Protein 9MC1 (pdb70)

B-factor: mean 59.56, std 7.34, range [43.57, 91.04]

Solvent-accessible surface area: 15235 Å² total; per-residue (Å²): 83,59,18,0,1,0,104,114,125,239,146,28,72,15,62,24,50,64,69,81,50,119,107,39,44,120,14,21,118,21,62,0,1,1,97,3,30,0,0,0,2,16,81,30,3,10,74,1,5,38,100,122,55,86,104,24,3,60,85,0,0,4,0,3,0,1,1,1,44,0,51,81,44,11,90,71,18,193,43,30,139,79,0,74,109,93,51,1,0,2,4,0,2,116,32,22,92,27,141,29,68,140,17,30,164,74,193,101,49,34,20,20,1,0,0,5,53,93,56,120,83,9,0,0,0,16,17,42,3,30,3,26,12,89,9,0,15,38,7,3,126,32,12,61,25,22,26,0,0,0,3,0,9,6,0,0,10,0,6,11,0,0,9,57,34,5,19,144,78,14,4,11,120,44,84,0,0,0,0,12,27,5,1,32,15,23,1,7,14,0,0,24,2,0,42,42,33,30,7,39,0,8,0,0,1,32,34,133,73,35,31,48,112,0,144,153,59,27,6,147,6,14,4,32,111,94,68,139,69,10,0,108,75,0,36,63,83,12,53,172,106,42,78,57,0,0,0,0,0,1,11,33,5,16,65,4,1,95,64,0,10,71,10,0,39,85,33,0,8,0,0,14,46,25,83,97,100,32,116,109,43,86,118,29,132,103,0,74,110,52,112,8,82,57,84,47,10,86,11,0,1,40,29,12,0,135,59,0,6,60,26,3,35,119,79,136,28,119,16,26,55,49,103,50,13,166,17,5,99,67,46,118,34,0,53,24,0,3,136,47,8,141,50,46,154,32,14,1,11,4,0,0,62,43

Sequence (354 aa):
PHILTIKHKRAVYYPLQLKAVPKPGPPGPGEVLIRMAAAALNHRDHFIRQHLYPNISFESPLFSDACGTVVEVGPGCKRSDELLNKLVVLVPYRGWDGDSPDGPEDWSAFATVGGTEPYRTLGGGQTWMVAAEDQVEVCPPHLSAVEGAALPSCGVTAWRALVTKCGRANVGPGRNILITGIGGGVALQALQMALALGANVYVTSGSEAKLARARQLGAKGGALYTEQDWPKIIAGLLPLAHPLLDAIVDGAGGDIVIRAVPILKPGGVIAIYGMTTAPVLDWPMQAVLKNIELRGTTLGSRAEFRDMVAFVAEHKLRPVISRTVKGLDCVDAIDGLFEDLKGGKQFGKLVIEI

Nearest PDB structures (foldseek):
  2eer-assembly1_B  TM=8.531E-01  e=2.401E-22  Sulfurisphaera tokodaii str. 7
  7bu3-assembly1_B  TM=8.386E-01  e=3.523E-19  Escherichia coli
  4rvs-assembly1_B  TM=7.950E-01  e=1.056E-19  Mycobacterium tuberculosis H37Rv
  4rvu-assembly2_C  TM=7.840E-01  e=8.190E-19  Mycobacterium tuberculosis H37Rv
  4rvu-assembly1_D  TM=7.921E-01  e=2.573E-18  Mycobacterium tuberculosis H37Rv

Secondary structure (DSSP, 8-state):
-EEEEE-------PPEEEEE-PPP-S--TTEEEEEEEEEEE-THHHHHHTT-STTB-SSS---SEEEEEEEEE-TT-TTHHHHTTSEEEE-S-BS--TT-TTS-S-TTT-B--SSBSS--S--SSBSEEEEETTTEEEPPTT--HHHHHTSHHHHHHHHHIIIIIIITTTSSTT-EEEESSBTBHHHHHHHHHHHHHT-EEEEEESSHHHHHHHHHHT-S-EEETTSTTHHHHHHHHS-TTS-SEEEEEESS-TTHHHHHGGGEEEEEEEEE---SS-S-----HHHHHTT-EEEE--S--HHHHHHHHHHHHHHT----EEEEEE-TT-HHHHHHHHHHHHT---SSEEEEE-

Foldseek 3Di:
DWFWFFDDDPCAFTAIDIGDDDDDDAAEAQKFKWQWFKAFAALVQLCLRVVVDPAFDRQAGAGLFTKTAGDHGYPNHPCPVVRHRAIKIFAQWDQFAPVDFVTRPDPVGIDGGGRGDDCRQDYHRDRMGMDGPLRIDGFQPQDDSQFSRLDRFLQLQLLCCPCPQLHLVQLAAPAEEEEEAAQHSNSQNNLLVSVVRHHQYEYEHADPVSQVVSVVNPHQYYYYPVDPLRLVVVQVSRDPVDSAHQEYEEAAAEACQVNRLVRHAQQYEYEYAHHNHDPDHDHDVSCVVSNYYHHYTGRTGSVSSVVRSVSCSPVVDTWFAWEEAEDSVPSVVVVVVSVVSVVSPGGTIYMYTD

Structure (mmCIF, N/CA/C/O backbone):
data_9MC1
#
_entry.id   9MC1
#
_cell.length_a   185.970
_cell.length_b   185.970
_cell.length_c   58.877
_cell.angle_alpha   90.000
_cell.angle_beta   90.000
_cell.angle_gamma   120.000
#
_symmetry.space_group_name_H-M   'H 3 2'
#
loop_
_entity.id
_entity.type
_entity.pdbx_description
1 polymer 'Trans-acting enoylreductase'
2 water water
#
loop_
_atom_site.group_PDB
_atom_site.id
_atom_site.type_symbol
_atom_site.label_atom_id
_atom_site.label_alt_id
_atom_site.label_comp_id
_atom_site.label_asym_id
_atom_site.label_entity_id
_atom_site.label_seq_id
_atom_site.pdbx_PDB_ins_code
_atom_site.Cartn_x
_atom_site.Cartn_y
_atom_site.Cartn_z
_atom_site.occupancy
_atom_site.B_iso_or_equiv
_atom_site.auth_seq_id
_atom_site.auth_comp_id
_atom_site.auth_asym_id
_atom_site.auth_atom_id
_atom_site.pdbx_PDB_model_num
ATOM 1 N N . PRO A 1 18 ? 5.42943 -4.32192 14.96138 1.000 71.69131 2 PRO A N 1
ATOM 2 C CA . PRO A 1 18 ? 6.32230 -4.61128 16.09135 1.000 71.02344 2 PRO A CA 1
ATOM 3 C C . PRO A 1 18 ? 6.14557 -6.03306 16.62810 1.000 70.72066 2 PRO A C 1
ATOM 4 O O . PRO A 1 18 ? 5.35299 -6.25159 17.54560 1.000 70.72534 2 PRO A O 1
ATOM 8 N N . HIS A 1 19 ? 6.88439 -6.98256 16.05991 1.000 70.94455 3 HIS A N 1
ATOM 9 C CA . HIS A 1 19 ? 6.74464 -8.39567 16.37662 1.000 70.72370 3 HIS A CA 1
ATOM 10 C C . HIS A 1 19 ? 8.07860 -8.96870 16.84163 1.000 69.96710 3 HIS A C 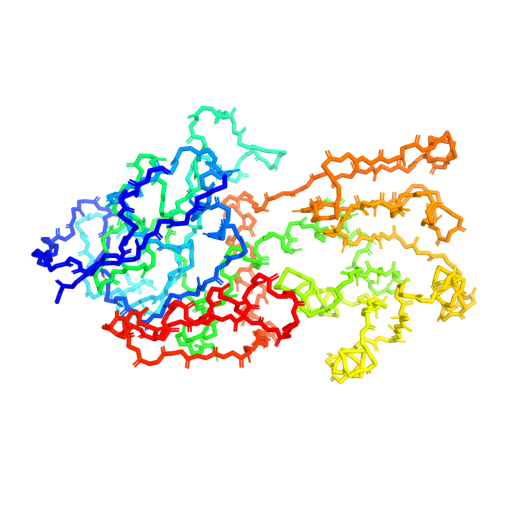1
ATOM 11 O O . HIS A 1 19 ? 9.11558 -8.30161 16.81374 1.000 69.72434 3 HIS A O 1
ATOM 18 N N . ILE A 1 20 ? 8.03668 -10.22845 17.27080 1.000 67.91508 4 ILE A N 1
ATOM 19 C CA . ILE A 1 20 ? 9.22733 -10.96005 17.69461 1.000 66.70534 4 ILE A CA 1
ATOM 20 C C . ILE A 1 20 ? 9.00339 -12.43613 17.39453 1.000 67.00664 4 ILE A C 1
ATOM 21 O O . ILE A 1 20 ? 7.88039 -12.93784 17.49612 1.000 67.78618 4 ILE A O 1
ATOM 26 N N . LEU A 1 21 ? 10.07344 -13.12983 17.00671 1.000 65.20933 5 LEU A N 1
ATOM 27 C CA . LEU A 1 21 ? 10.00231 -14.52653 16.58435 1.000 65.69006 5 LEU A CA 1
ATOM 28 C C . LEU A 1 21 ? 10.75671 -15.39148 17.58597 1.000 65.46181 5 LEU A C 1
ATOM 29 O O . LEU A 1 21 ? 11.98830 -15.33280 17.66272 1.000 64.94608 5 LEU A O 1
ATOM 34 N N . THR A 1 22 ? 10.02010 -16.20166 18.34006 1.000 64.92295 6 THR A N 1
ATOM 35 C CA . THR A 1 22 ? 10.59883 -17.11071 19.31667 1.000 65.05669 6 THR A CA 1
ATOM 36 C C . THR A 1 22 ? 10.06594 -18.51521 19.06934 1.000 65.70692 6 THR A C 1
ATOM 37 O O . THR A 1 22 ? 9.16329 -18.72831 18.25625 1.000 66.27949 6 THR A O 1
ATOM 41 N N . ILE A 1 23 ? 10.64399 -19.47978 19.77755 1.000 65.00504 7 ILE A N 1
ATOM 42 C CA . ILE A 1 23 ? 10.14135 -20.84387 19.77125 1.000 65.57260 7 ILE A CA 1
ATOM 43 C C . ILE A 1 23 ? 9.15437 -21.00310 20.91837 1.000 66.08793 7 ILE A C 1
ATOM 44 O O . ILE A 1 23 ? 9.15479 -20.23428 21.88322 1.000 65.93452 7 ILE A O 1
ATOM 49 N N . LYS A 1 24 ? 8.29425 -22.01257 20.81173 1.000 65.85251 8 LYS A N 1
ATOM 50 C CA . LYS A 1 24 ? 7.32420 -22.30587 21.85433 1.000 66.36918 8 LYS A CA 1
ATOM 51 C C . LYS A 1 24 ? 7.45373 -23.76140 22.27889 1.000 66.79012 8 LYS A C 1
ATOM 52 O O . LYS A 1 24 ? 7.91433 -24.61854 21.52199 1.000 66.93516 8 LYS A O 1
ATOM 58 N N . HIS A 1 25 ? 7.02412 -24.02469 23.50684 1.000 63.75683 9 HIS A N 1
ATOM 59 C CA . HIS A 1 25 ? 7.17396 -25.33740 24.11363 1.000 64.37100 9 HIS A CA 1
ATOM 60 C C . HIS A 1 25 ? 6.34389 -26.39088 23.37735 1.000 66.93742 9 HIS A C 1
ATOM 61 O O . HIS A 1 25 ? 5.27867 -26.10306 22.82476 1.000 68.87932 9 HIS A O 1
ATOM 68 N N . LYS A 1 26 ? 6.85408 -27.62562 23.36357 1.000 67.30063 10 LYS A N 1
ATOM 69 C CA . LYS A 1 26 ? 6.11353 -28.75190 22.80391 1.000 70.27600 10 LYS A CA 1
ATOM 70 C C . LYS A 1 26 ? 5.97356 -29.87092 23.82933 1.000 72.35570 10 LYS A C 1
ATOM 71 O O . LYS A 1 26 ? 4.97743 -29.92321 24.55947 1.000 74.92183 10 LYS A O 1
ATOM 77 N N . ARG A 1 27 ? 6.96193 -30.76584 23.88158 1.000 71.46941 11 ARG A N 1
ATOM 78 C CA . ARG A 1 27 ? 6.99589 -31.87310 24.83936 1.000 73.4198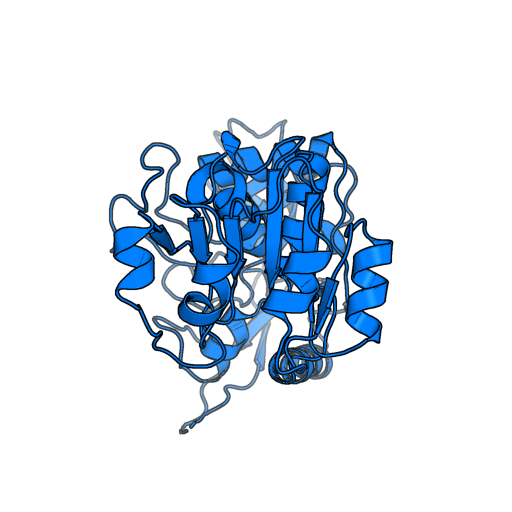1 11 ARG A CA 1
ATOM 79 C C . ARG A 1 27 ? 8.26318 -32.70037 24.64807 1.000 71.90120 11 ARG A C 1
ATOM 80 O O . ARG A 1 27 ? 8.35164 -33.51175 23.72433 1.000 72.72142 11 ARG A O 1
ATOM 88 N N . ALA A 1 32 ? 14.85755 -35.46723 21.19872 1.000 70.68617 16 ALA A N 1
ATOM 89 C CA . ALA A 1 32 ? 14.12039 -35.71768 19.96648 1.000 71.78331 16 ALA A CA 1
ATOM 90 C C . ALA A 1 32 ? 12.80704 -34.94354 19.94911 1.000 72.33991 16 ALA A C 1
ATOM 91 O O . ALA A 1 32 ? 11.72663 -35.53307 20.00212 1.000 73.74411 16 ALA A O 1
ATOM 93 N N . VAL A 1 33 ? 12.91079 -33.61556 19.87447 1.000 70.60502 17 VAL A N 1
ATOM 94 C CA . VAL A 1 33 ? 11.75332 -32.73190 19.83123 1.000 70.90777 17 VAL A CA 1
ATOM 95 C C . VAL A 1 33 ? 12.06519 -31.59520 18.86616 1.000 70.30222 17 VAL A C 1
ATOM 96 O O . VAL A 1 33 ? 13.21481 -31.37746 18.47991 1.000 69.60296 17 VAL A O 1
ATOM 100 N N . TYR A 1 34 ? 11.02029 -30.87521 18.45960 1.000 69.13164 18 TYR A N 1
ATOM 101 C CA . TYR A 1 34 ? 11.17800 -29.70393 17.59975 1.000 68.82402 18 TYR A CA 1
ATOM 102 C C . TYR A 1 34 ? 10.15128 -28.66118 18.02012 1.000 68.77528 18 TYR A C 1
ATOM 103 O O . TYR A 1 34 ? 8.94618 -28.86242 17.83744 1.000 69.29236 18 TYR A O 1
ATOM 112 N N . TYR A 1 35 ? 10.62839 -27.55434 18.58074 1.000 68.82938 19 TYR A N 1
ATOM 113 C CA . TYR A 1 35 ? 9.74168 -26.51712 19.09656 1.000 68.63132 19 TYR A CA 1
ATOM 114 C C . TYR A 1 35 ? 9.22293 -25.65501 17.95054 1.000 68.56265 19 TYR A C 1
ATOM 115 O O . TYR A 1 35 ? 10.01374 -25.19845 17.11901 1.000 68.23337 19 TYR A O 1
ATOM 124 N N . PRO A 1 36 ? 7.91764 -25.41474 17.87071 1.000 68.37459 20 PRO A N 1
ATOM 125 C CA . PRO A 1 36 ? 7.38567 -24.57635 16.79161 1.000 68.54974 20 PRO A CA 1
ATOM 126 C C . PRO A 1 36 ? 7.74167 -23.11231 16.99423 1.000 67.68291 20 PRO A C 1
ATOM 127 O O . PRO A 1 36 ? 8.08659 -22.67035 18.09085 1.000 67.09049 20 PRO A O 1
ATOM 131 N N . LEU A 1 37 ? 7.65362 -22.35589 15.90453 1.000 68.73398 21 LEU A N 1
ATOM 132 C CA . LEU A 1 37 ? 7.93187 -20.92803 15.95211 1.000 67.88293 21 LEU A CA 1
ATOM 133 C C . LEU A 1 37 ? 6.68878 -20.15718 16.37603 1.000 68.55315 21 LEU A C 1
ATOM 134 O O . LEU A 1 37 ? 5.57495 -20.45140 15.93152 1.000 69.79824 21 LEU A O 1
ATOM 139 N N . GLN A 1 38 ? 6.88468 -19.16493 17.24129 1.000 69.38528 22 GLN A N 1
ATOM 140 C CA . GLN A 1 38 ? 5.80165 -18.32872 17.74034 1.000 69.58136 22 GLN A CA 1
ATOM 141 C C . GLN A 1 38 ? 6.06022 -16.87936 17.35571 1.000 69.05358 22 GLN A C 1
ATOM 142 O O . GLN A 1 38 ? 7.13209 -16.33791 17.64394 1.000 68.36585 22 GLN A O 1
ATOM 148 N N . LEU A 1 39 ? 5.07864 -16.25730 16.70732 1.000 71.30425 23 LEU A N 1
ATOM 149 C CA . LEU A 1 39 ? 5.15827 -14.85585 16.30995 1.000 70.94716 23 LEU A CA 1
ATOM 150 C C . LEU A 1 39 ? 4.34845 -14.05185 17.31980 1.000 70.88527 23 LEU A C 1
ATOM 151 O O . LEU A 1 39 ? 3.11471 -14.06246 17.28977 1.000 71.48668 23 LEU A O 1
ATOM 156 N N . LYS A 1 40 ? 5.04701 -13.35023 18.20864 1.000 72.57498 24 LYS A N 1
ATOM 157 C CA . LYS A 1 40 ? 4.42181 -12.56213 19.26286 1.000 72.73563 24 LYS A CA 1
ATOM 158 C C . LYS A 1 40 ? 4.49138 -11.08017 18.91893 1.000 72.58119 24 LYS A C 1
ATOM 159 O O . LYS A 1 40 ? 5.54809 -10.57900 18.51973 1.000 72.07321 24 LYS A O 1
ATOM 165 N N . ALA A 1 41 ? 3.36712 -10.38602 19.07648 1.000 73.56698 25 ALA A N 1
ATOM 166 C CA . ALA A 1 41 ? 3.32071 -8.93734 18.93090 1.000 73.70953 25 ALA A CA 1
ATOM 167 C C . ALA A 1 41 ? 3.64908 -8.30036 20.27639 1.000 73.23344 25 ALA A C 1
ATOM 168 O O . ALA A 1 41 ? 2.92980 -8.51079 21.25924 1.000 73.61259 25 ALA A O 1
ATOM 170 N N . VAL A 1 42 ? 4.73121 -7.53511 20.32131 1.000 74.53223 26 VAL A N 1
ATOM 171 C CA . VAL A 1 42 ? 5.19514 -6.90859 21.55696 1.000 74.08041 26 VAL A CA 1
ATOM 172 C C . VAL A 1 42 ? 5.27846 -5.40876 21.31492 1.000 74.33130 26 VAL A C 1
ATOM 173 O O . VAL A 1 42 ? 5.42158 -4.95802 20.16437 1.000 74.55439 26 VAL A O 1
ATOM 177 N N . PRO A 1 43 ? 5.18827 -4.59950 22.37371 1.000 74.01412 27 PRO A N 1
ATOM 178 C CA . PRO A 1 43 ? 5.26697 -3.14589 22.19346 1.000 74.44602 27 PRO A CA 1
ATOM 179 C C . PRO A 1 43 ? 6.61968 -2.71769 21.64213 1.000 73.86418 27 PRO A C 1
ATOM 180 O O . PRO A 1 43 ? 7.61998 -3.43458 21.73209 1.000 72.99093 27 PRO A O 1
ATOM 184 N N . LYS A 1 44 ? 6.63304 -1.52776 21.05262 1.000 72.61384 28 LYS A N 1
ATOM 185 C CA . LYS A 1 44 ? 7.87396 -0.96790 20.53055 1.000 72.35022 28 LYS A CA 1
ATOM 186 C C . LYS A 1 44 ? 8.78550 -0.57927 21.68949 1.000 71.75926 28 LYS A C 1
ATOM 187 O O . LYS A 1 44 ? 8.31653 0.02303 22.66350 1.000 72.07290 28 LYS A O 1
ATOM 193 N N . PRO A 1 45 ? 10.07429 -0.91820 21.63531 1.000 72.30119 29 PRO A N 1
ATOM 194 C CA . PRO A 1 45 ? 10.97979 -0.55246 22.72928 1.000 71.74919 29 PRO A CA 1
ATOM 195 C C . PRO A 1 45 ? 11.01632 0.95294 22.94341 1.000 72.54192 29 PRO A C 1
ATOM 196 O O . PRO A 1 45 ? 10.83272 1.74340 22.01382 1.000 73.47341 29 PRO A O 1
ATOM 200 N N . GLY A 1 46 ? 11.25015 1.34327 24.19474 1.000 72.12972 30 GLY A N 1
ATOM 201 C CA . GLY A 1 46 ? 11.28587 2.73664 24.56663 1.000 72.87116 30 GLY A CA 1
ATOM 202 C C . GLY A 1 46 ? 12.51728 3.44076 24.03738 1.000 72.93684 30 GLY A C 1
ATOM 203 O O . GLY A 1 46 ? 13.29442 2.88217 23.25654 1.000 72.46608 30 GLY A O 1
ATOM 204 N N . PRO A 1 47 ? 12.71075 4.69337 24.44567 1.000 71.20706 31 PRO A N 1
ATOM 205 C CA . PRO A 1 47 ? 13.90189 5.42028 24.02050 1.000 71.34926 31 PRO A CA 1
ATOM 206 C C . PRO A 1 47 ? 15.15892 4.73651 24.53433 1.000 69.97012 31 PRO A C 1
ATOM 207 O O . PRO A 1 47 ? 15.12589 4.03078 25.55787 1.000 69.06390 31 PRO A O 1
ATOM 211 N N . PRO A 1 48 ? 16.28234 4.91460 23.84384 1.000 67.74039 32 PRO A N 1
ATOM 212 C CA . PRO A 1 48 ? 17.51591 4.24321 24.27289 1.000 66.34786 32 PRO A CA 1
ATOM 213 C C . PRO A 1 48 ? 18.03219 4.81694 25.58259 1.000 65.84191 32 PRO A C 1
ATOM 214 O O . PRO A 1 48 ? 18.04725 6.03301 25.78724 1.000 66.48987 32 PRO A O 1
ATOM 218 N N . GLY A 1 49 ? 18.46233 3.92481 26.47123 1.000 64.23535 33 GLY A N 1
ATOM 219 C CA . GLY A 1 49 ? 19.02459 4.32465 27.73842 1.000 63.74151 33 GLY A CA 1
ATOM 220 C C . GLY A 1 49 ? 20.41921 4.89342 27.58123 1.000 63.47902 33 GLY A C 1
ATOM 221 O O . GLY A 1 49 ? 20.91536 5.07731 26.46598 1.000 63.67151 33 GLY A O 1
ATOM 222 N N . PRO A 1 50 ? 21.07753 5.19096 28.69992 1.000 63.00923 34 PRO A N 1
ATOM 223 C CA . PRO A 1 50 ? 22.44702 5.71731 28.62957 1.000 62.85846 34 PRO A CA 1
ATOM 224 C C . PRO A 1 50 ? 23.38126 4.72666 27.95179 1.000 61.99856 34 PRO A C 1
ATOM 225 O O . PRO A 1 50 ? 23.45596 3.55590 28.33015 1.000 61.31087 34 PRO A O 1
ATOM 229 N N . GLY A 1 51 ? 24.08956 5.20683 26.93305 1.000 62.54170 35 GLY A N 1
ATOM 230 C CA . GLY A 1 51 ? 25.01174 4.36912 26.19642 1.000 61.77460 35 GLY A CA 1
ATOM 231 C C . GLY A 1 51 ? 24.37527 3.33835 25.29497 1.000 61.40216 35 GLY A C 1
ATOM 232 O O . GLY A 1 51 ? 25.08840 2.48572 24.76022 1.000 60.88445 35 GLY A O 1
ATOM 233 N N . GLU A 1 52 ? 23.06147 3.38456 25.10272 1.000 61.92743 36 GLU A N 1
ATOM 234 C CA . GLU A 1 52 ? 22.36023 2.43150 24.25571 1.000 61.88517 36 GLU A CA 1
ATOM 235 C C . GLU A 1 52 ? 21.89762 3.09444 22.96371 1.000 62.61716 36 GLU A C 1
ATOM 236 O O . GLU A 1 52 ? 21.70466 4.31145 22.89576 1.000 63.49823 36 GLU A O 1
ATOM 242 N N . VAL A 1 53 ? 21.72012 2.26772 21.93250 1.000 61.60342 37 VAL A N 1
ATOM 243 C CA . VAL A 1 53 ? 21.22539 2.70714 20.63366 1.000 62.56234 37 VAL A CA 1
ATOM 244 C C . VAL A 1 53 ? 19.97994 1.90406 20.28844 1.000 62.81301 37 VAL A C 1
ATOM 245 O O . VAL A 1 53 ? 19.84243 0.73744 20.67026 1.000 61.91963 37 VAL A O 1
ATOM 249 N N . LEU A 1 54 ? 19.06327 2.54123 19.56650 1.000 62.91540 38 LEU A N 1
ATOM 250 C CA . LEU A 1 54 ? 17.85835 1.88480 19.07825 1.000 63.49253 38 LEU A CA 1
ATOM 251 C C . LEU A 1 54 ? 18.06335 1.50047 17.62136 1.000 63.46798 38 LEU A C 1
ATOM 252 O O . LEU A 1 54 ? 18.50608 2.32273 16.81326 1.000 63.96948 38 LEU A O 1
ATOM 257 N N . ILE A 1 55 ? 17.73719 0.25524 17.29238 1.000 63.81297 39 ILE A N 1
ATOM 258 C CA . ILE A 1 55 ? 18.03571 -0.32875 15.99195 1.000 63.26364 39 ILE A CA 1
ATOM 259 C C . ILE A 1 55 ? 16.73506 -0.77355 15.34172 1.000 63.78691 39 ILE A C 1
ATOM 260 O O . ILE A 1 55 ? 15.96140 -1.52890 15.94091 1.000 63.83584 39 ILE A O 1
ATOM 265 N N . ARG A 1 56 ? 16.49428 -0.29740 14.12323 1.000 64.32474 40 ARG A N 1
ATOM 266 C CA . ARG A 1 56 ? 15.41340 -0.80482 13.28638 1.000 64.87054 40 ARG A CA 1
ATOM 267 C C . ARG A 1 56 ? 15.94674 -2.02099 12.54209 1.000 63.93397 40 ARG A C 1
ATOM 268 O O . ARG A 1 56 ? 16.79013 -1.88878 11.65018 1.000 63.47603 40 ARG A O 1
ATOM 276 N N . MET A 1 57 ? 15.46755 -3.20382 12.91788 1.000 64.85894 41 MET A N 1
ATOM 277 C CA . MET A 1 57 ? 16.01416 -4.43755 12.37216 1.000 64.09955 41 MET A CA 1
ATOM 278 C C . MET A 1 57 ? 15.73447 -4.53375 10.87910 1.000 64.31061 41 MET A C 1
ATOM 279 O O . MET A 1 57 ? 14.61857 -4.26939 10.42423 1.000 65.19180 41 MET A O 1
ATOM 284 N N . ALA A 1 58 ? 16.75536 -4.91468 10.11705 1.000 63.35617 42 ALA A N 1
ATOM 285 C CA . ALA A 1 58 ? 16.65987 -5.01156 8.66689 1.000 63.47303 42 ALA A CA 1
ATOM 286 C C . ALA A 1 58 ? 16.72668 -6.43861 8.15012 1.000 63.29560 42 ALA A C 1
ATOM 287 O O . ALA A 1 58 ? 15.98049 -6.79152 7.23379 1.000 63.81855 42 ALA A O 1
ATOM 289 N N . ALA A 1 59 ? 17.59804 -7.27248 8.71409 1.000 63.06095 43 ALA A N 1
ATOM 290 C CA . ALA A 1 59 ? 17.74148 -8.64676 8.25608 1.000 62.92486 43 ALA A CA 1
ATOM 291 C C . ALA A 1 59 ? 18.36796 -9.48143 9.36330 1.000 62.51111 43 ALA A C 1
ATOM 292 O O . ALA A 1 59 ? 19.26496 -9.01545 10.07019 1.000 61.69797 43 ALA A O 1
ATOM 294 N N . ALA A 1 60 ? 17.88497 -10.71284 9.50551 1.000 61.64684 44 ALA A N 1
ATOM 295 C CA . ALA A 1 60 ? 18.41191 -11.66320 10.47622 1.000 61.39480 44 ALA A CA 1
ATOM 296 C C . ALA A 1 60 ? 18.77341 -12.94454 9.74293 1.000 61.62491 44 ALA A C 1
ATOM 297 O O . ALA A 1 60 ? 17.92430 -13.53606 9.06922 1.000 62.31157 44 ALA A O 1
ATOM 299 N N . ALA A 1 61 ? 20.02756 -13.36685 9.87020 1.000 60.28150 45 ALA A N 1
ATOM 300 C CA . ALA A 1 61 ? 20.50700 -14.57069 9.21074 1.000 60.34689 45 ALA A CA 1
ATOM 301 C C . ALA A 1 61 ? 20.36237 -15.77695 10.12635 1.000 60.96402 45 ALA A C 1
ATOM 302 O O . ALA A 1 61 ? 20.68939 -15.71721 11.31456 1.000 60.96499 45 ALA A O 1
ATOM 304 N N . LEU A 1 62 ? 19.85987 -16.86960 9.56353 1.000 61.89820 46 LEU A N 1
ATOM 305 C CA . LEU A 1 62 ? 19.77555 -18.12764 10.28602 1.000 62.81192 46 LEU A CA 1
ATOM 306 C C . LEU A 1 62 ? 21.15188 -18.77575 10.34331 1.000 62.65168 46 LEU A C 1
ATOM 307 O O . LEU A 1 62 ? 21.94187 -18.66823 9.40260 1.000 62.22692 46 LEU A O 1
ATOM 312 N N . ASN A 1 63 ? 21.44533 -19.43769 11.45889 1.000 63.12675 47 ASN A N 1
ATOM 313 C CA . ASN A 1 63 ? 22.75467 -20.03212 11.67131 1.000 63.05876 47 ASN A CA 1
ATOM 314 C C . ASN A 1 63 ? 22.59956 -21.48424 12.10424 1.000 64.28487 47 ASN A C 1
ATOM 315 O O . ASN A 1 63 ? 21.53268 -21.91136 12.55283 1.000 64.90407 47 ASN A O 1
ATOM 320 N N . HIS A 1 64 ? 23.69138 -22.24158 11.95878 1.000 64.88486 48 HIS A N 1
ATOM 321 C CA . HIS A 1 64 ? 23.64884 -23.67718 12.22002 1.000 66.24150 48 HIS A CA 1
ATOM 322 C C . HIS A 1 64 ? 23.35076 -23.97718 13.68247 1.000 66.39643 48 HIS A C 1
ATOM 323 O O . HIS A 1 64 ? 22.74766 -25.01135 13.99417 1.000 67.01097 48 HIS A O 1
ATOM 330 N N . ARG A 1 65 ? 23.76941 -23.08912 14.58818 1.000 65.85106 49 ARG A N 1
ATOM 331 C CA . ARG A 1 65 ? 23.51397 -23.28137 16.01203 1.000 65.20646 49 ARG A CA 1
ATOM 332 C C . ARG A 1 65 ? 22.02160 -23.31355 16.31176 1.000 65.25449 49 ARG A C 1
ATOM 333 O O . ARG A 1 65 ? 21.57063 -24.06981 17.17892 1.000 65.57411 49 ARG A O 1
ATOM 341 N N . ASP A 1 66 ? 21.23875 -22.50218 15.59929 1.000 64.53909 50 ASP A N 1
ATOM 342 C CA . ASP A 1 66 ? 19.81545 -22.37910 15.89111 1.000 64.63524 50 ASP A CA 1
ATOM 343 C C . ASP A 1 66 ? 19.05093 -23.67235 15.64062 1.000 65.58795 50 ASP A C 1
ATOM 344 O O . ASP A 1 66 ? 17.92925 -23.82034 16.13536 1.000 65.67945 50 ASP A O 1
ATOM 349 N N . HIS A 1 67 ? 19.62060 -24.61005 14.88128 1.000 66.65998 51 HIS A N 1
ATOM 350 C CA . HIS A 1 67 ? 18.92823 -25.87256 14.65513 1.000 67.43078 51 HIS A CA 1
ATOM 351 C C . HIS A 1 67 ? 18.98989 -26.76926 15.88471 1.000 67.26730 51 HIS A C 1
ATOM 352 O O . HIS A 1 67 ? 18.02964 -27.49290 16.17096 1.000 67.69672 51 HIS A O 1
ATOM 359 N N . PHE A 1 68 ? 20.10120 -26.73200 16.62371 1.000 67.65774 52 PHE A N 1
ATOM 360 C CA . PHE A 1 68 ? 20.20856 -27.51823 17.84837 1.000 67.22484 52 PHE A CA 1
ATOM 361 C C . PHE A 1 68 ? 19.34444 -26.93987 18.95936 1.000 66.64953 52 PHE A C 1
ATOM 362 O O . PHE A 1 68 ? 18.87249 -27.68300 19.82802 1.000 66.70654 52 PHE A O 1
ATOM 370 N N . ILE A 1 69 ? 19.13019 -25.62252 18.94574 1.000 65.73459 53 ILE A N 1
ATOM 371 C CA . ILE A 1 69 ? 18.21004 -24.99849 19.89083 1.000 65.53629 53 ILE A CA 1
ATOM 372 C C . ILE A 1 69 ? 16.79785 -25.53839 19.69320 1.000 66.23571 53 ILE A C 1
ATOM 373 O O . ILE A 1 69 ? 16.06872 -25.78806 20.66105 1.000 66.26590 53 ILE A O 1
ATOM 378 N N . ARG A 1 70 ? 16.39662 -25.74337 18.43580 1.000 67.31148 54 ARG A N 1
ATOM 379 C CA . ARG A 1 70 ? 15.05589 -26.23239 18.13613 1.000 67.96216 54 ARG A CA 1
ATOM 380 C C . ARG A 1 70 ? 14.82486 -27.65467 18.63311 1.000 68.37964 54 ARG A C 1
ATOM 381 O O . ARG A 1 70 ? 13.67083 -28.04255 18.84354 1.000 68.80427 54 ARG A O 1
ATOM 389 N N . GLN A 1 71 ? 15.88623 -28.44122 18.82002 1.000 69.24767 55 GLN A N 1
ATOM 390 C CA . GLN A 1 71 ? 15.76996 -29.79046 19.35864 1.000 69.61777 55 GLN A CA 1
ATOM 391 C C . GLN A 1 71 ? 16.31482 -29.89224 20.77856 1.000 69.14026 55 GLN A C 1
ATOM 392 O O . GLN A 1 71 ? 16.56649 -30.99934 21.26589 1.000 69.30296 55 GLN A O 1
ATOM 398 N N . HIS A 1 72 ? 16.50046 -28.75693 21.44838 1.000 68.85708 56 HIS A N 1
ATOM 399 C CA . HIS A 1 72 ? 16.96217 -28.67250 22.83035 1.000 68.18028 56 HIS A CA 1
ATOM 400 C C . HIS A 1 72 ? 18.35514 -29.26187 23.02957 1.000 67.58675 56 HIS A C 1
ATOM 401 O O . HIS A 1 72 ? 18.78578 -29.44783 24.17321 1.000 67.10942 56 HIS A O 1
ATOM 408 N N . LEU A 1 73 ? 19.07894 -29.55173 21.95107 1.000 68.40317 57 LEU A N 1
ATOM 409 C CA . LEU A 1 73 ? 20.43615 -30.07324 22.05025 1.000 67.81397 57 LEU A CA 1
ATOM 410 C C . LEU A 1 73 ? 21.47410 -28.98788 22.32022 1.000 67.07489 57 LEU A C 1
ATOM 411 O O . LEU A 1 73 ? 22.67443 -29.28161 22.30391 1.000 66.46678 57 LEU A O 1
ATOM 416 N N . TYR A 1 74 ? 21.04121 -27.74417 22.56819 1.000 67.09483 58 TYR A N 1
ATOM 417 C CA . TYR A 1 74 ? 21.91074 -26.62794 22.90165 1.000 66.15514 58 TYR A CA 1
ATOM 418 C C . TYR A 1 74 ? 21.62779 -26.15103 24.32434 1.000 65.99190 58 TYR A C 1
ATOM 419 O O . TYR A 1 74 ? 20.47281 -26.17960 24.76646 1.000 66.57193 58 TYR A O 1
ATOM 428 N N . PRO A 1 75 ? 22.64969 -25.73091 25.07069 1.000 65.81878 59 PRO A N 1
ATOM 429 C CA . PRO A 1 75 ? 22.42155 -25.31307 26.45971 1.000 65.68879 59 PRO A CA 1
ATOM 430 C C . PRO A 1 75 ? 21.80571 -23.92608 26.55986 1.000 65.89783 59 PRO A C 1
ATOM 431 O O . PRO A 1 75 ? 22.09641 -23.03304 25.76069 1.000 65.87315 59 PRO A O 1
ATOM 435 N N . ASN A 1 76 ? 20.92937 -23.76557 27.55445 1.000 65.41685 60 ASN A N 1
ATOM 436 C CA . ASN A 1 76 ? 20.38151 -22.46697 27.95134 1.000 65.63696 60 ASN A CA 1
ATOM 437 C C . ASN A 1 76 ? 19.43385 -21.88984 26.89930 1.000 65.75388 60 ASN A C 1
ATOM 438 O O . ASN A 1 76 ? 19.41067 -20.68185 26.67080 1.000 65.58888 60 ASN A O 1
ATOM 443 N N . ILE A 1 77 ? 18.62525 -22.75039 26.27431 1.000 63.74941 61 ILE A N 1
ATOM 444 C CA . ILE A 1 77 ? 17.64260 -22.26676 25.30774 1.000 63.97690 61 ILE A CA 1
ATOM 445 C C . ILE A 1 77 ? 16.55005 -21.47641 26.02520 1.000 64.33915 61 ILE A C 1
ATOM 446 O O . ILE A 1 77 ? 16.38319 -21.55344 27.24683 1.000 64.84695 61 ILE A O 1
ATOM 451 N N . SER A 1 78 ? 15.79539 -20.69863 25.24955 1.000 62.95026 62 SER A N 1
ATOM 452 C CA . SER A 1 78 ? 14.79384 -19.81328 25.82702 1.000 63.24323 62 SER A CA 1
ATOM 453 C C . SER A 1 78 ? 13.58396 -19.70210 24.91190 1.000 63.54740 62 SER A C 1
ATOM 454 O O . SER A 1 78 ? 13.72611 -19.52315 23.70022 1.000 63.60620 62 SER A O 1
ATOM 457 N N . PHE A 1 79 ? 12.39339 -19.79481 25.50648 1.000 62.97763 63 PHE A N 1
ATOM 458 C CA . PHE A 1 79 ? 11.14149 -19.53091 24.81290 1.000 63.25679 63 PHE A CA 1
ATOM 459 C C . PHE A 1 79 ? 10.74410 -18.06362 24.87766 1.000 63.22074 63 PHE A C 1
ATOM 460 O O . PHE A 1 79 ? 9.58000 -17.73461 24.62215 1.000 63.75760 63 PHE A O 1
ATOM 468 N N . GLU A 1 80 ? 11.67627 -17.18089 25.23705 1.000 63.33237 64 GLU A N 1
ATOM 469 C CA . GLU A 1 80 ? 11.39464 -15.75608 25.35960 1.000 63.12877 64 GLU A CA 1
ATOM 470 C C . GLU A 1 80 ? 12.38468 -14.86350 24.63128 1.000 62.16001 64 GLU A C 1
ATOM 471 O O . GLU A 1 80 ? 12.04508 -13.70817 24.34855 1.000 61.75374 64 GLU A O 1
ATOM 477 N N . SER A 1 81 ? 13.58336 -15.34196 24.32854 1.000 62.00535 65 SER A N 1
ATOM 478 C CA . SER A 1 81 ? 14.55669 -14.54606 23.59772 1.000 61.21507 65 SER A CA 1
ATOM 479 C C . SER A 1 81 ? 14.27648 -14.62283 22.09839 1.000 61.54055 65 SER A C 1
ATOM 480 O O . SER A 1 81 ? 13.91144 -15.68668 21.58983 1.000 62.04438 65 SER A O 1
ATOM 483 N N . PRO A 1 82 ? 14.43283 -13.51697 21.37204 1.000 61.13606 66 PRO A N 1
ATOM 484 C CA . PRO A 1 82 ? 14.32682 -13.58386 19.91183 1.000 61.15452 66 PRO A CA 1
ATOM 485 C C . PRO A 1 82 ? 15.45154 -14.42981 19.33963 1.000 61.03120 66 PRO A C 1
ATOM 486 O O . PRO A 1 82 ? 16.57230 -14.43599 19.85339 1.000 60.42724 66 PRO A O 1
ATOM 490 N N . LEU A 1 83 ? 15.14114 -15.15168 18.26845 1.000 59.94828 67 LEU A N 1
ATOM 491 C CA . LEU A 1 83 ? 16.06004 -16.14299 17.73560 1.000 59.90423 67 LEU A CA 1
ATOM 492 C C . LEU A 1 83 ? 17.14758 -15.48129 16.88922 1.000 59.47838 67 LEU A C 1
ATOM 493 O O . LEU A 1 83 ? 17.16835 -14.26298 16.69064 1.000 59.08953 67 LEU A O 1
ATOM 498 N N . PHE A 1 84 ? 18.07360 -16.31392 16.40215 1.000 58.58399 68 PHE A N 1
ATOM 499 C CA . PHE A 1 84 ? 19.11053 -15.94640 15.43900 1.000 58.11156 68 PHE A CA 1
ATOM 500 C C . PHE A 1 84 ? 20.18417 -15.06807 16.06742 1.000 57.09026 68 PHE A C 1
ATOM 501 O O . PHE A 1 84 ? 19.88677 -14.00744 16.62637 1.000 56.96446 68 PHE A O 1
ATOM 509 N N . SER A 1 85 ? 21.43916 -15.50728 15.97277 1.000 57.70354 69 SER A N 1
ATOM 510 C CA . SER A 1 85 ? 22.57091 -14.76339 16.50992 1.000 56.45640 69 SER A CA 1
ATOM 511 C C . SER A 1 85 ? 23.09398 -13.70591 15.55057 1.000 55.64728 69 SER A C 1
ATOM 512 O O . SER A 1 85 ? 24.03655 -12.98790 15.90149 1.000 54.68741 69 SER A O 1
ATOM 515 N N . ASP A 1 86 ? 22.51294 -13.59595 14.35939 1.000 57.23383 70 ASP A N 1
ATOM 516 C CA . ASP A 1 86 ? 22.93534 -12.63480 13.34967 1.000 56.54220 70 ASP A CA 1
ATOM 517 C C . ASP A 1 86 ? 21.83893 -11.59711 13.16544 1.000 57.02950 70 ASP A C 1
ATOM 518 O O . ASP A 1 86 ? 20.72538 -11.93404 12.74955 1.000 57.70989 70 ASP A O 1
ATOM 523 N N . ALA A 1 87 ? 22.15788 -10.34159 13.46922 1.000 57.79249 71 ALA A N 1
ATOM 524 C CA . ALA A 1 87 ? 21.21974 -9.23834 13.34132 1.000 58.28061 71 ALA A CA 1
ATOM 525 C C . ALA A 1 87 ? 21.91182 -8.06003 12.67625 1.000 58.00908 71 ALA A C 1
ATOM 526 O O . ALA A 1 87 ? 23.06754 -7.75257 12.98247 1.000 57.09029 71 ALA A O 1
ATOM 528 N N . CYS A 1 88 ? 21.19925 -7.40731 11.76066 1.000 60.41127 72 CYS A N 1
ATOM 529 C CA . CYS A 1 88 ? 21.70959 -6.23485 11.05944 1.000 60.02673 72 CYS A CA 1
ATOM 530 C C . CYS A 1 88 ? 20.57670 -5.23260 10.91570 1.000 61.00395 72 CYS A C 1
ATOM 531 O O . CYS A 1 88 ? 19.51756 -5.56758 10.37872 1.000 61.76431 72 CYS A O 1
ATOM 534 N N . GLY A 1 89 ? 20.79436 -4.01256 11.39763 1.000 59.52983 73 GLY A N 1
ATOM 535 C CA . GLY A 1 89 ? 19.74625 -3.00966 11.38516 1.000 61.11477 73 GLY A CA 1
ATOM 536 C C . GLY A 1 89 ? 20.33248 -1.61899 11.42919 1.000 61.81986 73 GLY A C 1
ATOM 537 O O . GLY A 1 89 ? 21.53859 -1.43100 11.59896 1.000 61.02761 73 GLY A O 1
ATOM 538 N N . THR A 1 90 ? 19.45277 -0.63649 11.26633 1.000 62.73083 74 THR A N 1
ATOM 539 C CA . THR A 1 90 ? 19.84552 0.76469 11.19228 1.000 63.33408 74 THR A CA 1
ATOM 540 C C . THR A 1 90 ? 19.61713 1.43733 12.53913 1.000 63.84370 74 THR A C 1
ATOM 541 O O . THR A 1 90 ? 18.50434 1.40116 13.07649 1.000 64.50537 74 THR A O 1
ATOM 545 N N . VAL A 1 91 ? 20.66876 2.05047 13.07777 1.000 64.12798 75 VAL A N 1
ATOM 546 C CA . VAL A 1 91 ? 20.56214 2.77392 14.34147 1.000 64.74837 75 VAL A CA 1
ATOM 547 C C . VAL A 1 91 ? 19.72089 4.02374 14.10008 1.000 66.09415 75 VAL A C 1
ATOM 548 O O . VAL A 1 91 ? 20.13323 4.92552 13.36625 1.000 66.46893 75 VAL A O 1
ATOM 552 N N . VAL A 1 92 ? 18.54281 4.08412 14.71266 1.000 64.71427 76 VAL A N 1
ATOM 553 C CA . VAL A 1 92 ? 17.65122 5.22370 14.51916 1.000 66.13257 76 VAL A CA 1
ATOM 554 C C . VAL A 1 92 ? 17.85753 6.28295 15.59487 1.000 66.76053 76 VAL A C 1
ATOM 555 O O . VAL A 1 92 ? 17.95623 7.47494 15.29467 1.000 67.62023 76 VAL A O 1
ATOM 559 N N . GLU A 1 93 ? 17.93607 5.87425 16.85907 1.000 67.85111 77 GLU A N 1
ATOM 560 C CA . GLU A 1 93 ? 18.08385 6.79492 17.97662 1.000 68.00325 77 GLU A CA 1
ATOM 561 C C . GLU A 1 93 ? 19.25579 6.36022 18.83976 1.000 66.53372 77 GLU A C 1
ATOM 562 O O . GLU A 1 93 ? 19.43234 5.16820 19.10744 1.000 65.60341 77 GLU A O 1
ATOM 568 N N . VAL A 1 94 ? 20.05367 7.33217 19.26995 1.000 66.82833 78 VAL A N 1
ATOM 569 C CA . VAL A 1 94 ? 21.16908 7.10159 20.17766 1.000 65.59570 78 VAL A CA 1
ATOM 570 C C . VAL A 1 94 ? 20.81164 7.69605 21.53152 1.000 66.09437 78 VAL A C 1
ATOM 571 O O . VAL A 1 94 ? 20.15559 8.74205 21.60701 1.000 67.41601 78 VAL A O 1
ATOM 575 N N . GLY A 1 95 ? 21.23745 7.02458 22.59952 1.000 63.33631 79 GLY A N 1
ATOM 576 C CA . GLY A 1 95 ? 20.94017 7.46175 23.94216 1.000 63.76345 79 GLY A CA 1
ATOM 577 C C . GLY A 1 95 ? 21.93211 8.48258 24.46136 1.000 64.59604 79 GLY A C 1
ATOM 578 O O . GLY A 1 95 ? 22.86508 8.89317 23.76346 1.000 64.90717 79 GLY A O 1
ATOM 579 N N . PRO A 1 96 ? 21.74206 8.91710 25.70496 1.000 63.37197 80 PRO A N 1
ATOM 580 C CA . PRO A 1 96 ? 22.66526 9.89296 26.29329 1.000 64.01655 80 PRO A CA 1
ATOM 581 C C . PRO A 1 96 ? 24.02562 9.27622 26.57807 1.000 62.90077 80 PRO A C 1
ATOM 582 O O . PRO A 1 96 ? 24.14582 8.09088 26.89952 1.000 61.59561 80 PRO A O 1
ATOM 586 N N . GLY A 1 97 ? 25.06040 10.10369 26.45727 1.000 64.84023 81 GLY A N 1
ATOM 587 C CA . GLY A 1 97 ? 26.40992 9.64890 26.73405 1.000 64.15111 81 GLY A CA 1
ATOM 588 C C . GLY A 1 97 ? 26.93444 8.60240 25.77707 1.000 63.57700 81 GLY A C 1
ATOM 589 O O . GLY A 1 97 ? 27.69274 7.72052 26.19145 1.000 62.82389 81 GLY A O 1
ATOM 590 N N . CYS A 1 98 ? 26.54564 8.67051 24.50574 1.000 65.82964 82 CYS A N 1
ATOM 591 C CA . CYS A 1 98 ? 27.04705 7.75730 23.48710 1.000 65.23457 82 CYS A CA 1
ATOM 592 C C . CYS A 1 98 ? 28.30532 8.34649 22.86396 1.000 65.49412 82 CYS A C 1
ATOM 593 O O . CYS A 1 98 ? 28.26035 9.42526 22.26468 1.000 66.45089 82 CYS A O 1
ATOM 596 N N . LYS A 1 99 ? 29.42489 7.63914 23.00065 1.000 65.03528 83 LYS A N 1
ATOM 597 C CA . LYS A 1 99 ? 30.67959 8.12232 22.43985 1.000 65.54271 83 LYS A CA 1
ATOM 598 C C . LYS A 1 99 ? 30.83386 7.77747 20.96316 1.000 65.48956 83 LYS A C 1
ATOM 599 O O . LYS A 1 99 ? 31.62710 8.42468 20.26882 1.000 65.88925 83 LYS A O 1
ATOM 605 N N . ARG A 1 100 ? 30.09667 6.78060 20.46878 1.000 65.40310 84 ARG A N 1
ATOM 606 C CA . ARG A 1 100 ? 30.07774 6.43067 19.05379 1.000 65.08622 84 ARG A CA 1
ATOM 607 C C . ARG A 1 100 ? 28.81133 6.91999 18.36334 1.000 65.79812 84 ARG A C 1
ATOM 608 O O . ARG A 1 100 ? 28.33444 6.28445 17.41757 1.000 65.68700 84 ARG A O 1
ATOM 616 N N . SER A 1 101 ? 28.25335 8.03960 18.82738 1.000 65.95854 85 SER A N 1
ATOM 617 C CA . SER A 1 101 ? 26.97129 8.50788 18.31109 1.000 66.74669 85 SER A CA 1
ATOM 618 C C . SER A 1 101 ? 27.07933 8.89181 16.83902 1.000 67.38302 85 SER A C 1
ATOM 619 O O . SER A 1 101 ? 26.40305 8.31323 15.98111 1.000 67.36634 85 SER A O 1
ATOM 622 N N . ASP A 1 102 ? 27.94113 9.86364 16.52560 1.000 68.35296 86 ASP A N 1
ATOM 623 C CA . ASP A 1 102 ? 28.12497 10.29016 15.14256 1.000 68.89140 86 ASP A CA 1
ATOM 624 C C . ASP A 1 102 ? 28.67957 9.18610 14.25429 1.000 67.79769 86 ASP A C 1
ATOM 625 O O . ASP A 1 102 ? 28.60939 9.31091 13.02427 1.000 68.04704 86 ASP A O 1
ATOM 630 N N . GLU A 1 103 ? 29.22859 8.12190 14.84130 1.000 67.17443 87 GLU A N 1
ATOM 631 C CA . GLU A 1 103 ? 29.69237 6.96944 14.08190 1.000 66.06926 87 GLU A CA 1
ATOM 632 C C . GLU A 1 103 ? 28.57877 5.99526 13.72323 1.000 65.69598 87 GLU A C 1
ATOM 633 O O . GLU A 1 103 ? 28.69950 5.29123 12.71615 1.000 65.23074 87 GLU A O 1
ATOM 639 N N . LEU A 1 104 ? 27.49331 5.94803 14.50281 1.000 65.32909 88 LEU A N 1
ATOM 640 C CA . LEU A 1 104 ? 26.46056 4.93737 14.31894 1.000 65.02678 88 LEU A CA 1
ATOM 641 C C . LEU A 1 104 ? 25.09915 5.47839 13.90842 1.000 66.02808 88 LEU A C 1
ATOM 642 O O . LEU A 1 104 ? 24.26659 4.69114 13.44818 1.000 65.92012 88 LEU A O 1
ATOM 647 N N . LEU A 1 105 ? 24.84437 6.77600 14.05683 1.000 65.78333 89 LEU A N 1
ATOM 648 C CA . LEU A 1 105 ? 23.51035 7.31043 13.81153 1.000 66.91483 89 LEU A CA 1
ATOM 649 C C . LEU A 1 105 ? 23.11623 7.15363 12.34520 1.000 67.20784 89 LEU A C 1
ATOM 650 O O . LEU A 1 105 ? 23.85783 7.55594 11.44267 1.000 67.14006 89 LEU A O 1
ATOM 655 N N . ASN A 1 106 ? 21.94000 6.56169 12.11648 1.000 67.16813 90 ASN A N 1
ATOM 656 C CA . ASN A 1 106 ? 21.37199 6.37717 10.77833 1.000 67.46085 90 ASN A CA 1
ATOM 657 C C . ASN A 1 106 ? 22.26392 5.52012 9.88429 1.000 66.39724 90 ASN A C 1
ATOM 658 O O . ASN A 1 106 ? 22.30522 5.71146 8.66754 1.000 66.61654 90 ASN A O 1
ATOM 663 N N . LYS A 1 107 ? 22.97399 4.55939 10.47094 1.000 66.27340 91 LYS A N 1
ATOM 664 C CA . LYS A 1 107 ? 23.86001 3.68348 9.72071 1.000 65.08843 91 LYS A CA 1
ATOM 665 C C . LYS A 1 107 ? 23.52714 2.22988 10.02584 1.000 64.25042 91 LYS A C 1
ATOM 666 O O . LYS A 1 107 ? 22.98985 1.90925 11.09020 1.000 64.42087 91 LYS A O 1
ATOM 672 N N . LEU A 1 108 ? 23.83803 1.35411 9.07141 1.000 62.89704 92 LEU A N 1
ATOM 673 C CA . LEU A 1 108 ? 23.64376 -0.07686 9.25965 1.000 62.18119 92 LEU A CA 1
ATOM 674 C C . LEU A 1 108 ? 24.73794 -0.63549 10.15788 1.000 61.27573 92 LEU A C 1
ATOM 675 O O . LEU A 1 108 ? 25.92653 -0.38175 9.93665 1.000 60.75820 92 LEU A O 1
ATOM 680 N N . VAL A 1 109 ? 24.33474 -1.39984 11.17229 1.000 60.22826 93 VAL A N 1
ATOM 681 C CA . VAL A 1 109 ? 25.26254 -1.96848 12.13683 1.000 59.39956 93 VAL A CA 1
ATOM 682 C C . VAL A 1 109 ? 25.00360 -3.46323 12.24607 1.000 58.90708 93 VAL A C 1
ATOM 683 O O . VAL A 1 109 ? 23.96720 -3.97451 11.81794 1.000 59.33604 93 VAL A O 1
ATOM 687 N N . VAL A 1 110 ? 25.96913 -4.16346 12.83321 1.000 58.49905 94 VAL A N 1
ATOM 688 C CA . VAL A 1 110 ? 25.87908 -5.60042 13.05008 1.000 58.07139 94 VAL A CA 1
ATOM 689 C C . VAL A 1 110 ? 26.14573 -5.88781 14.52041 1.000 57.91383 94 VAL A C 1
ATOM 690 O O . VAL A 1 110 ? 27.11070 -5.37260 15.09712 1.000 57.52146 94 VAL A O 1
ATOM 694 N N . LEU A 1 111 ? 25.28666 -6.70151 15.12304 1.000 55.94556 95 LEU A N 1
ATOM 695 C CA . LEU A 1 111 ? 25.44127 -7.08271 16.51550 1.000 55.62292 95 LEU A CA 1
ATOM 696 C C . LEU A 1 111 ? 26.53536 -8.13103 16.64963 1.000 54.85406 95 LEU A C 1
ATOM 697 O O . LEU A 1 111 ? 26.63932 -9.04089 15.82197 1.000 54.77284 95 LEU A O 1
ATOM 702 N N . VAL A 1 112 ? 27.35584 -8.00296 17.68700 1.000 54.47340 96 VAL A N 1
ATOM 703 C CA . VAL A 1 112 ? 28.25150 -9.11862 18.01410 1.000 53.72327 96 VAL A CA 1
ATOM 704 C C . VAL A 1 112 ? 27.41684 -10.25468 18.59593 1.000 54.13415 96 VAL A C 1
ATOM 705 O O . VAL A 1 112 ? 26.51891 -10.00444 19.42031 1.000 54.69153 96 VAL A O 1
ATOM 709 N N . PRO A 1 113 ? 27.62162 -11.48795 18.16927 1.000 53.08884 97 PRO A N 1
ATOM 710 C CA . PRO A 1 113 ? 26.69084 -12.55626 18.55271 1.000 54.08206 97 PRO A CA 1
ATOM 711 C C . PRO A 1 113 ? 27.00108 -13.19705 19.89854 1.000 54.19355 97 PRO A C 1
ATOM 712 O O . PRO A 1 113 ? 26.81800 -14.40824 20.05805 1.000 54.83028 97 PRO A O 1
ATOM 716 N N . TYR A 1 114 ? 27.43976 -12.40248 20.87374 1.000 54.80055 98 TYR A N 1
ATOM 717 C CA . TYR A 1 114 ? 27.83136 -12.92105 22.17998 1.000 55.02289 98 TYR A CA 1
ATOM 718 C C . TYR A 1 114 ? 28.13339 -11.75410 23.10970 1.000 54.92838 98 TYR A C 1
ATOM 719 O O . TYR A 1 114 ? 28.29977 -10.61167 22.67660 1.000 54.44869 98 TYR A O 1
ATOM 728 N N . ARG A 1 115 ? 28.21376 -12.06632 24.40059 1.000 56.68475 99 ARG A N 1
ATOM 729 C CA . ARG A 1 115 ? 28.71728 -11.14386 25.40596 1.000 56.59418 99 ARG A CA 1
ATOM 730 C C . ARG A 1 115 ? 29.52337 -11.92705 26.42766 1.000 56.83331 99 ARG A C 1
ATOM 731 O O . ARG A 1 115 ? 29.31217 -13.12514 26.62304 1.000 57.63967 99 ARG A O 1
ATOM 739 N N . GLY A 1 116 ? 30.45523 -11.23972 27.07359 1.000 55.23130 100 GLY A N 1
ATOM 740 C CA . GLY A 1 116 ? 31.34108 -11.89661 28.00722 1.000 55.63275 100 GLY A CA 1
ATOM 741 C C . GLY A 1 116 ? 32.64338 -12.36498 27.40652 1.000 55.06778 100 GLY A C 1
ATOM 742 O O . GLY A 1 116 ? 33.23721 -13.32616 27.90858 1.000 55.34091 100 GLY A O 1
ATOM 743 N N . TRP A 1 117 ? 33.10545 -11.72292 26.33746 1.000 53.91695 101 TRP A N 1
ATOM 744 C CA . TRP A 1 117 ? 34.40599 -12.03759 25.75399 1.000 53.17141 101 TRP A CA 1
ATOM 745 C C . TRP A 1 117 ? 34.98090 -10.73869 25.21392 1.000 52.55894 101 TRP A C 1
ATOM 746 O O . TRP A 1 117 ? 34.49965 -10.22503 24.20152 1.000 52.13158 101 TRP A O 1
ATOM 757 N N . ASP A 1 118 ? 35.99655 -10.20975 25.88448 1.000 56.11302 102 ASP A N 1
ATOM 758 C CA . ASP A 1 118 ? 36.59423 -8.93965 25.50659 1.000 56.21186 102 ASP A CA 1
ATOM 759 C C . ASP A 1 118 ? 37.96163 -9.16285 24.87430 1.000 55.60571 102 ASP A C 1
ATOM 760 O O . ASP A 1 118 ? 38.55250 -10.24154 24.96642 1.000 55.10727 102 ASP A O 1
ATOM 765 N N . GLY A 1 119 ? 38.46340 -8.11210 24.22640 1.000 54.27294 103 GLY A N 1
ATOM 766 C CA . GLY A 1 119 ? 39.69506 -8.20278 23.46341 1.000 53.96094 103 GLY A CA 1
ATOM 767 C C . GLY A 1 119 ? 40.95369 -8.30778 24.29392 1.000 54.37038 103 GLY A C 1
ATOM 768 O O . GLY A 1 119 ? 42.02944 -8.52219 23.72514 1.000 54.53830 103 GLY A O 1
ATOM 769 N N . ASP A 1 120 ? 40.85390 -8.16059 25.61325 1.000 55.93513 104 ASP A N 1
ATOM 770 C CA . ASP A 1 120 ? 42.03413 -8.27124 26.45810 1.000 55.78142 104 ASP A CA 1
ATOM 771 C C . ASP A 1 120 ? 42.38145 -9.71054 26.81102 1.000 55.70535 104 ASP A C 1
ATOM 772 O O . ASP A 1 120 ? 43.49074 -9.95957 27.29224 1.000 56.01236 104 ASP A O 1
ATOM 777 N N . SER A 1 121 ? 41.47552 -10.66057 26.58279 1.000 53.01861 105 SER A N 1
ATOM 778 C CA . SER A 1 121 ? 41.75764 -12.08375 26.75963 1.000 52.75804 105 SER A CA 1
ATOM 779 C C . SER A 1 121 ? 41.51352 -12.77838 25.42694 1.000 52.76251 105 SER A C 1
ATOM 780 O O . SER A 1 121 ? 40.40536 -13.27344 25.16359 1.000 52.81530 105 SER A O 1
ATOM 783 N N . PRO A 1 122 ? 42.51577 -12.82422 24.54647 1.000 51.16023 106 PRO A N 1
ATOM 784 C CA . PRO A 1 122 ? 42.31867 -13.50827 23.26207 1.000 51.01745 106 PRO A CA 1
ATOM 785 C C . PRO A 1 122 ? 42.15286 -15.01109 23.39489 1.000 51.07432 106 PRO A C 1
ATOM 786 O O . PRO A 1 122 ? 41.41642 -15.60601 22.59939 1.000 50.814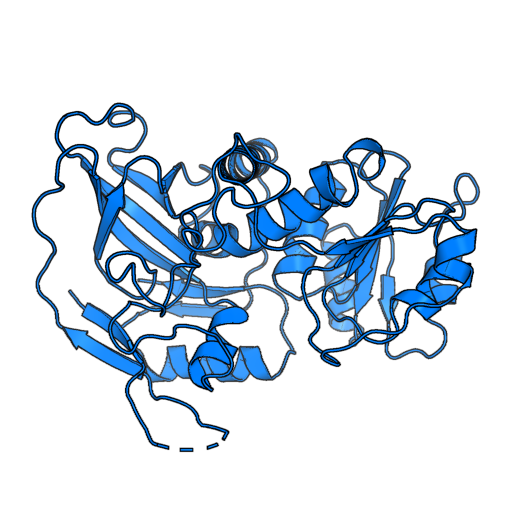61 106 PRO A O 1
ATOM 790 N N . ASP A 1 123 ? 42.80177 -15.64110 24.37924 1.000 50.73915 107 ASP A N 1
ATOM 791 C CA . ASP A 1 123 ? 42.76299 -17.09745 24.48742 1.000 50.49147 107 ASP A CA 1
ATOM 792 C C . ASP A 1 123 ? 41.34277 -17.61883 24.65743 1.000 50.42589 107 ASP A C 1
ATOM 793 O O . ASP A 1 123 ? 41.03802 -18.73902 24.23326 1.000 50.06365 107 ASP A O 1
ATOM 798 N N . GLY A 1 124 ? 40.46656 -16.82545 25.26505 1.000 50.59738 108 GLY A N 1
ATOM 799 C CA . GLY A 1 124 ? 39.10086 -17.21914 25.51371 1.000 50.97864 108 GLY A CA 1
ATOM 800 C C . GLY A 1 124 ? 38.43445 -16.25041 26.46706 1.000 51.59756 108 GLY A C 1
ATOM 801 O O . GLY A 1 124 ? 39.07318 -15.33037 26.98838 1.000 51.50539 108 GLY A O 1
ATOM 802 N N . PRO A 1 125 ? 37.13540 -16.42751 26.70763 1.000 52.22681 109 PRO A N 1
ATOM 803 C CA . PRO A 1 125 ? 36.44804 -15.55947 27.66957 1.000 52.94090 109 PRO A CA 1
ATOM 804 C C . PRO A 1 125 ? 37.12499 -15.63203 29.02852 1.000 53.56194 109 PRO A C 1
ATOM 805 O O . PRO A 1 125 ? 37.56522 -16.69740 29.46705 1.000 54.04285 109 PRO A O 1
ATOM 809 N N . GLU A 1 126 ? 37.23207 -14.47691 29.68737 1.000 55.91542 110 GLU A N 1
ATOM 810 C CA . GLU A 1 126 ? 37.87658 -14.44372 30.99559 1.000 56.38452 110 GLU A CA 1
ATOM 811 C C . GLU A 1 126 ? 37.07937 -15.24878 32.01434 1.000 57.83292 110 GLU A C 1
ATOM 812 O O . GLU A 1 126 ? 37.64487 -16.03892 32.77807 1.000 58.38300 110 GLU A O 1
ATOM 818 N N . ASP A 1 127 ? 35.75924 -15.06882 32.03072 1.000 56.97447 111 ASP A N 1
ATOM 819 C CA . ASP A 1 127 ? 34.86343 -15.80277 32.91852 1.000 58.25489 111 ASP A CA 1
ATOM 820 C C . ASP A 1 127 ? 33.92692 -16.63813 32.05700 1.000 58.53537 111 ASP A C 1
ATOM 821 O O . ASP A 1 127 ? 33.08521 -16.08988 31.33865 1.000 58.61598 111 ASP A O 1
ATOM 826 N N . TRP A 1 128 ? 34.07355 -17.96352 32.13379 1.000 59.80953 112 TRP A N 1
ATOM 827 C CA . TRP A 1 128 ? 33.21629 -18.85517 31.35964 1.000 59.19394 112 TRP A CA 1
ATOM 828 C C . TRP A 1 128 ? 31.75956 -18.75478 31.78931 1.000 60.17215 112 TRP A C 1
ATOM 829 O O . TRP A 1 128 ? 30.85709 -19.02252 30.98852 1.000 60.14399 112 TRP A O 1
ATOM 840 N N . SER A 1 129 ? 31.50673 -18.38164 33.04393 1.000 60.38918 113 SER A N 1
ATOM 841 C CA . SER A 1 129 ? 30.13693 -18.21298 33.50864 1.000 61.19772 113 SER A CA 1
ATOM 842 C C . SER A 1 129 ? 29.50809 -16.92109 33.00905 1.000 61.67288 113 SER A C 1
ATOM 843 O O . SER A 1 129 ? 28.27863 -16.80736 33.01296 1.000 62.30969 113 SER A O 1
ATOM 846 N N . ALA A 1 130 ? 30.31906 -15.95038 32.58517 1.000 60.39643 114 ALA A N 1
ATOM 847 C CA . ALA A 1 130 ? 29.80447 -14.70675 32.02562 1.000 59.97631 114 ALA A CA 1
ATOM 848 C C . ALA A 1 130 ? 29.55852 -14.79213 30.52605 1.000 59.36457 114 ALA A C 1
ATOM 849 O O . ALA A 1 130 ? 28.68523 -14.08361 30.00870 1.000 58.92124 114 ALA A O 1
ATOM 851 N N . PHE A 1 131 ? 30.30237 -15.64118 29.81866 1.000 58.45968 115 PHE A N 1
ATOM 852 C CA . PHE A 1 131 ? 30.15760 -15.73959 28.37268 1.000 57.83481 115 PHE A CA 1
ATOM 853 C C . PHE A 1 131 ? 28.85342 -16.43769 28.00904 1.000 58.27730 115 PHE A C 1
ATOM 854 O O . PHE A 1 131 ? 28.54337 -17.51480 28.52647 1.000 58.59076 115 PHE A O 1
ATOM 862 N N . ALA A 1 132 ? 28.09472 -15.82289 27.10649 1.000 57.61798 116 ALA A N 1
ATOM 863 C CA . ALA A 1 132 ? 26.84751 -16.39400 26.62456 1.000 58.03155 116 ALA A CA 1
ATOM 864 C C . ALA A 1 132 ? 26.66391 -16.01235 25.16476 1.000 57.32781 116 ALA A C 1
ATOM 865 O O . ALA A 1 132 ? 26.99935 -14.89603 24.7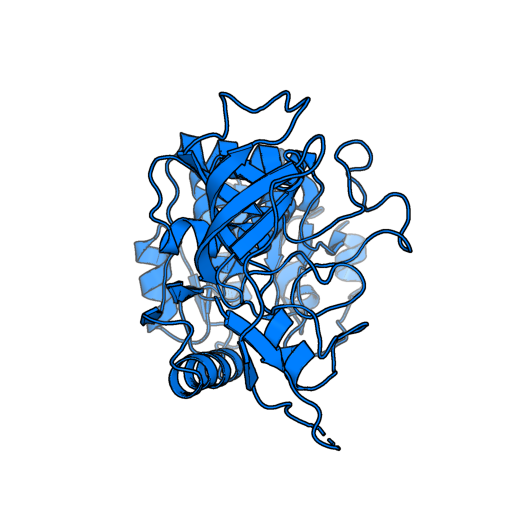6080 1.000 56.45336 116 ALA A O 1
ATOM 867 N N . THR A 1 133 ? 26.13218 -16.94344 24.38051 1.000 58.20150 117 THR A N 1
ATOM 868 C CA . THR A 1 133 ? 25.86936 -16.70998 22.96741 1.000 57.72346 117 THR A CA 1
ATOM 869 C C . THR A 1 133 ? 24.42917 -16.23645 22.80671 1.000 58.43937 117 THR A C 1
ATOM 870 O O . THR A 1 133 ? 23.49013 -16.96829 23.14042 1.000 59.20461 117 THR A O 1
ATOM 874 N N . VAL A 1 134 ? 24.25648 -15.01017 22.30360 1.000 57.71779 118 VAL A N 1
ATOM 875 C CA . VAL A 1 134 ? 22.91664 -14.44596 22.17594 1.000 57.91294 118 VAL A CA 1
ATOM 876 C C . VAL A 1 134 ? 22.17708 -15.11382 21.02258 1.000 58.75366 118 VAL A C 1
ATOM 877 O O . VAL A 1 134 ? 22.77110 -15.71881 20.12273 1.000 58.81515 118 VAL A O 1
ATOM 881 N N . GLY A 1 135 ? 20.85335 -14.99934 21.05474 1.000 58.40892 119 GLY A N 1
ATOM 882 C CA . GLY A 1 135 ? 20.03009 -15.59272 20.02372 1.000 58.92160 119 GLY A CA 1
ATOM 883 C C . GLY A 1 135 ? 19.29756 -16.83219 20.48495 1.000 59.65096 119 GLY A C 1
ATOM 884 O O . GLY A 1 135 ? 19.85141 -17.93445 20.46094 1.000 60.00248 119 GLY A O 1
ATOM 885 N N . GLY A 1 136 ? 18.04775 -16.66618 20.90831 1.000 59.55737 120 GLY A N 1
ATOM 886 C CA . GLY A 1 136 ? 17.24897 -17.81016 21.30600 1.000 60.28431 120 GLY A CA 1
ATOM 887 C C . GLY A 1 136 ? 17.67558 -18.44193 22.60732 1.000 60.14049 120 GLY A C 1
ATOM 888 O O . GLY A 1 136 ? 17.24284 -19.55338 22.92116 1.000 60.72948 120 GLY A O 1
ATOM 889 N N . THR A 1 137 ? 18.51488 -17.75980 23.38187 1.000 61.30834 121 THR A N 1
ATOM 890 C CA . THR A 1 137 ? 19.04290 -18.29552 24.62604 1.000 61.43436 121 THR A CA 1
ATOM 891 C C . THR A 1 137 ? 18.93604 -17.25380 25.73065 1.000 61.39493 121 THR A C 1
ATOM 892 O O . THR A 1 137 ? 18.65315 -16.07815 25.48692 1.000 61.02455 121 THR A O 1
ATOM 896 N N . GLU A 1 138 ? 19.16963 -17.71386 26.96183 1.000 61.97571 122 GLU A N 1
ATOM 897 C CA . GLU A 1 138 ? 19.20385 -16.91699 28.17725 1.000 62.17384 122 GLU A CA 1
ATOM 898 C C . GLU A 1 138 ? 20.62389 -16.44776 28.45787 1.000 61.61833 122 GLU A C 1
ATOM 899 O O . GLU A 1 138 ? 21.59175 -17.07411 28.01833 1.000 61.16777 122 GLU A O 1
ATOM 905 N N . PRO A 1 139 ? 20.79481 -15.34240 29.20074 1.000 61.29852 123 PRO A N 1
ATOM 906 C CA . PRO A 1 139 ? 19.78351 -14.47078 29.81159 1.000 61.45522 123 PRO A CA 1
ATOM 907 C C . PRO A 1 139 ? 19.47691 -13.21720 28.99806 1.000 60.90003 123 PRO A C 1
ATOM 908 O O . PRO A 1 139 ? 18.55491 -12.47878 29.32835 1.000 61.06855 123 PRO A O 1
ATOM 912 N N . TYR A 1 140 ? 20.23706 -12.93908 27.94026 1.000 61.48772 124 TYR A N 1
ATOM 913 C CA . TYR A 1 140 ? 20.05188 -11.72671 27.14370 1.000 60.50593 124 TYR A CA 1
ATOM 914 C C . TYR A 1 140 ? 18.83223 -11.91590 26.25562 1.000 60.64682 124 TYR A C 1
ATOM 915 O O . TYR A 1 140 ? 18.92272 -12.40775 25.13145 1.000 60.51841 124 TYR A O 1
ATOM 924 N N . ARG A 1 141 ? 17.67199 -11.52102 26.77147 1.000 59.30568 125 ARG A N 1
ATOM 925 C CA . ARG A 1 141 ? 16.43221 -11.58718 26.01383 1.000 59.49190 125 ARG A CA 1
ATOM 926 C C . ARG A 1 141 ? 16.19289 -10.35087 25.16513 1.000 59.13155 125 ARG A C 1
ATOM 927 O O . ARG A 1 141 ? 15.23877 -10.33299 24.38286 1.000 59.80639 125 ARG A O 1
ATOM 935 N N . THR A 1 142 ? 17.02004 -9.31958 25.30647 1.000 58.25659 126 THR A N 1
ATOM 936 C CA . THR A 1 142 ? 16.87896 -8.12453 24.49094 1.000 58.44152 126 THR A CA 1
ATOM 937 C C . THR A 1 142 ? 17.65049 -8.20776 23.18496 1.000 58.05536 126 THR A C 1
ATOM 938 O O . THR A 1 142 ? 17.33678 -7.46569 22.24714 1.000 58.52772 126 THR A O 1
ATOM 942 N N . LEU A 1 143 ? 18.63679 -9.09250 23.09859 1.000 58.83148 127 LEU A N 1
ATOM 943 C CA . LEU A 1 143 ? 19.49900 -9.19847 21.93064 1.000 58.56379 127 LEU A CA 1
ATOM 944 C C . LEU A 1 143 ? 19.08878 -10.41005 21.10350 1.000 58.86818 127 LEU A C 1
ATOM 945 O O . LEU A 1 143 ? 18.86998 -11.49586 21.65124 1.000 59.21979 127 LEU A O 1
ATOM 950 N N . GLY A 1 144 ? 18.98511 -10.21889 19.79011 1.000 59.31930 128 GLY A N 1
ATOM 951 C CA . GLY A 1 144 ? 18.55252 -11.26944 18.89254 1.000 59.76362 128 GLY A CA 1
ATOM 952 C C . GLY A 1 144 ? 18.05646 -10.72389 17.56923 1.000 60.15348 128 GLY A C 1
ATOM 953 O O . GLY A 1 144 ? 17.60053 -9.57973 17.50299 1.000 60.37547 128 GLY A O 1
ATOM 954 N N . GLY A 1 145 ? 18.13963 -11.53202 16.50835 1.000 59.67730 129 GLY A N 1
ATOM 955 C CA . GLY A 1 145 ? 17.73159 -11.07367 15.19234 1.000 60.20453 129 GLY A CA 1
ATOM 956 C C . GLY A 1 145 ? 16.25217 -11.22089 14.91017 1.000 60.85361 129 GLY A C 1
ATOM 957 O O . GLY A 1 145 ? 15.69684 -10.45506 14.11551 1.000 61.06445 129 GLY A O 1
ATOM 958 N N . GLY A 1 146 ? 15.59041 -12.18151 15.55386 1.000 61.60093 130 GLY A N 1
ATOM 959 C CA . GLY A 1 146 ? 14.19033 -12.43644 15.28658 1.000 62.18056 130 GLY A CA 1
ATOM 960 C C . GLY A 1 146 ? 13.24396 -11.44291 15.92806 1.000 62.41881 130 GLY A C 1
ATOM 961 O O . GLY A 1 146 ? 12.35281 -11.83284 16.68744 1.000 62.79811 130 GLY A O 1
ATOM 962 N N . GLN A 1 147 ? 13.41350 -10.15927 15.61880 1.000 62.84710 131 GLN A N 1
ATOM 963 C CA . GLN A 1 147 ? 12.56684 -9.11117 16.17111 1.000 63.26225 131 GLN A CA 1
ATOM 964 C C . GLN A 1 147 ? 12.61220 -7.90891 15.24419 1.000 63.66448 131 GLN A C 1
ATOM 965 O O . GLN A 1 147 ? 13.57976 -7.71926 14.50592 1.000 63.37798 131 GLN A O 1
ATOM 971 N N . THR A 1 148 ? 11.55235 -7.10194 15.28830 1.000 65.24449 132 THR A N 1
ATOM 972 C CA . THR A 1 148 ? 11.48188 -5.93020 14.42244 1.000 65.77201 132 THR A CA 1
ATOM 973 C C . THR A 1 148 ? 12.32455 -4.77600 14.95128 1.000 65.68334 132 THR A C 1
ATOM 974 O O . THR A 1 148 ? 12.85922 -3.99150 14.15927 1.000 65.88011 132 THR A O 1
ATOM 978 N N . TRP A 1 149 ? 12.45428 -4.65617 16.27125 1.000 64.49216 133 TRP A N 1
ATOM 979 C CA . TRP A 1 149 ? 13.24980 -3.61153 16.89725 1.000 64.35370 133 TRP A CA 1
ATOM 980 C C . TRP A 1 149 ? 14.25928 -4.23357 17.84942 1.000 63.46640 133 TRP A C 1
ATOM 981 O O . TRP A 1 149 ? 14.04190 -5.32310 18.38492 1.000 62.90216 133 TRP A O 1
ATOM 992 N N . MET A 1 150 ? 15.35999 -3.52074 18.07288 1.000 61.85783 134 MET A N 1
ATOM 993 C CA . MET A 1 150 ? 16.34901 -3.95173 19.05035 1.000 61.00785 134 MET A CA 1
ATOM 994 C C . MET A 1 150 ? 17.04165 -2.73492 19.63872 1.000 61.05168 134 MET A C 1
ATOM 995 O O . MET A 1 150 ? 17.48644 -1.85155 18.90123 1.000 61.41898 134 MET A O 1
ATOM 1000 N N . VAL A 1 151 ? 17.12070 -2.69388 20.96538 1.000 61.32086 135 VAL A N 1
ATOM 1001 C CA . VAL A 1 151 ? 17.93048 -1.72193 21.68792 1.000 60.96977 135 VAL A CA 1
ATOM 1002 C C . VAL A 1 151 ? 19.11973 -2.46564 22.27683 1.000 59.93759 135 VAL A C 1
ATOM 1003 O O . VA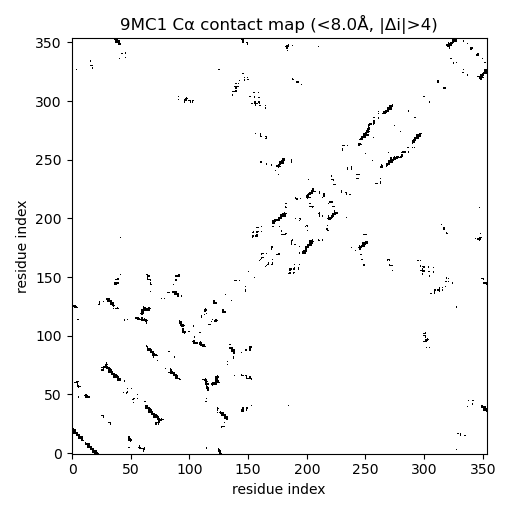L A 1 151 ? 18.95599 -3.53422 22.87860 1.000 59.67187 135 VAL A O 1
ATOM 1007 N N . ALA A 1 152 ? 20.31716 -1.92313 22.07397 1.000 59.92810 136 ALA A N 1
ATOM 1008 C CA . ALA A 1 152 ? 21.53392 -2.59127 22.50643 1.000 58.74308 136 ALA A CA 1
ATOM 1009 C C . ALA A 1 152 ? 22.60153 -1.54569 22.78711 1.000 58.68969 136 ALA A C 1
ATOM 1010 O O . ALA A 1 152 ? 22.42951 -0.35767 22.50559 1.000 59.59007 136 ALA A O 1
ATOM 1012 N N . ALA A 1 153 ? 23.71387 -2.00574 23.34973 1.000 58.32661 137 ALA A N 1
ATOM 1013 C CA . ALA A 1 153 ? 24.80363 -1.11429 23.71120 1.000 58.57474 137 ALA A CA 1
ATOM 1014 C C . ALA A 1 153 ? 25.60499 -0.71563 22.48008 1.000 58.72290 137 ALA A C 1
ATOM 1015 O O . ALA A 1 153 ? 25.81751 -1.52124 21.57028 1.000 58.01857 137 ALA A O 1
ATOM 1017 N N . GLU A 1 154 ? 26.06617 0.53727 22.46621 1.000 60.55832 138 GLU A N 1
ATOM 1018 C CA . GLU A 1 154 ? 26.87945 1.03950 21.36426 1.000 60.62613 138 GLU A CA 1
ATOM 1019 C C . GLU A 1 154 ? 28.20527 0.30304 21.22203 1.000 60.00319 138 GLU A C 1
ATOM 1020 O O . GLU A 1 154 ? 28.93009 0.55321 20.25217 1.000 60.13857 138 GLU A O 1
ATOM 1026 N N . ASP A 1 155 ? 28.55071 -0.57127 22.16690 1.000 58.83181 139 ASP A N 1
ATOM 1027 C CA . ASP A 1 155 ? 29.73788 -1.40392 22.05350 1.000 57.97640 139 ASP A CA 1
ATOM 1028 C C . ASP A 1 155 ? 29.43798 -2.76771 21.46116 1.000 57.46512 139 ASP A C 1
ATOM 1029 O O . ASP A 1 155 ? 30.34654 -3.40710 20.91842 1.000 57.20411 139 ASP A O 1
ATOM 1034 N N . GLN A 1 156 ? 28.19147 -3.22629 21.56405 1.000 57.20922 140 GLN A N 1
ATOM 1035 C CA . GLN A 1 156 ? 27.79770 -4.53751 21.07030 1.000 57.03804 140 GLN A CA 1
ATOM 1036 C C . GLN A 1 156 ? 27.56079 -4.55231 19.56500 1.000 57.11567 140 GLN A C 1
ATOM 1037 O O . GLN A 1 156 ? 27.49909 -5.63301 18.96855 1.000 56.68529 140 GLN A O 1
ATOM 1043 N N . VAL A 1 157 ? 27.44055 -3.38924 18.93745 1.000 55.71455 141 VAL A N 1
ATOM 1044 C CA . VAL A 1 157 ? 27.27106 -3.29616 17.49624 1.000 56.19125 141 VAL A CA 1
ATOM 1045 C C . VAL A 1 157 ? 28.54264 -2.72234 16.89481 1.000 56.44091 141 VAL A C 1
ATOM 1046 O O . VAL A 1 157 ? 29.28318 -1.97072 17.53989 1.000 56.78902 141 VAL A O 1
ATOM 1050 N N . GLU A 1 158 ? 28.80107 -3.09717 15.64816 1.000 58.02041 142 GLU A N 1
ATOM 1051 C CA . GLU A 1 158 ? 29.87963 -2.51587 14.87223 1.000 58.01371 142 GLU A CA 1
ATOM 1052 C C . GLU A 1 158 ? 29.30246 -2.00293 13.56497 1.000 58.35404 142 GLU A C 1
ATOM 1053 O O . GLU A 1 158 ? 28.25931 -2.46941 13.10538 1.000 58.46456 142 GLU A O 1
ATOM 1059 N N . VAL A 1 159 ? 29.98926 -1.02808 12.97270 1.000 59.96895 143 VAL A N 1
ATOM 1060 C CA . VAL A 1 159 ? 29.52351 -0.42834 11.72622 1.000 60.64024 143 VAL A CA 1
ATOM 1061 C C . VAL A 1 159 ? 29.59081 -1.47236 10.61899 1.000 60.01019 143 VAL A C 1
ATOM 1062 O O . VAL A 1 159 ? 30.66676 -1.99206 10.29976 1.000 59.48710 143 VAL A O 1
ATOM 1066 N N . CYS A 1 160 ? 28.44085 -1.78751 10.03496 1.000 60.37066 144 CYS A N 1
ATOM 1067 C CA . CYS A 1 160 ? 28.40668 -2.75508 8.95082 1.000 60.09552 144 CYS A CA 1
ATOM 1068 C C . CYS A 1 160 ? 29.23375 -2.24034 7.77510 1.000 60.31031 144 CYS A C 1
ATOM 1069 O O . CYS A 1 160 ? 29.19599 -1.04091 7.47186 1.000 61.06231 144 CYS A O 1
ATOM 1072 N N . PRO A 1 161 ? 30.00746 -3.10387 7.11771 1.000 59.97734 145 PRO A N 1
ATOM 1073 C CA . PRO A 1 161 ? 30.82511 -2.67290 5.96652 1.000 60.22387 145 PRO A CA 1
ATOM 1074 C C . PRO A 1 161 ? 29.99412 -1.92215 4.94225 1.000 60.84985 145 PRO A C 1
ATOM 1075 O O . PRO A 1 161 ? 28.88969 -2.35882 4.58352 1.000 61.12737 145 PRO A O 1
ATOM 1079 N N . PRO A 1 162 ? 30.49806 -0.79066 4.44042 1.000 58.64652 146 PRO A N 1
ATOM 1080 C CA . PRO A 1 162 ? 29.65060 0.10657 3.63682 1.000 60.67015 146 PRO A CA 1
ATOM 1081 C C . PRO A 1 162 ? 29.17656 -0.49244 2.32295 1.000 61.65002 146 PRO A C 1
ATOM 1082 O O . PRO A 1 162 ? 28.26587 0.07342 1.70367 1.000 64.03128 146 PRO A O 1
ATOM 1086 N N . HIS A 1 163 ? 29.75047 -1.61032 1.88314 1.000 61.71769 147 HIS A N 1
ATOM 1087 C CA . HIS A 1 163 ? 29.44202 -2.18960 0.58400 1.000 62.32531 147 HIS A CA 1
ATOM 1088 C C . HIS A 1 163 ? 28.42519 -3.32154 0.64785 1.000 61.72957 147 HIS A C 1
ATOM 1089 O O . HIS A 1 163 ? 27.98551 -3.79464 -0.40478 1.000 62.36040 147 HIS A O 1
ATOM 1096 N N . LEU A 1 164 ? 28.04559 -3.77035 1.83791 1.000 60.79415 148 LEU A N 1
ATOM 1097 C CA . LEU A 1 164 ? 27.13680 -4.89622 1.98485 1.000 60.74763 148 LEU A CA 1
ATOM 1098 C C . LEU A 1 164 ? 25.70389 -4.41158 2.14541 1.000 61.52278 148 LEU A C 1
ATOM 1099 O O . LEU A 1 164 ? 25.44940 -3.38462 2.78081 1.000 61.67373 148 LEU A O 1
ATOM 1104 N N . SER A 1 165 ? 24.77151 -5.15772 1.56390 1.000 60.21858 149 SER A N 1
ATOM 1105 C CA . SER A 1 165 ? 23.36405 -4.92870 1.82902 1.000 61.03439 149 SER A CA 1
ATOM 1106 C C . SER A 1 165 ? 23.00397 -5.46953 3.20979 1.000 59.49123 149 SER A C 1
ATOM 1107 O O . SER A 1 165 ? 23.80810 -6.12281 3.88170 1.000 57.83778 149 SER A O 1
ATOM 1110 N N . ALA A 1 166 ? 21.77112 -5.18914 3.63686 1.000 60.53541 150 ALA A N 1
ATOM 1111 C CA . ALA A 1 166 ? 21.31540 -5.69958 4.92566 1.000 60.49036 150 ALA A CA 1
ATOM 1112 C C . ALA A 1 166 ? 21.33122 -7.22209 4.94591 1.000 60.44058 150 ALA A C 1
ATOM 1113 O O . ALA A 1 166 ? 21.63029 -7.83446 5.97783 1.000 60.12854 150 ALA A O 1
ATOM 1115 N N . VAL A 1 167 ? 21.01977 -7.84935 3.80964 1.000 60.00471 151 VAL A N 1
ATOM 1116 C CA . VAL A 1 167 ? 21.08439 -9.30375 3.71745 1.000 59.29405 151 VAL A CA 1
ATOM 1117 C C . VAL A 1 167 ? 22.52642 -9.78244 3.83804 1.000 57.81474 151 VAL A C 1
ATOM 1118 O O . VAL A 1 167 ? 22.81440 -10.76483 4.53288 1.000 56.59661 151 VAL A O 1
ATOM 1122 N N . GLU A 1 168 ? 23.45641 -9.08989 3.17727 1.000 61.06276 152 GLU A N 1
ATOM 1123 C CA . GLU A 1 168 ? 24.85883 -9.48606 3.24426 1.000 60.06980 152 GLU A CA 1
ATOM 1124 C C . GLU A 1 168 ? 25.44355 -9.21074 4.62279 1.000 59.44379 152 GLU A C 1
ATOM 1125 O O . GLU A 1 168 ? 26.17442 -10.04532 5.17281 1.000 58.69262 152 GLU A O 1
ATOM 1131 N N . GLY A 1 169 ? 25.13637 -8.04477 5.19532 1.000 58.60013 153 GLY A N 1
ATOM 1132 C CA . GLY A 1 169 ? 25.60941 -7.74643 6.53490 1.000 57.97532 153 GLY A CA 1
ATOM 1133 C C . GLY A 1 169 ? 25.08600 -8.71331 7.57619 1.000 58.14291 153 GLY A C 1
ATOM 1134 O O . GLY A 1 169 ? 25.79575 -9.05249 8.52619 1.000 57.80314 153 GLY A O 1
ATOM 1135 N N . ALA A 1 170 ? 23.84654 -9.17870 7.41041 1.000 57.20584 154 ALA A N 1
ATOM 1136 C CA . ALA A 1 170 ? 23.28542 -10.13182 8.35974 1.000 57.53971 154 ALA A CA 1
ATOM 1137 C C . ALA A 1 170 ? 23.99629 -11.47544 8.29858 1.000 57.10020 154 ALA A C 1
ATOM 1138 O O . ALA A 1 170 ? 24.10769 -12.15914 9.31940 1.000 57.07212 154 ALA A O 1
ATOM 1140 N N . ALA A 1 171 ? 24.48702 -11.86764 7.12727 1.000 56.53163 155 ALA A N 1
ATOM 1141 C CA . ALA A 1 171 ? 25.12982 -13.16406 6.96176 1.000 56.45271 155 ALA A CA 1
ATOM 1142 C C . ALA A 1 171 ? 26.56630 -13.18468 7.46333 1.000 55.24437 155 ALA A C 1
ATOM 1143 O O . ALA A 1 171 ? 27.24870 -14.20150 7.30476 1.000 55.07182 155 ALA A O 1
ATOM 1145 N N . LEU A 1 172 ? 27.03411 -12.10512 8.07346 1.000 55.00769 156 LEU A N 1
ATOM 1146 C CA . LEU A 1 172 ? 28.44269 -11.97240 8.42156 1.000 53.83399 156 LEU A CA 1
ATOM 1147 C C . LEU A 1 172 ? 28.77667 -12.33348 9.87140 1.000 53.43843 156 LEU A C 1
ATOM 1148 O O . LEU A 1 172 ? 29.64537 -13.18763 10.09177 1.000 52.84477 156 LEU A O 1
ATOM 1153 N N . PRO A 1 173 ? 28.11648 -11.72444 10.89291 1.000 53.83744 157 PRO A N 1
ATOM 1154 C CA . PRO A 1 173 ? 28.71129 -11.69295 12.24191 1.000 53.27300 157 PRO A CA 1
ATOM 1155 C C . PRO A 1 173 ? 29.18586 -13.03004 12.79681 1.000 53.04341 157 PRO A C 1
ATOM 1156 O O . PRO A 1 173 ? 30.39317 -13.21943 12.97252 1.000 52.18851 157 PRO A O 1
ATOM 1160 N N . SER A 1 174 ? 28.27242 -13.96402 13.07180 1.000 52.76590 158 SER A N 1
ATOM 1161 C CA . SER A 1 174 ? 28.66064 -15.15444 13.82629 1.000 52.90847 158 SER A CA 1
ATOM 1162 C C . SER A 1 174 ? 29.53199 -16.10409 13.01135 1.000 52.53603 158 SER A C 1
ATOM 1163 O O . SER A 1 174 ? 30.36518 -16.81519 13.58312 1.000 52.04814 158 SER A O 1
ATOM 1166 N N . CYS A 1 175 ? 29.35912 -16.14287 11.69100 1.000 53.02512 159 CYS A N 1
ATOM 1167 C CA . CYS A 1 175 ? 30.19706 -16.99452 10.85692 1.000 52.51432 159 CYS A CA 1
ATOM 1168 C C . CYS A 1 175 ? 31.45428 -16.29496 10.36565 1.000 51.01732 159 CYS A C 1
ATOM 1169 O O . CYS A 1 175 ? 32.39605 -16.97316 9.94082 1.000 50.60413 159 CYS A O 1
ATOM 1172 N N . GLY A 1 176 ? 31.49502 -14.96673 10.41836 1.000 52.25976 160 GLY A N 1
ATOM 1173 C CA . GLY A 1 176 ? 32.67171 -14.22914 10.00743 1.000 51.41119 160 GLY A CA 1
ATOM 1174 C C . GLY A 1 176 ? 33.76315 -14.21013 11.05836 1.000 50.68989 160 GLY A C 1
ATOM 1175 O O . GLY A 1 176 ? 34.92815 -14.48591 10.75635 1.000 50.26587 160 GLY A O 1
ATOM 1176 N N . VAL A 1 177 ? 33.40023 -13.88739 12.30199 1.000 50.81181 161 VAL A N 1
ATOM 1177 C CA . VAL A 1 177 ? 34.40094 -13.82993 13.36295 1.000 50.28473 161 VAL A CA 1
ATOM 1178 C C . VAL A 1 177 ? 34.91640 -15.22601 13.70120 1.000 49.95644 161 VAL A C 1
ATOM 1179 O O . VAL A 1 177 ? 36.05546 -15.37815 14.16015 1.000 49.55405 161 VAL A O 1
ATOM 1183 N N . THR A 1 178 ? 34.10797 -16.26457 13.46956 1.000 49.51722 162 THR A N 1
ATOM 1184 C CA . THR A 1 178 ? 34.58859 -17.63036 13.65486 1.000 49.43341 162 THR A CA 1
ATOM 1185 C C . THR A 1 178 ? 35.67353 -17.96363 12.63871 1.000 49.07978 162 THR A C 1
ATOM 1186 O O . THR A 1 178 ? 36.73657 -18.48446 12.99551 1.000 48.71371 162 THR A O 1
ATOM 1190 N N . ALA A 1 179 ? 35.42256 -17.66611 11.36283 1.000 49.06102 163 ALA A N 1
ATOM 1191 C CA . ALA A 1 179 ? 36.43538 -17.89854 10.34003 1.000 48.99070 163 ALA A CA 1
ATOM 1192 C C . ALA A 1 179 ? 37.62656 -16.96761 10.52185 1.000 48.53679 163 ALA A C 1
ATOM 1193 O O . ALA A 1 179 ? 38.77687 -17.38069 10.33943 1.000 48.60905 163 ALA A O 1
ATOM 1195 N N . TRP A 1 180 ? 37.37250 -15.70985 10.88595 1.000 49.28883 164 TRP A N 1
ATOM 1196 C CA . TRP A 1 180 ? 38.46192 -14.75730 11.06911 1.000 49.59923 164 TRP A CA 1
ATOM 1197 C C . TRP A 1 180 ? 39.42714 -15.22411 12.15065 1.000 49.66674 164 TRP A C 1
ATOM 1198 O O . TRP A 1 180 ? 40.64857 -15.18089 11.96886 1.000 50.46762 164 TRP A O 1
ATOM 1209 N N . ARG A 1 181 ? 38.89330 -15.67443 13.28845 1.000 48.24613 165 ARG A N 1
ATOM 1210 C CA . ARG A 1 181 ? 39.74848 -16.14007 14.37612 1.000 48.46783 165 ARG A CA 1
ATOM 1211 C C . ARG A 1 181 ? 40.46006 -17.43474 14.00554 1.000 48.39198 165 ARG A C 1
ATOM 1212 O O . ARG A 1 181 ? 41.62143 -17.64227 14.37784 1.000 48.94388 165 ARG A O 1
ATOM 1220 N N . ALA A 1 182 ? 39.78136 -18.31567 13.26825 1.000 47.51500 166 ALA A N 1
ATOM 1221 C CA . ALA A 1 182 ? 40.36316 -19.60571 12.92028 1.000 47.53139 166 ALA A CA 1
ATOM 1222 C C . ALA A 1 182 ? 41.56023 -19.47343 11.98991 1.000 48.34326 166 ALA A C 1
ATOM 1223 O O . ALA A 1 182 ? 42.35305 -20.41387 11.88486 1.000 48.88791 166 ALA A O 1
ATOM 1225 N N . LEU A 1 183 ? 41.71162 -18.33392 11.31695 1.000 47.46465 167 LEU A N 1
ATOM 1226 C CA . LEU A 1 183 ? 42.83310 -18.10984 10.41429 1.000 48.62323 167 LEU A CA 1
ATOM 1227 C C . LEU A 1 183 ? 43.94461 -17.30543 11.07939 1.000 49.88139 167 LEU A C 1
ATOM 1228 O O . LEU A 1 183 ? 45.06115 -17.80426 11.25074 1.000 51.00730 167 LEU A O 1
ATOM 1233 N N . VAL A 1 184 ? 43.65191 -16.06397 11.47419 1.000 49.31051 168 VAL A N 1
ATOM 1234 C CA . VAL A 1 184 ? 44.71015 -15.16057 11.90308 1.000 50.76510 168 VAL A CA 1
ATOM 1235 C C . VAL A 1 184 ? 45.24903 -15.50755 13.28789 1.000 51.11207 168 VAL A C 1
ATOM 1236 O O . VAL A 1 184 ? 46.37425 -15.12190 13.62193 1.000 51.93903 168 VAL A O 1
ATOM 1240 N N . THR A 1 185 ? 44.49181 -16.22665 14.11133 1.000 50.46037 169 THR A N 1
ATOM 1241 C CA . THR A 1 185 ? 44.97492 -16.57236 15.44029 1.000 49.95858 169 THR A CA 1
ATOM 1242 C C . THR A 1 185 ? 45.12049 -18.07298 15.63489 1.000 49.53853 169 THR A C 1
ATOM 1243 O O . THR A 1 185 ? 46.16503 -18.52992 16.11599 1.000 50.00084 169 THR A O 1
ATOM 1247 N N . LYS A 1 186 ? 44.11347 -18.86571 15.26368 1.000 48.52608 170 LYS A N 1
ATOM 1248 C CA . LYS A 1 186 ? 44.21555 -20.31073 15.44741 1.000 47.98574 170 LYS A CA 1
ATOM 1249 C C . LYS A 1 186 ? 45.25270 -20.91000 14.50427 1.000 48.93438 170 LYS A C 1
ATOM 1250 O O . LYS A 1 186 ? 46.23396 -21.51640 14.94817 1.000 49.07225 170 LYS A O 1
ATOM 1256 N N . CYS A 1 187 ? 45.05416 -20.74909 13.19189 1.000 47.90973 171 CYS A N 1
ATOM 1257 C CA . CYS A 1 187 ? 46.07948 -21.16689 12.23903 1.000 48.98872 171 CYS A CA 1
ATOM 1258 C C . CYS A 1 187 ? 47.35571 -20.35761 12.42133 1.000 50.11504 171 CYS A C 1
ATOM 1259 O O . CYS A 1 187 ? 48.46219 -20.90965 12.39894 1.000 50.73166 171 CYS A O 1
ATOM 1262 N N . GLY A 1 188 ? 47.21923 -19.04935 12.61473 1.000 49.49651 172 GLY A N 1
ATOM 1263 C CA . GLY A 1 188 ? 48.36201 -18.16449 12.67951 1.000 50.36735 172 GLY A CA 1
ATOM 1264 C C . GLY A 1 188 ? 48.50895 -17.36505 11.40331 1.000 51.36096 172 GLY A C 1
ATOM 1265 O O . GLY A 1 188 ? 48.39886 -17.91935 10.30480 1.000 51.93731 172 GLY A O 1
ATOM 1266 N N . ARG A 1 189 ? 48.74333 -16.05633 11.53320 1.000 52.10208 173 ARG A N 1
ATOM 1267 C CA . ARG A 1 189 ? 48.93403 -15.22600 10.35008 1.000 52.79623 173 ARG A CA 1
ATOM 1268 C C . ARG A 1 189 ? 50.10452 -15.71384 9.51138 1.000 53.60028 173 ARG A C 1
ATOM 1269 O O . ARG A 1 189 ? 50.10467 -15.53824 8.28870 1.000 54.07289 173 ARG A O 1
ATOM 1277 N N . ALA A 1 190 ? 51.10329 -16.33486 10.14136 1.000 51.70841 174 ALA A N 1
ATOM 1278 C CA . ALA A 1 190 ? 52.21271 -16.89010 9.37681 1.000 52.49048 174 ALA A CA 1
ATOM 1279 C C . ALA A 1 190 ? 51.75554 -18.03382 8.48444 1.000 52.65934 174 ALA A C 1
ATOM 1280 O O . ALA A 1 190 ? 52.38326 -18.30623 7.45532 1.000 53.50851 174 ALA A O 1
ATOM 1282 N N . ASN A 1 191 ? 50.66457 -18.70438 8.84700 1.000 52.12101 175 ASN A N 1
ATOM 1283 C CA . ASN A 1 191 ? 50.16267 -19.82121 8.05823 1.000 52.17931 175 ASN A CA 1
ATOM 1284 C C . ASN A 1 191 ? 49.09323 -19.41782 7.04778 1.000 51.85126 175 ASN A C 1
ATOM 1285 O O . ASN A 1 191 ? 48.73606 -20.23536 6.19402 1.000 51.59096 175 ASN A O 1
ATOM 1290 N N . VAL A 1 192 ? 48.56788 -18.19436 7.12264 1.000 53.87511 176 VAL A N 1
ATOM 1291 C CA . VAL A 1 192 ? 47.60767 -17.71482 6.13291 1.000 53.11879 176 VAL A CA 1
ATOM 1292 C C . VAL A 1 192 ? 48.21322 -16.53519 5.38334 1.000 53.88947 176 VAL A C 1
ATOM 1293 O O . VAL A 1 192 ? 47.75282 -15.39468 5.50916 1.000 53.64565 176 VAL A O 1
ATOM 1297 N N . GLY A 1 193 ? 49.24908 -16.80631 4.59507 1.000 53.19825 177 GLY A N 1
ATOM 1298 C CA . GLY A 1 193 ? 49.89596 -15.79045 3.80264 1.000 53.71564 177 GLY A CA 1
ATOM 1299 C C . GLY A 1 193 ? 50.33315 -16.31992 2.45214 1.000 54.47022 177 GLY A C 1
ATOM 1300 O O . GLY A 1 193 ? 50.17171 -17.50519 2.14182 1.000 54.31583 177 GLY A O 1
ATOM 1301 N N . PRO A 1 194 ? 50.89308 -15.44187 1.62000 1.000 53.51149 178 PRO A N 1
ATOM 1302 C CA . PRO A 1 194 ? 51.38595 -15.86814 0.30143 1.000 54.24935 178 PRO A CA 1
ATOM 1303 C C . PRO A 1 194 ? 52.40485 -16.98925 0.42441 1.000 54.96881 178 PRO A C 1
ATOM 1304 O O . PRO A 1 194 ? 53.41256 -16.86511 1.12344 1.000 55.76951 178 PRO A O 1
ATOM 1308 N N . GLY A 1 195 ? 52.12801 -18.09790 -0.25853 1.000 55.14994 179 GLY A N 1
ATOM 1309 C CA . GLY A 1 195 ? 52.98694 -19.26020 -0.22986 1.000 55.63598 179 GLY A CA 1
ATOM 1310 C C . GLY A 1 195 ? 52.54755 -20.35519 0.71882 1.000 55.21128 179 GLY A C 1
ATOM 1311 O O . GLY A 1 195 ? 53.15214 -21.43580 0.71191 1.000 55.66672 179 GLY A O 1
ATOM 1312 N N . ARG A 1 196 ? 51.52318 -20.11607 1.53009 1.000 54.53466 180 ARG A N 1
ATOM 1313 C CA . ARG A 1 196 ? 51.03262 -21.11344 2.46678 1.000 54.11252 180 ARG A CA 1
ATOM 1314 C C . ARG A 1 196 ? 49.86215 -21.87853 1.86143 1.000 53.56244 180 ARG A C 1
ATOM 1315 O O . ARG A 1 196 ? 49.10076 -21.34554 1.05153 1.000 53.19690 180 ARG A O 1
ATOM 1323 N N . ASN A 1 197 ? 49.72471 -23.13868 2.26611 1.000 52.74325 181 ASN A N 1
ATOM 1324 C CA . ASN A 1 197 ? 48.68937 -24.02863 1.75323 1.000 52.39140 181 ASN A CA 1
ATOM 1325 C C . ASN A 1 197 ? 47.67334 -24.30035 2.85477 1.000 51.29002 181 ASN A C 1
ATOM 1326 O O . ASN A 1 197 ? 48.02525 -24.84552 3.90709 1.000 51.21278 181 ASN A O 1
ATOM 1331 N N . ILE A 1 198 ? 46.41911 -23.92828 2.60567 1.000 52.34656 182 ILE A N 1
ATOM 1332 C CA . ILE A 1 198 ? 45.33886 -24.04902 3.57876 1.000 51.29938 182 ILE A CA 1
ATOM 1333 C C . ILE A 1 198 ? 44.23508 -24.90155 2.97178 1.000 51.36163 182 ILE A C 1
ATOM 1334 O O . ILE A 1 198 ? 43.69000 -24.55762 1.91557 1.000 51.45289 182 ILE A O 1
ATOM 1339 N N . LEU A 1 199 ? 43.89568 -25.99990 3.64118 1.000 49.63784 183 LEU A N 1
ATOM 1340 C CA . LEU A 1 199 ? 42.72680 -26.78992 3.28116 1.000 50.08524 183 LEU A CA 1
ATOM 1341 C C . LEU A 1 199 ? 41.54407 -26.34447 4.13155 1.000 49.37984 183 LEU A C 1
ATOM 1342 O O . LEU A 1 199 ? 41.67838 -26.11723 5.33406 1.000 48.60097 183 LEU A O 1
ATOM 1347 N N . ILE A 1 200 ? 40.38845 -26.20597 3.49520 1.000 50.29465 184 ILE A N 1
ATOM 1348 C CA . ILE A 1 200 ? 39.14594 -25.84558 4.16605 1.000 49.97212 184 ILE A CA 1
ATOM 1349 C C . ILE A 1 200 ? 38.12783 -26.92432 3.83118 1.000 51.34039 184 ILE A C 1
ATOM 1350 O O . ILE A 1 200 ? 37.60433 -26.96727 2.71165 1.000 52.12306 184 ILE A O 1
ATOM 1355 N N . THR A 1 201 ? 37.85017 -27.79608 4.79626 1.000 51.91867 185 THR A N 1
ATOM 1356 C CA . THR A 1 201 ? 36.98010 -28.93665 4.54854 1.000 54.02314 185 THR A CA 1
ATOM 1357 C C . THR A 1 201 ? 35.52179 -28.49926 4.46676 1.000 54.53063 185 THR A C 1
ATOM 1358 O O . THR A 1 201 ? 35.10040 -27.53768 5.11692 1.000 53.96087 185 THR A O 1
ATOM 1362 N N . GLY A 1 202 ? 34.75247 -29.21915 3.65090 1.000 56.15963 186 GLY A N 1
ATOM 1363 C CA . GLY A 1 202 ? 33.32348 -29.01357 3.56552 1.000 56.93401 186 GLY A CA 1
ATOM 1364 C C . GLY A 1 202 ? 32.92822 -27.64052 3.06805 1.000 55.84157 186 GLY A C 1
ATOM 1365 O O . GLY A 1 202 ? 32.13704 -26.94557 3.71384 1.000 55.85241 186 GLY A O 1
ATOM 1366 N N . ILE A 1 203 ? 33.48186 -27.23119 1.92431 1.000 58.10106 187 ILE A N 1
ATOM 1367 C CA . ILE A 1 203 ? 33.10601 -25.94995 1.34741 1.000 57.02235 187 ILE A CA 1
ATOM 1368 C C . ILE A 1 203 ? 31.60133 -25.94597 1.08037 1.000 57.83885 187 ILE A C 1
ATOM 1369 O O . ILE A 1 203 ? 30.99048 -26.98319 0.78737 1.000 59.21731 187 ILE A O 1
ATOM 1374 N N . GLY A 1 204 ? 30.99041 -24.76872 1.21751 1.000 57.68073 188 GLY A N 1
ATOM 1375 C CA . GLY A 1 204 ? 29.55610 -24.60348 1.12100 1.000 58.47196 188 GLY A CA 1
ATOM 1376 C C . GLY A 1 204 ? 28.89210 -24.31742 2.45272 1.000 58.76890 188 GLY A C 1
ATOM 1377 O O . GLY A 1 204 ? 27.87194 -23.61591 2.49067 1.000 58.89320 188 GLY A O 1
ATOM 1378 N N . GLY A 1 205 ? 29.44080 -24.85175 3.54005 1.000 57.54870 189 GLY A N 1
ATOM 1379 C CA . GLY A 1 205 ? 28.98469 -24.45758 4.85533 1.000 57.63800 189 GLY A CA 1
ATOM 1380 C C . GLY A 1 205 ? 29.23815 -22.98698 5.11760 1.000 55.93120 189 GLY A C 1
ATOM 1381 O O . GLY A 1 205 ? 30.08536 -22.34990 4.49006 1.000 54.55601 189 GLY A O 1
ATOM 1382 N N . GLY A 1 206 ? 28.47316 -22.44180 6.06455 1.000 57.14356 190 GLY A N 1
ATOM 1383 C CA . GLY A 1 206 ? 28.58510 -21.02211 6.36532 1.000 55.33844 190 GLY A CA 1
ATOM 1384 C C . GLY A 1 206 ? 29.99315 -20.60911 6.75050 1.000 53.65498 190 GLY A C 1
ATOM 1385 O O . GLY A 1 206 ? 30.53147 -19.63412 6.22501 1.000 52.33150 190 GLY A O 1
ATOM 1386 N N . VAL A 1 207 ? 30.61542 -21.35701 7.66402 1.000 54.54050 191 VAL A N 1
ATOM 1387 C CA . VAL A 1 207 ? 31.92854 -20.96564 8.17027 1.000 52.77515 191 VAL A CA 1
ATOM 1388 C C . VAL A 1 207 ? 33.00869 -21.21938 7.12620 1.000 52.06270 191 VAL A C 1
ATOM 1389 O O . VAL A 1 207 ? 33.93668 -20.41607 6.96853 1.000 50.62429 191 VAL A O 1
ATOM 1393 N N . ALA A 1 208 ? 32.90816 -22.33457 6.39806 1.000 53.37088 192 ALA A N 1
ATOM 1394 C CA . ALA A 1 208 ? 33.92991 -22.66610 5.40919 1.000 53.05160 192 ALA A CA 1
ATOM 1395 C C . ALA A 1 208 ? 33.98064 -21.62910 4.29384 1.000 52.41559 192 ALA A C 1
ATOM 1396 O O . ALA A 1 208 ? 35.06497 -21.27128 3.81797 1.000 51.59825 192 ALA A O 1
ATOM 1398 N N . LEU A 1 209 ? 32.81870 -21.13129 3.86427 1.000 54.03204 193 LEU A N 1
ATOM 1399 C CA . LEU A 1 209 ? 32.79876 -20.10650 2.82732 1.000 53.47846 193 LEU A CA 1
ATOM 1400 C C . LEU A 1 209 ? 33.46217 -18.82193 3.30581 1.000 52.20109 193 LEU A C 1
ATOM 1401 O O . LEU A 1 209 ? 34.22210 -18.19593 2.55932 1.000 51.89103 193 LEU A O 1
ATOM 1406 N N . GLN A 1 210 ? 33.18529 -18.41206 4.54773 1.000 52.95933 194 GLN A N 1
ATOM 1407 C CA . GLN A 1 210 ? 33.74859 -17.16698 5.06509 1.000 51.72500 194 GLN A CA 1
ATOM 1408 C C . GLN A 1 210 ? 35.27062 -17.19951 5.04813 1.000 50.96255 194 GLN A C 1
ATOM 1409 O O . GLN A 1 210 ? 35.91554 -16.21516 4.67001 1.000 50.59132 194 GLN A O 1
ATOM 1415 N N . ALA A 1 211 ? 35.86310 -18.32486 5.45511 1.000 51.12452 195 ALA A N 1
ATOM 1416 C CA . ALA A 1 211 ? 37.31698 -18.43241 5.46086 1.000 50.67500 195 ALA A CA 1
ATOM 1417 C C . ALA A 1 211 ? 37.87437 -18.57528 4.05149 1.000 51.29655 195 ALA A C 1
ATOM 1418 O O . ALA A 1 211 ? 39.00126 -18.14081 3.78756 1.000 51.22746 195 ALA A O 1
ATOM 1420 N N . LEU A 1 212 ? 37.10757 -19.17787 3.13829 1.000 51.24711 196 LEU A N 1
ATOM 1421 C CA . LEU A 1 212 ? 37.55073 -19.27191 1.75119 1.000 51.89633 196 LEU A CA 1
ATOM 1422 C C . LEU A 1 212 ? 37.86082 -17.89450 1.18194 1.000 51.74563 196 LEU A C 1
ATOM 1423 O O . LEU A 1 212 ? 38.88503 -17.70626 0.51646 1.000 52.06910 196 LEU A O 1
ATOM 1428 N N . GLN A 1 213 ? 36.99482 -16.91492 1.44685 1.000 52.85435 197 GLN A N 1
ATOM 1429 C CA . GLN A 1 213 ? 37.26581 -15.54889 1.01272 1.000 52.82518 197 GLN A CA 1
ATOM 1430 C C . GLN A 1 213 ? 38.41739 -14.94174 1.80450 1.000 52.46296 197 GLN A C 1
ATOM 1431 O O . GLN A 1 213 ? 39.35112 -14.37244 1.22668 1.000 52.86976 197 GLN A O 1
ATOM 1437 N N . MET A 1 214 ? 38.36634 -15.05473 3.13431 1.000 51.52680 198 MET A N 1
ATOM 1438 C CA . MET A 1 214 ? 39.35723 -14.39126 3.97538 1.000 51.27190 198 MET A CA 1
ATOM 1439 C C . MET A 1 214 ? 40.75367 -14.94654 3.73441 1.000 51.76959 198 MET A C 1
ATOM 1440 O O . MET A 1 214 ? 41.72192 -14.18462 3.63990 1.000 52.31007 198 MET A O 1
ATOM 1445 N N . ALA A 1 215 ? 40.87951 -16.27152 3.63129 1.000 50.43655 199 ALA A N 1
ATOM 1446 C CA . ALA A 1 215 ? 42.19626 -16.86264 3.42389 1.000 50.90613 199 ALA A CA 1
ATOM 1447 C C . ALA A 1 215 ? 42.75796 -16.51261 2.05235 1.000 52.05451 199 ALA A C 1
ATOM 1448 O O . ALA A 1 215 ? 43.97897 -16.39411 1.89649 1.000 52.73997 199 ALA A O 1
ATOM 1450 N N . LEU A 1 216 ? 41.89217 -16.33986 1.05081 1.000 51.18851 200 LEU A N 1
ATOM 1451 C CA . LEU A 1 216 ? 42.36738 -15.91619 -0.26163 1.000 52.08615 200 LEU A CA 1
ATOM 1452 C C . LEU A 1 216 ? 42.81023 -14.46024 -0.24125 1.000 52.59569 200 LEU A C 1
ATOM 1453 O O . LEU A 1 216 ? 43.86015 -14.11789 -0.79681 1.000 53.55321 200 LEU A O 1
ATOM 1458 N N . ALA A 1 217 ? 42.02499 -13.58833 0.39554 1.000 52.63344 201 ALA A N 1
ATOM 1459 C CA . ALA A 1 217 ? 42.41866 -12.18846 0.49721 1.000 53.23605 201 ALA A CA 1
ATOM 1460 C C . ALA A 1 217 ? 43.67445 -12.02351 1.34065 1.000 53.48725 201 ALA A C 1
ATOM 1461 O O . ALA A 1 217 ? 44.45026 -11.08880 1.11482 1.000 54.29000 201 ALA A O 1
ATOM 1463 N N . LEU A 1 218 ? 43.89108 -12.91349 2.31443 1.000 52.87952 202 LEU A N 1
ATOM 1464 C CA . LEU A 1 218 ? 45.15173 -12.92348 3.04800 1.000 53.50508 202 LEU A CA 1
ATOM 1465 C C . LEU A 1 218 ? 46.31420 -13.39557 2.18344 1.000 54.68361 202 LEU A C 1
ATOM 1466 O O . LEU A 1 218 ? 47.47046 -13.12882 2.52588 1.000 55.77735 202 LEU A O 1
ATOM 1471 N N . GLY A 1 219 ? 46.03820 -14.08703 1.07975 1.000 52.27038 203 GLY A N 1
ATOM 1472 C CA . GLY A 1 219 ? 47.06406 -14.48076 0.13873 1.000 53.49029 203 GLY A CA 1
ATOM 1473 C C . GLY A 1 219 ? 47.41758 -15.95386 0.10858 1.000 52.94881 203 GLY A C 1
ATOM 1474 O O . GLY A 1 219 ? 48.41342 -16.31743 -0.52702 1.000 53.96491 203 GLY A O 1
ATOM 1475 N N . ALA A 1 220 ? 46.63978 -16.81461 0.75362 1.000 53.54505 204 ALA A N 1
ATOM 1476 C CA . ALA A 1 220 ? 47.00914 -18.21760 0.81794 1.000 53.90925 204 ALA A CA 1
ATOM 1477 C C . ALA A 1 220 ? 46.67392 -18.93161 -0.49126 1.000 54.09719 204 ALA A C 1
ATOM 1478 O O . ALA A 1 220 ? 45.96230 -18.41542 -1.35683 1.000 53.93397 204 ALA A O 1
ATOM 1480 N N . ASN A 1 221 ? 47.22136 -20.13476 -0.63565 1.000 54.08789 205 ASN A N 1
ATOM 1481 C CA . ASN A 1 221 ? 46.79886 -21.06756 -1.67634 1.000 54.34265 205 ASN A CA 1
ATOM 1482 C C . ASN A 1 221 ? 45.71132 -21.93788 -1.06113 1.000 53.62464 205 ASN A C 1
ATOM 1483 O O . ASN A 1 221 ? 46.00242 -22.90346 -0.35215 1.000 53.94329 205 ASN A O 1
ATOM 1488 N N . VAL A 1 222 ? 44.45370 -21.59473 -1.31880 1.000 53.93970 206 VAL A N 1
ATOM 1489 C CA . VAL A 1 222 ? 43.33160 -22.20307 -0.61335 1.000 53.34179 206 VAL A CA 1
ATOM 1490 C C . VAL A 1 222 ? 42.78552 -23.37350 -1.41975 1.000 54.13562 206 VAL A C 1
ATOM 1491 O O . VAL A 1 222 ? 42.45255 -23.22982 -2.60246 1.000 54.55502 206 VAL A O 1
ATOM 1495 N N . TYR A 1 223 ? 42.68421 -24.53112 -0.76961 1.000 52.53705 207 TYR A N 1
ATOM 1496 C CA . TYR A 1 223 ? 42.11571 -25.73985 -1.34555 1.000 53.29637 207 TYR A CA 1
ATOM 1497 C C . TYR A 1 223 ? 40.91250 -26.16930 -0.51370 1.000 53.33493 207 TYR A C 1
ATOM 1498 O O . TYR A 1 223 ? 40.84093 -25.88822 0.68526 1.000 52.99567 207 TYR A O 1
ATOM 1507 N N . VAL A 1 224 ? 39.95782 -26.84597 -1.15164 1.000 53.60051 208 VAL A N 1
ATOM 1508 C CA . VAL A 1 224 ? 38.66694 -27.12443 -0.54233 1.000 54.00346 208 VAL A CA 1
ATOM 1509 C C . VAL A 1 224 ? 38.35372 -28.61440 -0.64677 1.000 55.42097 208 VAL A C 1
ATOM 1510 O O . VAL A 1 224 ? 39.09853 -29.39909 -1.23326 1.000 55.97664 208 VAL A O 1
ATOM 1514 N N . THR A 1 225 ? 37.21454 -28.98193 -0.06280 1.000 55.85817 209 THR A N 1
ATOM 1515 C CA . THR A 1 225 ? 36.72230 -30.34866 0.02045 1.000 57.33920 209 THR A CA 1
ATOM 1516 C C . THR A 1 225 ? 35.20300 -30.27819 0.06938 1.000 58.06686 209 THR A C 1
ATOM 1517 O O . THR A 1 225 ? 34.64716 -29.43664 0.77730 1.000 58.10092 209 THR A O 1
ATOM 1521 N N . SER A 1 226 ? 34.53371 -31.14206 -0.69001 1.000 58.02318 210 SER A N 1
ATOM 1522 C CA . SER A 1 226 ? 33.07681 -31.14077 -0.72037 1.000 58.82477 210 SER A CA 1
ATOM 1523 C C . SER A 1 226 ? 32.57920 -32.55524 -0.97951 1.000 60.13350 210 SER A C 1
ATOM 1524 O O . SER A 1 226 ? 33.36139 -33.50213 -1.08549 1.000 60.41424 210 SER A O 1
ATOM 1527 N N . GLY A 1 227 ? 31.25955 -32.69245 -1.07006 1.000 59.92377 211 GLY A N 1
ATOM 1528 C CA . GLY A 1 227 ? 30.65000 -33.97890 -1.33542 1.000 61.03005 211 GLY A CA 1
ATOM 1529 C C . GLY A 1 227 ? 30.05128 -34.06016 -2.72281 1.000 61.45607 211 GLY A C 1
ATOM 1530 O O . GLY A 1 227 ? 29.94170 -35.14626 -3.30064 1.000 62.52636 211 GLY A O 1
ATOM 1531 N N . SER A 1 228 ? 29.65983 -32.91320 -3.26880 1.000 62.82505 212 SER A N 1
ATOM 1532 C CA . SER A 1 228 ? 29.10889 -32.83218 -4.61143 1.000 63.22181 212 SER A CA 1
ATOM 1533 C C . SER A 1 228 ? 30.10240 -32.15044 -5.54324 1.000 62.64814 212 SER A C 1
ATOM 1534 O O . SER A 1 228 ? 30.89088 -31.29688 -5.12341 1.000 61.39194 212 SER A O 1
ATOM 1537 N N . GLU A 1 229 ? 30.06022 -32.54279 -6.81878 1.000 62.99738 213 GLU A N 1
ATOM 1538 C CA . GLU A 1 229 ? 30.90913 -31.90763 -7.81633 1.000 63.00539 213 GLU A CA 1
ATOM 1539 C C . GLU A 1 229 ? 30.41211 -30.52194 -8.19937 1.000 63.03962 213 GLU A C 1
ATOM 1540 O O . GLU A 1 229 ? 31.18158 -29.73351 -8.75809 1.000 63.15204 213 GLU A O 1
ATOM 1546 N N . ALA A 1 230 ? 29.14951 -30.20807 -7.90638 1.000 63.50575 214 ALA A N 1
ATOM 1547 C CA . ALA A 1 230 ? 28.64845 -28.86175 -8.15547 1.000 63.91915 214 ALA A CA 1
ATOM 1548 C C . ALA A 1 230 ? 29.20675 -27.86866 -7.14485 1.000 60.89201 214 ALA A C 1
ATOM 1549 O O . ALA A 1 230 ? 29.59390 -26.75357 -7.51302 1.000 60.97515 214 ALA A O 1
ATOM 1551 N N . LYS A 1 231 ? 29.25208 -28.25178 -5.86520 1.000 62.77114 215 LYS A N 1
ATOM 1552 C CA . LYS A 1 231 ? 29.82446 -27.37142 -4.85085 1.000 60.91473 215 LYS A CA 1
ATOM 1553 C C . LYS A 1 231 ? 31.31288 -27.14858 -5.07810 1.000 60.10014 215 LYS A C 1
ATOM 1554 O O . LYS A 1 231 ? 31.82304 -26.05496 -4.81120 1.000 59.07510 215 LYS A O 1
ATOM 1560 N N . LEU A 1 232 ? 32.02170 -28.16869 -5.56264 1.000 60.42172 216 LEU A N 1
ATOM 1561 C CA . LEU A 1 232 ? 33.44739 -28.02063 -5.82846 1.000 59.85819 216 LEU A CA 1
ATOM 1562 C C . LEU A 1 232 ? 33.69381 -26.93903 -6.87137 1.000 59.86775 216 LEU A C 1
ATOM 1563 O O . LEU A 1 232 ? 34.57951 -26.09227 -6.70688 1.000 58.98954 216 LEU A O 1
ATOM 1568 N N . ALA A 1 233 ? 32.91249 -26.95243 -7.95545 1.000 59.26084 217 ALA A N 1
ATOM 1569 C CA . ALA A 1 233 ? 33.11249 -25.98450 -9.02840 1.000 61.30078 217 ALA A CA 1
ATOM 1570 C C . ALA A 1 233 ? 32.79174 -24.56995 -8.56611 1.000 60.46448 217 ALA A C 1
ATOM 1571 O O . ALA A 1 233 ? 33.52679 -23.62708 -8.88370 1.000 60.75903 217 ALA A O 1
ATOM 1573 N N . ARG A 1 234 ? 31.69854 -24.40314 -7.81542 1.000 59.77234 218 ARG A N 1
ATOM 1574 C CA . ARG A 1 234 ? 31.37479 -23.09338 -7.25851 1.000 58.97367 218 ARG A CA 1
ATOM 1575 C C . ARG A 1 234 ? 32.51772 -22.56134 -6.40449 1.000 57.20577 218 ARG A C 1
ATOM 1576 O O . ARG A 1 234 ? 32.77380 -21.35135 -6.37897 1.000 56.94579 218 ARG A O 1
ATOM 1584 N N . ALA A 1 235 ? 33.21571 -23.45380 -5.69569 1.000 59.53309 219 ALA A N 1
ATOM 1585 C CA . ALA A 1 235 ? 34.36298 -23.03620 -4.89666 1.000 58.53919 219 ALA A CA 1
ATOM 1586 C C . ALA A 1 235 ? 35.51002 -22.55515 -5.77893 1.000 58.44561 219 ALA A C 1
ATOM 1587 O O . ALA A 1 235 ? 36.16686 -21.55699 -5.45764 1.000 57.69566 219 ALA A O 1
ATOM 1589 N N . ARG A 1 236 ? 35.77537 -23.25397 -6.89051 1.000 57.18788 220 ARG A N 1
ATOM 1590 C CA . ARG A 1 236 ? 36.79067 -22.77470 -7.82218 1.000 58.09768 220 ARG A CA 1
ATOM 1591 C C . ARG A 1 236 ? 36.37639 -21.45862 -8.45880 1.000 59.07898 220 ARG A C 1
ATOM 1592 O O . ARG A 1 236 ? 37.23603 -20.63136 -8.77974 1.000 59.66088 220 ARG A O 1
ATOM 1600 N N . GLN A 1 237 ? 35.07035 -21.24789 -8.64230 1.000 59.93788 221 GLN A N 1
ATOM 1601 C CA . GLN A 1 237 ? 34.58625 -19.96344 -9.13608 1.000 61.76122 221 GLN A CA 1
ATOM 1602 C C . GLN A 1 237 ? 34.91001 -18.83540 -8.16592 1.000 59.96572 221 GLN A C 1
ATOM 1603 O O . GLN A 1 237 ? 35.12124 -17.69298 -8.59062 1.000 61.47905 221 GLN A O 1
ATOM 1609 N N . LEU A 1 238 ? 34.95794 -19.13582 -6.86473 1.000 58.79071 222 LEU A N 1
ATOM 1610 C CA . LEU A 1 238 ? 35.24682 -18.13791 -5.84206 1.000 57.49620 222 LEU A CA 1
ATOM 1611 C C . LEU A 1 238 ? 36.73693 -17.90501 -5.62911 1.000 56.95115 222 LEU A C 1
ATOM 1612 O O . LEU A 1 238 ? 37.10297 -16.90619 -5.00178 1.000 56.36168 222 LEU A O 1
ATOM 1617 N N . GLY A 1 239 ? 37.60048 -18.79063 -6.11808 1.000 56.58347 223 GLY A N 1
ATOM 1618 C CA . GLY A 1 239 ? 39.02701 -18.55250 -6.02845 1.000 56.42393 223 GLY A CA 1
ATOM 1619 C C . GLY A 1 239 ? 39.82336 -19.72349 -5.49565 1.000 55.47934 223 GLY A C 1
ATOM 1620 O O . GLY A 1 239 ? 41.02969 -19.60218 -5.25905 1.000 55.26432 223 GLY A O 1
ATOM 1621 N N . ALA A 1 240 ? 39.16693 -20.86379 -5.30528 1.000 55.58280 224 ALA A N 1
ATOM 1622 C CA . ALA A 1 240 ? 39.84353 -22.04017 -4.77365 1.000 54.82389 224 ALA A CA 1
ATOM 1623 C C . ALA A 1 240 ? 40.82450 -22.58949 -5.80270 1.000 56.05162 224 ALA A C 1
ATOM 1624 O O . ALA A 1 240 ? 40.42952 -22.97005 -6.91006 1.000 57.46937 224 ALA A O 1
ATOM 1626 N N . LYS A 1 241 ? 42.10357 -22.63875 -5.43334 1.000 55.04928 225 LYS A N 1
ATOM 1627 C CA . LYS A 1 241 ? 43.14582 -23.13974 -6.32306 1.000 56.07500 225 LYS A CA 1
ATOM 1628 C C . LYS A 1 241 ? 43.07388 -24.64542 -6.54169 1.000 56.69852 225 LYS A C 1
ATOM 1629 O O . LYS A 1 241 ? 43.96855 -25.20095 -7.18871 1.000 57.96479 225 LYS A O 1
ATOM 1635 N N . GLY A 1 242 ? 42.05220 -25.31106 -6.02976 1.000 55.98463 226 GLY A N 1
ATOM 1636 C CA . GLY A 1 242 ? 41.91185 -26.74518 -6.17065 1.000 56.72502 226 GLY A CA 1
ATOM 1637 C C . GLY A 1 242 ? 40.99878 -27.30870 -5.11052 1.000 56.38725 226 GLY A C 1
ATOM 1638 O O . GLY A 1 242 ? 40.74436 -26.69603 -4.07513 1.000 55.70511 226 GLY A O 1
ATOM 1639 N N . GLY A 1 243 ? 40.48980 -28.50724 -5.38428 1.000 56.18508 227 GLY A N 1
ATOM 1640 C CA . GLY A 1 243 ? 39.56162 -29.14467 -4.46914 1.000 56.07572 227 GLY A CA 1
ATOM 1641 C C . GLY A 1 243 ? 39.47444 -30.63128 -4.72492 1.000 57.24816 227 GLY A C 1
ATOM 1642 O O . GLY A 1 243 ? 39.99580 -31.15078 -5.71425 1.000 57.92174 227 GLY A O 1
ATOM 1643 N N . ALA A 1 244 ? 38.80403 -31.31760 -3.80101 1.000 58.13689 228 ALA A N 1
ATOM 1644 C CA . ALA A 1 244 ? 38.59280 -32.75427 -3.88894 1.000 59.20574 228 ALA A CA 1
ATOM 1645 C C . ALA A 1 244 ? 37.19906 -33.07264 -3.36746 1.000 60.03830 228 ALA A C 1
ATOM 1646 O O . ALA A 1 244 ? 36.42072 -32.17810 -3.02514 1.000 59.88929 228 ALA A O 1
ATOM 1648 N N . LEU A 1 245 ? 36.88257 -34.36248 -3.31287 1.000 59.71144 229 LEU A N 1
ATOM 1649 C CA . LEU A 1 245 ? 35.60164 -34.84593 -2.81565 1.000 60.52843 229 LEU A CA 1
ATOM 1650 C C . LEU A 1 245 ? 35.86729 -35.82512 -1.68388 1.000 61.17655 229 LEU A C 1
ATOM 1651 O O . LEU A 1 245 ? 36.47629 -36.87747 -1.90512 1.000 61.63601 229 LEU A O 1
ATOM 1656 N N . TYR A 1 246 ? 35.41408 -35.48097 -0.47290 1.000 59.67834 230 TYR A N 1
ATOM 1657 C CA . TYR A 1 246 ? 35.65041 -36.36270 0.66587 1.000 60.24553 230 TYR A CA 1
ATOM 1658 C C . TYR A 1 246 ? 34.90188 -37.68093 0.53980 1.000 61.45122 230 TYR A C 1
ATOM 1659 O O . TYR A 1 246 ? 35.22341 -38.63161 1.26137 1.000 61.94610 230 TYR A O 1
ATOM 1668 N N . THR A 1 247 ? 33.91426 -37.75963 -0.35645 1.000 62.66640 231 THR A N 1
ATOM 1669 C CA . THR A 1 247 ? 33.29071 -39.04057 -0.65767 1.000 63.57611 231 THR A CA 1
ATOM 1670 C C . THR A 1 247 ? 34.25465 -39.98931 -1.35780 1.000 63.76210 231 THR A C 1
ATOM 1671 O O . THR A 1 247 ? 34.04316 -41.20581 -1.32247 1.000 64.40556 231 THR A O 1
ATOM 1675 N N . GLU A 1 248 ? 35.30544 -39.46169 -1.98465 1.000 65.06462 232 GLU A N 1
ATOM 1676 C CA . GLU A 1 248 ? 36.33390 -40.29372 -2.59318 1.000 65.25377 232 GLU A CA 1
ATOM 1677 C C . GLU A 1 248 ? 37.27445 -40.81978 -1.51656 1.000 65.16670 232 GLU A C 1
ATOM 1678 O O . GLU A 1 248 ? 37.77948 -40.05345 -0.68907 1.000 64.46546 232 GLU A O 1
ATOM 1684 N N . GLN A 1 249 ? 37.52110 -42.13034 -1.54296 1.000 65.64527 233 GLN A N 1
ATOM 1685 C CA . GLN A 1 249 ? 38.25196 -42.80892 -0.47928 1.000 65.73293 233 GLN A CA 1
ATOM 1686 C C . GLN A 1 249 ? 39.71006 -42.37675 -0.36657 1.000 64.91730 233 GLN A C 1
ATOM 1687 O O . GLN A 1 249 ? 40.38218 -42.78629 0.58608 1.000 65.01433 233 GLN A O 1
ATOM 1693 N N . ASP A 1 250 ? 40.21322 -41.55898 -1.29318 1.000 64.51260 234 ASP A N 1
ATOM 1694 C CA . ASP A 1 250 ? 41.60912 -41.13376 -1.28207 1.000 63.64652 234 ASP A CA 1
ATOM 1695 C C . ASP A 1 250 ? 41.73326 -39.61713 -1.38267 1.000 62.65976 234 ASP A C 1
ATOM 1696 O O . ASP A 1 250 ? 42.71148 -39.10724 -1.93519 1.000 62.04694 234 ASP A O 1
ATOM 1701 N N . TRP A 1 251 ? 40.76053 -38.88171 -0.84452 1.000 61.61787 235 TRP A N 1
ATOM 1702 C CA . TRP A 1 251 ? 40.77832 -37.43128 -0.99578 1.000 60.56807 235 TRP A CA 1
ATOM 1703 C C . TRP A 1 251 ? 42.01228 -36.74775 -0.40330 1.000 59.65152 235 TRP A C 1
ATOM 1704 O O . TRP A 1 251 ? 42.42135 -35.72005 -0.97001 1.000 58.82406 235 TRP A O 1
ATOM 1715 N N . PRO A 1 252 ? 42.64530 -37.22304 0.68481 1.000 59.90134 236 PRO A N 1
ATOM 1716 C CA . PRO A 1 252 ? 43.91096 -36.58347 1.08221 1.000 58.84291 236 PRO A CA 1
ATOM 1717 C C . PRO A 1 252 ? 44.97383 -36.68657 0.00622 1.000 58.73410 236 PRO A C 1
ATOM 1718 O O . PRO A 1 252 ? 45.76251 -35.75263 -0.17340 1.000 58.03112 236 PRO A O 1
ATOM 1722 N N . LYS A 1 253 ? 45.00589 -37.80014 -0.72870 1.000 59.09343 237 LYS A N 1
ATOM 1723 C CA . LYS A 1 253 ? 46.03315 -37.98356 -1.74682 1.000 59.03560 237 LYS A CA 1
ATOM 1724 C C . LYS A 1 253 ? 45.75234 -37.12737 -2.97301 1.000 58.90017 237 LYS A C 1
ATOM 1725 O O . LYS A 1 253 ? 46.68816 -36.70412 -3.66016 1.000 58.69158 237 LYS A O 1
ATOM 1731 N N . ILE A 1 254 ? 44.47728 -36.86780 -3.26465 1.000 57.93814 238 ILE A N 1
ATOM 1732 C CA . ILE A 1 254 ? 44.13171 -35.97230 -4.36254 1.000 57.99797 238 ILE A CA 1
ATOM 1733 C C . ILE A 1 254 ? 44.53721 -34.54418 -4.02268 1.000 56.88173 238 ILE A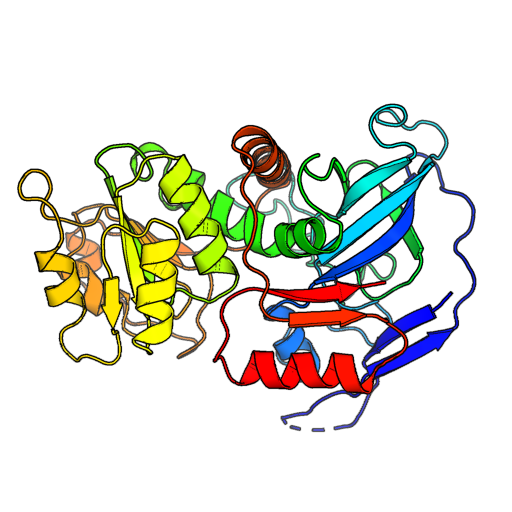 C 1
ATOM 1734 O O . ILE A 1 254 ? 45.16336 -33.84900 -4.83054 1.000 56.92707 238 ILE A O 1
ATOM 1739 N N . ILE A 1 255 ? 44.18124 -34.08452 -2.82105 1.000 57.60180 239 ILE A N 1
ATOM 1740 C CA . ILE A 1 255 ? 44.62725 -32.77267 -2.36125 1.000 56.60694 239 ILE A CA 1
ATOM 1741 C C . ILE A 1 255 ? 46.14999 -32.71407 -2.32014 1.000 56.55066 239 ILE A C 1
ATOM 1742 O O . ILE A 1 255 ? 46.75786 -31.69047 -2.65802 1.000 56.14621 239 ILE A O 1
ATOM 1747 N N . ALA A 1 256 ? 46.79026 -33.81596 -1.92002 1.000 56.34357 240 ALA A N 1
ATOM 1748 C CA . ALA A 1 256 ? 48.24724 -33.84421 -1.85426 1.000 56.08283 240 ALA A CA 1
ATOM 1749 C C . ALA A 1 256 ? 48.86843 -33.56078 -3.21352 1.000 56.57498 240 ALA A C 1
ATOM 1750 O O . ALA A 1 256 ? 49.87083 -32.84313 -3.30842 1.000 56.54328 240 ALA A O 1
ATOM 1752 N N . GLY A 1 257 ? 48.28097 -34.10846 -4.27991 1.000 58.19947 241 GLY A N 1
ATOM 1753 C CA . GLY A 1 257 ? 48.85333 -33.93552 -5.60263 1.000 58.60864 241 GLY A CA 1
ATOM 1754 C C . GLY A 1 257 ? 48.76583 -32.51478 -6.11845 1.000 58.42721 241 GLY A C 1
ATOM 1755 O O . GLY A 1 257 ? 49.60561 -32.09000 -6.91674 1.000 59.10772 241 GLY A O 1
ATOM 1756 N N . LEU A 1 258 ? 47.76084 -31.76062 -5.67539 1.000 57.22667 242 LEU A N 1
ATOM 1757 C CA . LEU A 1 258 ? 47.57593 -30.39244 -6.14256 1.000 57.06224 242 LEU A CA 1
ATOM 1758 C C . LEU A 1 258 ? 48.54651 -29.40504 -5.50765 1.000 56.57837 242 LEU A C 1
ATOM 1759 O O . LEU A 1 258 ? 48.63420 -28.26369 -5.97390 1.000 56.71898 242 LEU A O 1
ATOM 1764 N N . LEU A 1 259 ? 49.27021 -29.80649 -4.46777 1.000 55.10653 243 LEU A N 1
ATOM 1765 C CA . LEU A 1 259 ? 50.15708 -28.86702 -3.79625 1.000 54.76699 243 LEU A CA 1
ATOM 1766 C C . LEU A 1 259 ? 51.41927 -28.64901 -4.62821 1.000 55.83232 243 LEU A C 1
ATOM 1767 O O . LEU A 1 259 ? 51.92904 -29.59107 -5.24089 1.000 56.60479 243 LEU A O 1
ATOM 1772 N N . PRO A 1 260 ? 51.93487 -27.42143 -4.66956 1.000 54.04661 244 PRO A N 1
ATOM 1773 C CA . PRO A 1 260 ? 53.09563 -27.13450 -5.51945 1.000 55.61822 244 PRO A CA 1
ATOM 1774 C C . PRO A 1 260 ? 54.34134 -27.87986 -5.06119 1.000 55.81548 244 PRO A C 1
ATOM 1775 O O . PRO A 1 260 ? 54.45754 -28.31392 -3.91464 1.000 54.65290 244 PRO A O 1
ATOM 1779 N N . LEU A 1 261 ? 55.28712 -28.02980 -5.99140 1.000 56.19603 245 LEU A N 1
ATOM 1780 C CA . LEU A 1 261 ? 56.52783 -28.72942 -5.67321 1.000 56.54912 245 LEU A CA 1
ATOM 1781 C C . LEU A 1 261 ? 57.36238 -27.95320 -4.66532 1.000 55.73357 245 LEU A C 1
ATOM 1782 O O . LEU A 1 261 ? 58.04830 -28.55274 -3.82935 1.000 54.96919 245 LEU A O 1
ATOM 1787 N N . ALA A 1 262 ? 57.33414 -26.61978 -4.74268 1.000 56.14357 246 ALA A N 1
ATOM 1788 C CA . ALA A 1 262 ? 58.13225 -25.80035 -3.83855 1.000 55.73444 246 ALA A CA 1
ATOM 1789 C C . ALA A 1 262 ? 57.63926 -25.87790 -2.39712 1.000 53.53110 246 ALA A C 1
ATOM 1790 O O . ALA A 1 262 ? 58.39667 -25.55511 -1.47495 1.000 53.34653 246 ALA A O 1
ATOM 1792 N N . HIS A 1 263 ? 56.39330 -26.29468 -2.18101 1.000 55.55541 247 HIS A N 1
ATOM 1793 C CA . HIS A 1 263 ? 55.89110 -26.56104 -0.83447 1.000 54.33423 247 HIS A CA 1
ATOM 1794 C C . HIS A 1 263 ? 54.87654 -27.68695 -0.92465 1.000 53.72880 247 HIS A C 1
ATOM 1795 O O . HIS A 1 263 ? 53.67875 -27.45246 -1.12885 1.000 53.21742 247 HIS A O 1
ATOM 1802 N N . PRO A 1 264 ? 55.32168 -28.93613 -0.76828 1.000 52.51532 248 PRO A N 1
ATOM 1803 C CA . PRO A 1 264 ? 54.44989 -30.08646 -1.03911 1.000 52.31439 248 PRO A CA 1
ATOM 1804 C C . PRO A 1 264 ? 53.44836 -30.40855 0.05881 1.000 50.89872 248 PRO A C 1
ATOM 1805 O O . PRO A 1 264 ? 52.71018 -31.39167 -0.08190 1.000 50.86801 248 PRO A O 1
ATOM 1809 N N . LEU A 1 265 ? 53.39116 -29.62833 1.13718 1.000 52.15263 249 LEU A N 1
ATOM 1810 C CA . LEU A 1 265 ? 52.62801 -29.99489 2.32172 1.000 51.43600 249 LEU A CA 1
ATOM 1811 C C . LEU A 1 265 ? 51.64973 -28.88864 2.69856 1.000 51.01195 249 LEU A C 1
ATOM 1812 O O . LEU A 1 265 ? 51.82764 -27.72024 2.34595 1.000 51.14684 249 LEU A O 1
ATOM 1817 N N . LEU A 1 266 ? 50.60543 -29.27749 3.42593 1.000 51.46819 250 LEU A N 1
ATOM 1818 C CA . LEU A 1 266 ? 49.63252 -28.32010 3.93155 1.000 51.00440 250 LEU A CA 1
ATOM 1819 C C . LEU A 1 266 ? 50.16706 -27.63101 5.17802 1.000 50.48710 250 LEU A C 1
ATOM 1820 O O . LEU A 1 266 ? 50.84260 -28.24933 6.00479 1.000 50.38498 250 LEU A O 1
ATOM 1825 N N . ASP A 1 267 ? 49.85990 -26.34154 5.31027 1.000 50.96150 251 ASP A N 1
ATOM 1826 C CA . ASP A 1 267 ? 50.26247 -25.58586 6.49026 1.000 50.77614 251 ASP A CA 1
ATOM 1827 C C . ASP A 1 267 ? 49.23916 -25.68457 7.61399 1.000 49.82008 251 ASP A C 1
ATOM 1828 O O . ASP A 1 267 ? 49.61138 -25.85948 8.77835 1.000 48.95587 251 ASP A O 1
ATOM 1833 N N . ALA A 1 268 ? 47.95538 -25.58105 7.28590 1.000 50.16959 252 ALA A N 1
ATOM 1834 C CA . ALA A 1 268 ? 46.90811 -25.64339 8.29063 1.000 48.89410 252 ALA A CA 1
ATOM 1835 C C . ALA A 1 268 ? 45.60199 -26.03971 7.61985 1.000 48.77991 252 ALA A C 1
ATOM 1836 O O . ALA A 1 268 ? 45.46698 -25.98330 6.39418 1.000 49.29955 252 ALA A O 1
ATOM 1838 N N . ILE A 1 269 ? 44.63916 -26.44259 8.44525 1.000 48.15925 253 ILE A N 1
ATOM 1839 C CA . ILE A 1 269 ? 43.34350 -26.92324 7.98214 1.000 48.52204 253 ILE A CA 1
ATOM 1840 C C . ILE A 1 269 ? 42.25146 -26.26466 8.81185 1.000 47.30890 253 ILE A C 1
ATOM 1841 O O . ILE A 1 269 ? 42.36677 -26.16504 10.03893 1.000 46.38753 253 ILE A O 1
ATOM 1846 N N . VAL A 1 270 ? 41.19015 -25.81715 8.14316 1.000 47.22800 254 VAL A N 1
ATOM 1847 C CA . VAL A 1 270 ? 40.04534 -25.23032 8.82846 1.000 46.61547 254 VAL A CA 1
ATOM 1848 C C . VAL A 1 270 ? 38.84865 -26.16257 8.67485 1.000 47.92654 254 VAL A C 1
ATOM 1849 O O . VAL A 1 270 ? 38.04207 -26.01935 7.74823 1.000 48.67150 254 VAL A O 1
ATOM 1853 N N . ASP A 1 271 ? 38.73057 -27.12585 9.58370 1.000 46.93874 255 ASP A N 1
ATOM 1854 C CA . ASP A 1 271 ? 37.70381 -28.15471 9.51995 1.000 49.81148 255 ASP A CA 1
ATOM 1855 C C . ASP A 1 271 ? 36.58605 -27.86983 10.51714 1.000 50.03536 255 ASP A C 1
ATOM 1856 O O . ASP A 1 271 ? 36.80304 -27.26516 11.56853 1.000 47.84493 255 ASP A O 1
ATOM 1861 N N . GLY A 1 272 ? 35.38114 -28.31307 10.16845 1.000 49.30339 256 GLY A N 1
ATOM 1862 C CA . GLY A 1 272 ? 34.22233 -28.15807 11.02202 1.000 50.24089 256 GLY A CA 1
ATOM 1863 C C . GLY A 1 272 ? 33.32558 -29.37587 10.97267 1.000 53.18448 256 GLY A C 1
ATOM 1864 O O . GLY A 1 272 ? 32.13091 -29.29464 11.27495 1.000 54.05532 256 GLY A O 1
ATOM 1865 N N . ALA A 1 273 ? 33.89669 -30.51716 10.58261 1.000 52.92947 257 ALA A N 1
ATOM 1866 C CA . ALA A 1 273 ? 33.15913 -31.76922 10.52343 1.000 54.12492 257 ALA A CA 1
ATOM 1867 C C . ALA A 1 273 ? 33.63722 -32.80606 11.52724 1.000 53.53412 257 ALA A C 1
ATOM 1868 O O . ALA A 1 273 ? 32.85916 -33.69334 11.89248 1.000 54.06444 257 ALA A O 1
ATOM 1870 N N . GLY A 1 274 ? 34.87879 -32.71444 11.98653 1.000 53.23210 258 GLY A N 1
ATOM 1871 C CA . GLY A 1 274 ? 35.38931 -33.72799 12.89247 1.000 53.18871 258 GLY A CA 1
ATOM 1872 C C . GLY A 1 274 ? 35.67222 -34.98854 12.12225 1.000 54.28473 258 GLY A C 1
ATOM 1873 O O . GLY A 1 274 ? 36.28150 -34.96146 11.04951 1.000 54.36416 258 GLY A O 1
ATOM 1874 N N . GLY A 1 275 ? 35.21850 -36.11240 12.65972 1.000 56.92202 259 GLY A N 1
ATOM 1875 C CA . GLY A 1 275 ? 35.33354 -37.36589 11.91186 1.000 58.07840 259 GLY A CA 1
ATOM 1876 C C . GLY A 1 275 ? 36.75133 -37.88045 11.94985 1.000 57.20800 259 GLY A C 1
ATOM 1877 O O . GLY A 1 275 ? 37.43222 -37.81020 12.97675 1.000 55.50806 259 GLY A O 1
ATOM 1878 N N . ASP A 1 276 ? 37.20454 -38.41243 10.82012 1.000 56.96224 260 ASP A N 1
ATOM 1879 C CA . ASP A 1 276 ? 38.55948 -38.92960 10.69351 1.000 56.24076 260 ASP A CA 1
ATOM 1880 C C . ASP A 1 276 ? 39.55370 -37.87546 10.20985 1.000 55.25824 260 ASP A C 1
ATOM 1881 O O . ASP A 1 276 ? 40.61203 -38.23273 9.67829 1.000 55.00154 260 ASP A O 1
ATOM 1886 N N . ILE A 1 277 ? 39.23750 -36.59207 10.39247 1.000 55.29476 261 ILE A N 1
ATOM 1887 C CA . ILE A 1 277 ? 40.01952 -35.52910 9.76711 1.000 54.59449 261 ILE A CA 1
ATOM 1888 C C . ILE A 1 277 ? 41.47431 -35.59061 10.21160 1.000 53.23229 261 ILE A C 1
ATOM 1889 O O . ILE A 1 277 ? 42.38947 -35.35088 9.41615 1.000 53.29701 261 ILE A O 1
ATOM 1894 N N . VAL A 1 278 ? 41.71638 -35.94457 11.47279 1.000 54.20460 262 VAL A N 1
ATOM 1895 C CA . VAL A 1 278 ? 43.07407 -35.89060 12.00482 1.000 52.61259 262 VAL A CA 1
ATOM 1896 C C . VAL A 1 278 ? 43.92019 -37.01946 11.43033 1.000 53.20501 262 VAL A C 1
ATOM 1897 O O . VAL A 1 278 ? 45.05877 -36.80591 11.00163 1.000 52.85498 262 VAL A O 1
ATOM 1901 N N . ILE A 1 279 ? 43.37905 -38.23904 11.41134 1.000 51.85492 263 ILE A N 1
ATOM 1902 C CA . ILE A 1 279 ? 44.15979 -39.37595 10.94330 1.000 52.58616 263 ILE A CA 1
ATOM 1903 C C . ILE A 1 279 ? 44.30398 -39.36267 9.42254 1.000 53.40349 263 ILE A C 1
ATOM 1904 O O . ILE A 1 279 ? 45.25179 -39.94605 8.88477 1.000 53.70775 263 ILE A O 1
ATOM 1909 N N . ARG A 1 280 ? 43.40075 -38.68477 8.71117 1.000 54.57513 264 ARG A N 1
ATOM 1910 C CA . ARG A 1 280 ? 43.55498 -38.53596 7.26935 1.000 55.27855 264 ARG A CA 1
ATOM 1911 C C . ARG A 1 280 ? 44.59103 -37.47094 6.92784 1.000 54.48660 264 ARG A C 1
ATOM 1912 O O . ARG A 1 280 ? 45.33416 -37.61146 5.94844 1.000 54.65878 264 ARG A O 1
ATOM 1920 N N . ALA A 1 281 ? 44.65597 -36.40355 7.72495 1.000 54.02754 265 ALA A N 1
ATOM 1921 C CA . ALA A 1 281 ? 45.41503 -35.21277 7.36295 1.000 53.34487 265 ALA A CA 1
ATOM 1922 C C . ALA A 1 281 ? 46.86337 -35.22968 7.83502 1.000 52.43347 265 ALA A C 1
ATOM 1923 O O . ALA A 1 281 ? 47.67664 -34.47096 7.29742 1.000 52.28669 265 ALA A O 1
ATOM 1925 N N . VAL A 1 282 ? 47.20286 -36.05634 8.82626 1.000 52.94567 266 VAL A N 1
ATOM 1926 C CA . VAL A 1 282 ? 48.58807 -36.12433 9.30335 1.000 51.99213 266 VAL A CA 1
ATOM 1927 C C . VAL A 1 282 ? 49.58290 -36.39866 8.17510 1.000 52.48657 266 VAL A C 1
ATOM 1928 O O . VAL A 1 282 ? 50.61259 -35.71099 8.11298 1.000 51.95227 266 VAL A O 1
ATOM 1932 N N . PRO A 1 283 ? 49.35420 -37.35878 7.26579 1.000 50.90691 267 PRO A N 1
ATOM 1933 C CA . PRO A 1 283 ? 50.36117 -37.61670 6.22142 1.000 51.44020 267 PRO A CA 1
ATOM 1934 C C . PRO A 1 283 ? 50.51625 -36.49372 5.20811 1.000 51.41533 267 PRO A C 1
ATOM 1935 O O . PRO A 1 283 ? 51.56556 -36.42139 4.55582 1.000 51.69090 267 PRO A O 1
ATOM 1939 N N . ILE A 1 284 ? 49.52276 -35.62124 5.04705 1.000 51.17606 268 ILE A N 1
ATOM 1940 C CA . ILE A 1 284 ? 49.60698 -34.52336 4.09034 1.000 51.38097 268 ILE A CA 1
ATOM 1941 C C . ILE A 1 284 ? 49.80497 -33.18137 4.76759 1.000 50.68027 268 ILE A C 1
ATOM 1942 O O . ILE A 1 284 ? 49.82052 -32.14845 4.08304 1.000 50.75863 268 ILE A O 1
ATOM 1947 N N . LEU A 1 285 ? 49.96254 -33.15722 6.08671 1.000 51.32590 269 LEU A N 1
ATOM 1948 C CA . LEU A 1 285 ? 50.11573 -31.92404 6.84401 1.000 50.65542 269 LEU A CA 1
ATOM 1949 C C . LEU A 1 285 ? 51.56304 -31.77808 7.29232 1.000 50.20149 269 LEU A C 1
ATOM 1950 O O . LEU A 1 285 ? 52.20550 -32.75999 7.67838 1.000 49.95868 269 LEU A O 1
ATOM 1955 N N . LYS A 1 286 ? 52.07251 -30.55187 7.22604 1.000 50.54426 270 LYS A N 1
ATOM 1956 C CA . LYS A 1 286 ? 53.44448 -30.29298 7.62178 1.000 50.40788 270 LYS A CA 1
ATOM 1957 C C . LYS A 1 286 ? 53.61787 -30.52360 9.12337 1.000 49.39852 270 LYS A C 1
ATOM 1958 O O . LYS A 1 286 ? 52.66228 -30.39107 9.89457 1.000 48.65366 270 LYS A O 1
ATOM 1964 N N . PRO A 1 287 ? 54.82280 -30.88766 9.56291 1.000 51.04627 271 PRO A N 1
ATOM 1965 C CA . PRO A 1 287 ? 55.08381 -30.94880 11.00626 1.000 50.05780 271 PRO A CA 1
ATOM 1966 C C . PRO A 1 287 ? 54.88562 -29.57843 11.63731 1.000 49.71592 271 PRO A C 1
ATOM 1967 O O . PRO A 1 287 ? 55.41112 -28.57091 11.15868 1.000 50.37298 271 PRO A O 1
ATOM 1971 N N . GLY A 1 288 ? 54.10414 -29.54480 12.71069 1.000 48.60326 272 GLY A N 1
ATOM 1972 C CA . GLY A 1 288 ? 53.66099 -28.27873 13.25120 1.000 48.30637 272 GLY A CA 1
ATOM 1973 C C . GLY A 1 288 ? 52.44036 -27.71101 12.56967 1.000 48.77173 272 GLY A C 1
ATOM 1974 O O . GLY A 1 288 ? 52.18958 -26.50629 12.67030 1.000 48.87751 272 GLY A O 1
ATOM 1975 N N . GLY A 1 289 ? 51.67511 -28.54220 11.86661 1.000 48.67216 273 GLY A N 1
ATOM 1976 C CA . GLY A 1 289 ? 50.47513 -28.06619 11.21426 1.000 49.04188 273 GLY A CA 1
ATOM 1977 C C . GLY A 1 289 ? 49.32126 -27.91651 12.18662 1.000 47.76174 273 GLY A C 1
ATOM 1978 O O . GLY A 1 289 ? 49.18622 -28.66261 13.15457 1.000 47.03833 273 GLY A O 1
ATOM 1979 N N . VAL A 1 290 ? 48.47258 -26.93157 11.91133 1.000 48.04489 274 VAL A N 1
ATOM 1980 C CA . VAL A 1 290 ? 47.35511 -26.57560 12.77563 1.000 46.80012 274 VAL A CA 1
ATOM 1981 C C . VAL A 1 290 ? 46.06672 -27.08158 12.14665 1.000 47.00726 274 VAL A C 1
ATOM 1982 O O . VAL A 1 290 ? 45.76757 -26.76532 10.98894 1.000 48.11377 274 VAL A O 1
ATOM 1986 N N . ILE A 1 291 ? 45.29836 -27.85631 12.90755 1.000 46.02443 275 ILE A N 1
ATOM 1987 C CA . ILE A 1 291 ? 43.95400 -28.22679 12.48138 1.000 46.48842 275 ILE A CA 1
ATOM 1988 C C . ILE A 1 291 ? 42.95821 -27.42842 13.31296 1.000 45.18703 275 ILE A C 1
ATOM 1989 O O . ILE A 1 291 ? 42.55526 -27.85663 14.40008 1.000 44.60422 275 ILE A O 1
ATOM 1994 N N . ALA A 1 292 ? 42.56823 -26.25601 12.81337 1.000 46.80378 276 ALA A N 1
ATOM 1995 C CA . ALA A 1 292 ? 41.65318 -25.36208 13.52206 1.000 45.77456 276 ALA A CA 1
ATOM 1996 C C . ALA A 1 292 ? 40.23076 -25.87075 13.33151 1.000 46.71818 276 ALA A C 1
ATOM 1997 O O . ALA A 1 292 ? 39.62508 -25.67563 12.27487 1.000 47.58897 276 ALA A O 1
ATOM 1999 N N . ILE A 1 293 ? 39.68782 -26.51886 14.36207 1.000 45.39924 277 ILE A N 1
ATOM 2000 C CA . ILE A 1 293 ? 38.37287 -27.14713 14.29662 1.000 47.06617 277 ILE A CA 1
ATOM 2001 C C . ILE A 1 293 ? 37.35762 -26.24740 14.99103 1.000 46.58951 277 ILE A C 1
ATOM 2002 O O . ILE A 1 293 ? 37.59590 -25.76495 16.10580 1.000 45.17890 277 ILE A O 1
ATOM 2007 N N . TYR A 1 294 ? 36.23120 -26.00509 14.32003 1.000 45.88045 278 TYR A N 1
ATOM 2008 C CA . TYR A 1 294 ? 35.17563 -25.13741 14.82446 1.000 45.92507 278 TYR A CA 1
ATOM 2009 C C . TYR A 1 294 ? 33.83523 -25.84425 14.93887 1.000 48.83357 278 TYR A C 1
ATOM 2010 O O . TYR A 1 294 ? 32.83784 -25.20017 15.28530 1.000 49.40919 278 TYR A O 1
ATOM 2019 N N . GLY A 1 295 ? 33.78150 -27.13495 14.63864 1.000 47.95660 279 GLY A N 1
ATOM 2020 C CA . GLY A 1 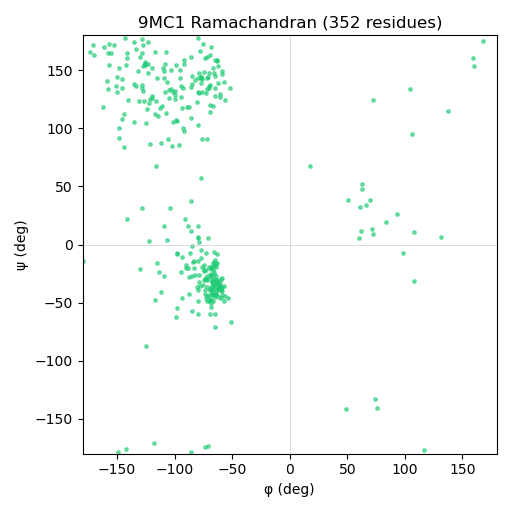295 ? 32.54412 -27.88588 14.70233 1.000 50.11557 279 GLY A CA 1
ATOM 2021 C C . GLY A 1 295 ? 32.83165 -29.36064 14.55864 1.000 51.19287 279 GLY A C 1
ATOM 2022 O O . GLY A 1 295 ? 33.91733 -29.75863 14.12654 1.000 50.75628 279 GLY A O 1
ATOM 2023 N N . MET A 1 296 ? 31.84070 -30.17685 14.95171 1.000 56.40234 280 MET A N 1
ATOM 2024 C CA . MET A 1 296 ? 31.92227 -31.63907 14.84609 1.000 56.85924 280 MET A CA 1
ATOM 2025 C C . MET A 1 296 ? 30.52117 -32.14645 14.50061 1.000 58.51992 280 MET A C 1
ATOM 2026 O O . MET A 1 296 ? 29.74529 -32.55114 15.37221 1.000 58.12004 280 MET A O 1
ATOM 2031 N N . THR A 1 297 ? 30.20173 -32.12239 13.20808 1.000 55.79089 281 THR A N 1
ATOM 2032 C CA . THR A 1 297 ? 28.87172 -32.51523 12.76038 1.000 56.61740 281 THR A CA 1
ATOM 2033 C C . THR A 1 297 ? 28.73575 -34.02920 12.66930 1.000 56.96718 281 THR A C 1
ATOM 2034 O O . THR A 1 297 ? 27.67503 -34.58165 12.98426 1.000 57.16477 281 THR A O 1
ATOM 2038 N N . THR A 1 298 ? 29.79956 -34.71138 12.24798 1.000 57.26943 282 THR A N 1
ATOM 2039 C CA . THR A 1 298 ? 29.77161 -36.15504 12.04575 1.000 5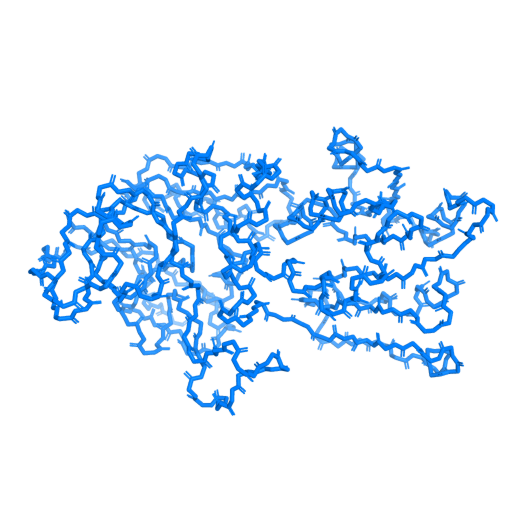7.64758 282 THR A CA 1
ATOM 2040 C C . THR A 1 298 ? 29.55377 -36.90483 13.35320 1.000 56.81560 282 THR A C 1
ATOM 2041 O O . THR A 1 298 ? 28.48784 -37.48744 13.57609 1.000 57.00297 282 THR A O 1
ATOM 2045 N N . ALA A 1 299 ? 30.56403 -36.89959 14.21492 1.000 60.37272 283 ALA A N 1
ATOM 2046 C CA . ALA A 1 299 ? 30.53388 -37.58618 15.49331 1.000 59.38300 283 ALA A CA 1
ATOM 2047 C C . ALA A 1 299 ? 31.01415 -36.64740 16.58745 1.000 57.75980 283 ALA A C 1
ATOM 2048 O O . ALA A 1 299 ? 31.85042 -35.77147 16.33691 1.000 57.18285 283 ALA A O 1
ATOM 2050 N N . PRO A 1 300 ? 30.49830 -36.80532 17.81747 1.000 59.52610 284 PRO A N 1
ATOM 2051 C CA . PRO A 1 300 ? 30.91585 -35.91803 18.91343 1.000 57.79382 284 PRO A CA 1
ATOM 2052 C C . PRO A 1 300 ? 32.26009 -36.29784 19.51978 1.000 56.15714 284 PRO A C 1
ATOM 2053 O O . PRO A 1 300 ? 32.59292 -35.84266 20.61833 1.000 54.70858 284 PRO A O 1
ATOM 2057 N N . VAL A 1 301 ? 33.03627 -37.13351 18.82315 1.000 57.33982 285 VAL A N 1
ATOM 2058 C CA . VAL A 1 301 ? 34.38139 -37.50660 19.24484 1.000 55.88070 285 VAL A CA 1
ATOM 2059 C C . VAL A 1 301 ? 35.27636 -37.57986 18.01634 1.000 56.44708 285 VAL A C 1
ATOM 2060 O O . VAL A 1 301 ? 34.80784 -37.69466 16.88233 1.000 58.35463 285 VAL A O 1
ATOM 2064 N N . LEU A 1 302 ? 36.58065 -37.51048 18.25618 1.000 55.73744 286 LEU A N 1
ATOM 2065 C CA . LEU A 1 302 ? 37.58607 -37.59794 17.20567 1.000 55.93145 286 LEU A CA 1
ATOM 2066 C C . LEU A 1 302 ? 38.47288 -38.81692 17.42456 1.000 55.98703 286 LEU A C 1
ATOM 2067 O O . LEU A 1 302 ? 38.22181 -39.66004 18.28987 1.000 55.83089 286 LEU A O 1
ATOM 2072 N N . ASP A 1 303 ? 39.53398 -38.88436 16.62781 1.000 56.87954 287 ASP A N 1
ATOM 2073 C CA . ASP A 1 303 ? 40.51924 -39.95618 16.68620 1.000 56.91953 287 ASP A CA 1
ATOM 2074 C C . ASP A 1 303 ? 41.89639 -39.31369 16.60736 1.000 55.76671 287 ASP A C 1
ATOM 2075 O O . ASP A 1 303 ? 42.31565 -38.86409 15.53525 1.000 56.18661 287 ASP A O 1
ATOM 2080 N N . TRP A 1 304 ? 42.59001 -39.26371 17.74292 1.000 55.79746 288 TRP A N 1
ATOM 2081 C CA . TRP A 1 304 ? 43.88083 -38.60260 17.83917 1.000 54.66213 288 TRP A CA 1
ATOM 2082 C C . TRP A 1 304 ? 44.98573 -39.64224 17.74165 1.000 54.69253 288 TRP A C 1
ATOM 2083 O O . TRP A 1 304 ? 45.18150 -40.40941 18.69538 1.000 54.49423 288 TRP A O 1
ATOM 2094 N N . PRO A 1 305 ? 45.71795 -39.72299 16.63484 1.000 52.69456 289 PRO A N 1
ATOM 2095 C CA . PRO A 1 305 ? 46.77498 -40.72844 16.51071 1.000 53.11997 289 PRO A CA 1
ATOM 2096 C C . PRO A 1 305 ? 48.09719 -40.25221 17.09648 1.000 51.95481 289 PRO A C 1
ATOM 2097 O O . PRO A 1 305 ? 48.33388 -39.05903 17.29586 1.000 50.97299 289 PRO A O 1
ATOM 2101 N N . MET A 1 306 ? 48.96985 -41.22624 17.36700 1.000 52.54441 290 MET A N 1
ATOM 2102 C CA . MET A 1 306 ? 50.29605 -40.91080 17.88133 1.000 51.54889 290 MET A CA 1
ATOM 2103 C C . MET A 1 306 ? 51.16010 -40.20498 16.84434 1.000 51.67023 290 MET A C 1
ATOM 2104 O O . MET A 1 306 ? 52.14101 -39.55016 17.21222 1.000 50.86522 290 MET A O 1
ATOM 2109 N N . GLN A 1 307 ? 50.81629 -40.31218 15.55902 1.000 52.44925 291 GLN A N 1
ATOM 2110 C CA . GLN A 1 307 ? 51.58292 -39.61288 14.53661 1.000 52.67519 291 GLN A CA 1
ATOM 2111 C C . GLN A 1 307 ? 51.32449 -38.11290 14.54791 1.000 51.98822 291 GLN A C 1
ATOM 2112 O O . GLN A 1 307 ? 52.15897 -37.35068 14.04745 1.000 51.95708 291 GLN A O 1
ATOM 2118 N N . ALA A 1 308 ? 50.19371 -37.67124 15.10495 1.000 51.44203 292 ALA A N 1
ATOM 2119 C CA . ALA A 1 308 ? 49.98252 -36.23994 15.28611 1.000 50.48893 292 ALA A CA 1
ATOM 2120 C C . ALA A 1 308 ? 50.85888 -35.69020 16.40216 1.000 49.70415 292 ALA A C 1
ATOM 2121 O O . ALA A 1 308 ? 51.23723 -34.51424 16.37101 1.000 49.19320 292 ALA A O 1
ATOM 2123 N N . VAL A 1 309 ? 51.18898 -36.52030 17.39209 1.000 49.79067 293 VAL A N 1
ATOM 2124 C CA . VAL A 1 309 ? 52.12004 -36.10211 18.43442 1.000 49.04391 293 VAL A CA 1
ATOM 2125 C C . VAL A 1 309 ? 53.52179 -35.94899 17.85636 1.000 49.40864 293 VAL A C 1
ATOM 2126 O O . VAL A 1 309 ? 54.17621 -34.91432 18.02942 1.000 49.15597 293 VAL A O 1
ATOM 2130 N N . LEU A 1 310 ? 53.99247 -36.97214 17.14085 1.000 49.65401 294 LEU A N 1
ATOM 2131 C CA . LEU A 1 310 ? 55.35909 -36.96202 16.63229 1.000 50.14671 294 LEU A CA 1
ATOM 2132 C C . LEU A 1 310 ? 55.58953 -35.82883 15.64075 1.000 50.15475 294 LEU A C 1
ATOM 2133 O O . LEU A 1 310 ? 56.70356 -35.29766 15.55698 1.000 50.30189 294 LEU A O 1
ATOM 2138 N N . LYS A 1 311 ? 54.55946 -35.44118 14.88938 1.000 49.51953 295 LYS A N 1
ATOM 2139 C CA . LYS A 1 311 ? 54.65584 -34.33405 13.94847 1.000 49.96657 295 LYS A CA 1
ATOM 2140 C C . LYS A 1 311 ? 54.38563 -32.97960 14.59458 1.000 49.30376 295 LYS A C 1
ATOM 2141 O O . LYS A 1 311 ? 54.22493 -31.98933 13.87293 1.000 49.77943 295 LYS A O 1
ATOM 2147 N N . ASN A 1 312 ? 54.33727 -32.91678 15.92909 1.000 49.03801 296 ASN A N 1
ATOM 2148 C CA . ASN A 1 312 ? 54.07756 -31.67346 16.66032 1.000 48.53725 296 ASN A CA 1
ATOM 2149 C C . ASN A 1 312 ? 52.82989 -30.96982 16.13254 1.000 48.51853 296 ASN A C 1
ATOM 2150 O O . ASN A 1 312 ? 52.77677 -29.74333 16.02804 1.000 48.67225 296 ASN A O 1
ATOM 2155 N N . ILE A 1 313 ? 51.81967 -31.75475 15.79550 1.000 47.51881 297 ILE A N 1
ATOM 2156 C CA . ILE A 1 313 ? 50.57688 -31.23773 15.23751 1.000 47.85787 297 ILE A CA 1
ATOM 2157 C C . ILE A 1 313 ? 49.65240 -30.84502 16.37796 1.000 46.76137 297 ILE A C 1
ATOM 2158 O O . ILE A 1 313 ? 49.51309 -31.57828 17.36359 1.000 46.27916 297 ILE A O 1
ATOM 2163 N N . GLU A 1 314 ? 49.02173 -29.67899 16.24823 1.000 46.49339 298 GLU A N 1
ATOM 2164 C CA . GLU A 1 314 ? 48.12448 -29.14381 17.26441 1.000 45.65499 298 GLU A CA 1
ATOM 2165 C C . GLU A 1 314 ? 46.71741 -29.05069 16.69507 1.000 45.64398 298 GLU A C 1
ATOM 2166 O O . GLU A 1 314 ? 46.50207 -28.39910 15.66719 1.000 46.11489 298 GLU A O 1
ATOM 2172 N N . LEU A 1 315 ? 45.76441 -29.69031 17.36723 1.000 45.68406 299 LEU A N 1
ATOM 2173 C CA . LEU A 1 315 ? 44.34870 -29.57985 17.02279 1.000 45.91823 299 LEU A CA 1
ATOM 2174 C C . LEU A 1 315 ? 43.75188 -28.46088 17.86571 1.000 45.02614 299 LEU A C 1
ATOM 2175 O O . LEU A 1 315 ? 43.43052 -28.65379 19.03958 1.000 44.59373 299 LEU A O 1
ATOM 2180 N N . ARG A 1 316 ? 43.60038 -27.28651 17.26872 1.000 44.24569 300 ARG A N 1
ATOM 2181 C CA . ARG A 1 316 ? 43.18550 -26.08962 17.98785 1.000 43.56625 300 ARG A CA 1
ATOM 2182 C C . ARG A 1 316 ? 41.68642 -25.88722 17.80864 1.000 43.70501 300 ARG A C 1
ATOM 2183 O O . ARG A 1 316 ? 41.23251 -25.49176 16.73033 1.000 44.09954 300 ARG A O 1
ATOM 2191 N N . GLY A 1 317 ? 40.92282 -26.15603 18.86505 1.000 45.45227 301 GLY A N 1
ATOM 2192 C CA . GLY A 1 317 ? 39.50138 -25.86224 18.83541 1.000 45.78183 301 GLY A CA 1
ATOM 2193 C C . GLY A 1 317 ? 39.25376 -24.36495 18.88934 1.000 45.53103 301 GLY A C 1
ATOM 2194 O O . GLY A 1 317 ? 39.97169 -23.61715 19.55543 1.000 45.32837 301 GLY A O 1
ATOM 2195 N N . THR A 1 318 ? 38.22339 -23.92301 18.16992 1.000 46.93643 302 THR A N 1
ATOM 2196 C CA . THR A 1 318 ? 37.90508 -22.50473 18.09268 1.000 46.88828 302 THR A CA 1
ATOM 2197 C C . THR A 1 318 ? 36.40238 -22.33405 17.93781 1.000 47.79062 302 THR A C 1
ATOM 2198 O O . THR A 1 318 ? 35.71637 -23.20900 17.40486 1.000 48.87119 302 THR A O 1
ATOM 2202 N N . THR A 1 319 ? 35.89777 -21.20211 18.42620 1.000 47.98347 303 THR A N 1
ATOM 2203 C CA . THR A 1 319 ? 34.49670 -20.83596 18.25257 1.000 49.16896 303 THR A CA 1
ATOM 2204 C C . THR A 1 319 ? 34.37712 -19.33025 18.41125 1.000 48.88043 303 THR A C 1
ATOM 2205 O O . THR A 1 319 ? 34.94220 -18.76471 19.35196 1.000 48.83575 303 THR A O 1
ATOM 2209 N N . LEU A 1 320 ? 33.64119 -18.69342 17.49894 1.000 49.92438 304 LEU A N 1
ATOM 2210 C CA . LEU A 1 320 ? 33.46666 -17.24605 17.50731 1.000 49.84715 304 LEU A CA 1
ATOM 2211 C C . LEU A 1 320 ? 34.81194 -16.54908 17.64518 1.000 48.89645 304 LEU A C 1
ATOM 2212 O O . LEU A 1 320 ? 35.80604 -17.00319 17.07180 1.000 48.45443 304 LEU A O 1
ATOM 2217 N N . GLY A 1 321 ? 34.86061 -15.46366 18.40745 1.000 49.85197 305 GLY A N 1
ATOM 2218 C CA . GLY A 1 321 ? 36.11304 -14.75486 18.60040 1.000 49.79719 305 GLY A CA 1
ATOM 2219 C C . GLY A 1 321 ? 35.96717 -13.70660 19.67702 1.000 50.29712 305 GLY A C 1
ATOM 2220 O O . GLY A 1 321 ? 34.86865 -13.43434 20.16544 1.000 50.63132 305 GLY A O 1
ATOM 2221 N N . SER A 1 322 ? 37.10169 -13.11998 20.04624 1.000 50.48548 306 SER A N 1
ATOM 2222 C CA . SER A 1 322 ? 37.08973 -12.06439 21.04168 1.000 50.84222 306 SER A CA 1
ATOM 2223 C C . SER A 1 322 ? 36.41060 -10.81904 20.47852 1.000 51.05845 306 SER A C 1
ATOM 2224 O O . SER A 1 322 ? 36.11296 -10.72252 19.28646 1.000 51.19422 306 SER A O 1
ATOM 2227 N N . ARG A 1 323 ? 36.15681 -9.85376 21.36220 1.000 51.42788 307 ARG A N 1
ATOM 2228 C CA . ARG A 1 323 ? 35.51660 -8.61631 20.93083 1.000 51.80954 307 ARG A CA 1
ATOM 2229 C C . ARG A 1 323 ? 36.43140 -7.81671 20.01093 1.000 52.35800 307 ARG A C 1
ATOM 2230 O O . ARG A 1 323 ? 35.96131 -7.16254 19.07164 1.000 52.53948 307 ARG A O 1
ATOM 2238 N N . ALA A 1 324 ? 37.74157 -7.85768 20.26442 1.000 52.00708 308 ALA A N 1
ATOM 2239 C CA . ALA A 1 324 ? 38.68176 -7.18255 19.37764 1.000 52.94474 308 ALA A CA 1
ATOM 2240 C C . ALA A 1 324 ? 38.80001 -7.91609 18.04823 1.000 52.82677 308 ALA A C 1
ATOM 2241 O O . ALA A 1 324 ? 38.93366 -7.28601 16.99303 1.000 53.28008 308 ALA A O 1
ATOM 2243 N N . GLU A 1 325 ? 38.74686 -9.24883 18.07911 1.000 52.71151 309 GLU A N 1
ATOM 2244 C CA . GLU A 1 325 ? 38.81043 -10.01470 16.84281 1.000 52.17981 309 GLU A CA 1
ATOM 2245 C C . GLU A 1 325 ? 37.56254 -9.81461 15.99889 1.000 51.79428 309 GLU A C 1
ATOM 2246 O O . GLU A 1 325 ? 37.61484 -9.97428 14.77615 1.000 51.72113 309 GLU A O 1
ATOM 2252 N N . PHE A 1 326 ? 36.43802 -9.46700 16.62431 1.000 51.83465 310 PHE A N 1
ATOM 2253 C CA . PHE A 1 326 ? 35.25013 -9.11210 15.85607 1.000 51.82531 310 PHE A CA 1
ATOM 2254 C C . PHE A 1 326 ? 35.43153 -7.75861 15.18086 1.000 52.59874 310 PHE A C 1
ATOM 2255 O O . PHE A 1 326 ? 35.17264 -7.61040 13.98040 1.000 52.35412 310 PHE A O 1
ATOM 2263 N N . ARG A 1 327 ? 35.87684 -6.75632 15.94198 1.000 53.71685 311 ARG A N 1
ATOM 2264 C CA . ARG A 1 327 ? 36.15110 -5.44988 15.35538 1.000 54.40590 311 ARG A CA 1
ATOM 2265 C C . ARG A 1 327 ? 37.21448 -5.55253 14.27032 1.000 54.51750 311 ARG A C 1
ATOM 2266 O O . ARG A 1 327 ? 37.11170 -4.89858 13.22542 1.000 54.69637 311 ARG A O 1
ATOM 2274 N N . ASP A 1 328 ? 38.24057 -6.37787 14.49661 1.000 54.14905 312 ASP A N 1
ATOM 2275 C CA . ASP A 1 328 ? 39.23088 -6.62955 13.45558 1.000 54.06925 312 ASP A CA 1
ATOM 2276 C C . ASP A 1 328 ? 38.60389 -7.28867 12.23577 1.000 53.43553 312 ASP A C 1
ATOM 2277 O O . ASP A 1 328 ? 39.03235 -7.03585 11.10392 1.000 53.68704 312 ASP A O 1
ATOM 2282 N N . MET A 1 329 ? 37.58791 -8.12706 12.44370 1.000 54.32802 313 MET A N 1
ATOM 2283 C CA . MET A 1 329 ? 37.00415 -8.87843 11.33797 1.000 53.74296 313 MET A CA 1
ATOM 2284 C C . MET A 1 329 ? 36.26680 -7.95888 10.37106 1.000 54.08008 313 MET A C 1
ATOM 2285 O O . MET A 1 329 ? 36.53865 -7.96674 9.16405 1.000 54.38047 313 MET A O 1
ATOM 2290 N N . VAL A 1 330 ? 35.32980 -7.15591 10.88281 1.000 55.12380 314 VAL A N 1
ATOM 2291 C CA . VAL A 1 330 ? 34.52212 -6.30360 10.01162 1.000 55.45109 314 VAL A CA 1
ATOM 2292 C C . VAL A 1 330 ? 35.40083 -5.31016 9.26346 1.000 55.92863 314 VAL A C 1
ATOM 2293 O O . VAL A 1 330 ? 35.13959 -4.98565 8.09960 1.000 56.25058 314 VAL A O 1
ATOM 2297 N N . ALA A 1 331 ? 36.45643 -4.81480 9.91392 1.000 56.27457 315 ALA A N 1
ATOM 2298 C CA . ALA A 1 331 ? 37.34590 -3.86123 9.25939 1.000 57.06156 315 ALA A CA 1
ATOM 2299 C C . ALA A 1 331 ? 38.08818 -4.50798 8.09677 1.000 57.06515 315 ALA A C 1
ATOM 2300 O O . ALA A 1 331 ? 38.33560 -3.86148 7.07149 1.000 57.44324 315 ALA A O 1
ATOM 2302 N N . PHE A 1 332 ? 38.45257 -5.78328 8.24010 1.000 57.02959 316 PHE A N 1
ATOM 2303 C CA . PHE A 1 332 ? 39.08596 -6.50259 7.14094 1.000 56.90253 316 PHE A CA 1
ATOM 2304 C C . PHE A 1 332 ? 38.11109 -6.70918 5.98898 1.000 56.63504 316 PHE A C 1
ATOM 2305 O O . PHE A 1 332 ? 38.47020 -6.51966 4.82110 1.000 57.04368 316 PHE A O 1
ATOM 2313 N N . VAL A 1 333 ? 36.87157 -7.09234 6.30176 1.000 57.04062 317 VAL A N 1
ATOM 2314 C CA . VAL A 1 333 ? 35.85590 -7.27115 5.26922 1.000 57.16980 317 VAL A CA 1
ATOM 2315 C C . VAL A 1 333 ? 35.51355 -5.93630 4.61638 1.000 58.00111 317 VAL A C 1
ATOM 2316 O O . VAL A 1 333 ? 35.30848 -5.85992 3.39851 1.000 58.22745 317 VAL A O 1
ATOM 2320 N N . ALA A 1 334 ? 35.46112 -4.86053 5.40893 1.000 58.03402 318 ALA A N 1
ATOM 2321 C CA . ALA A 1 334 ? 35.11324 -3.55293 4.86006 1.000 58.79546 318 ALA A CA 1
ATOM 2322 C C . ALA A 1 334 ? 36.19662 -3.01755 3.93131 1.000 59.37007 318 ALA A C 1
ATOM 2323 O O . ALA A 1 334 ? 35.89788 -2.23669 3.02058 1.000 60.36845 318 ALA A O 1
ATOM 2325 N N . GLU A 1 335 ? 37.44949 -3.42552 4.14045 1.000 59.73913 319 GLU A N 1
ATOM 2326 C CA . GLU A 1 335 ? 38.55798 -2.91673 3.33856 1.000 60.43168 319 GLU A CA 1
ATOM 2327 C C . GLU A 1 335 ? 38.64165 -3.61716 1.98632 1.000 60.39717 319 GLU A C 1
ATOM 2328 O O . GLU A 1 335 ? 38.56300 -2.97393 0.93432 1.000 61.21122 319 GLU A O 1
ATOM 2334 N N . HIS A 1 336 ? 38.81641 -4.93692 1.99784 1.000 58.87698 320 HIS A N 1
ATOM 2335 C CA . HIS A 1 336 ? 38.91275 -5.71878 0.77226 1.000 58.87717 320 HIS A CA 1
ATOM 2336 C C . HIS A 1 336 ? 37.56266 -5.95499 0.11135 1.000 58.75974 320 HIS A C 1
ATOM 2337 O O . HIS A 1 336 ? 37.51908 -6.54388 -0.97533 1.000 59.20930 320 HIS A O 1
ATOM 2344 N N . LYS A 1 337 ? 36.47355 -5.51889 0.74591 1.000 58.95328 321 LYS A N 1
ATOM 2345 C CA . LYS A 1 337 ? 35.12654 -5.59032 0.17892 1.000 59.21651 321 LYS A CA 1
ATOM 2346 C C . LYS A 1 337 ? 34.69539 -7.03711 -0.06611 1.000 58.84097 321 LYS A C 1
ATOM 2347 O O . LYS A 1 337 ? 34.18448 -7.38852 -1.13071 1.000 59.30882 321 LYS A O 1
ATOM 2353 N N . LEU A 1 338 ? 34.89553 -7.88014 0.94264 1.000 58.22392 322 LEU A N 1
ATOM 2354 C CA . LEU A 1 338 ? 34.44586 -9.26166 0.85497 1.000 57.44148 322 LEU A CA 1
ATOM 2355 C C . LEU A 1 338 ? 32.92641 -9.32719 0.94693 1.000 57.84262 322 LEU A C 1
ATOM 2356 O O . LEU A 1 338 ? 32.29765 -8.55470 1.67365 1.000 57.83605 322 LEU A O 1
ATOM 2361 N N . ARG A 1 339 ? 32.33289 -10.24785 0.18977 1.000 58.55281 323 ARG A N 1
ATOM 2362 C CA . ARG A 1 339 ? 30.88851 -10.41591 0.16438 1.000 58.83525 323 ARG A CA 1
ATOM 2363 C C . ARG A 1 339 ? 30.55833 -11.88175 0.41446 1.000 58.98578 323 ARG A C 1
ATOM 2364 O O . ARG A 1 339 ? 31.19248 -12.77059 -0.17982 1.000 59.19313 323 ARG A O 1
ATOM 2372 N N . PRO A 1 340 ? 29.59078 -12.17878 1.27320 1.000 58.99872 324 PRO A N 1
ATOM 2373 C CA . PRO A 1 340 ? 29.24864 -13.57600 1.53961 1.000 59.34842 324 PRO A CA 1
ATOM 2374 C C . PRO A 1 340 ? 28.26529 -14.12869 0.52127 1.000 60.03171 324 PRO A C 1
ATOM 2375 O O . PRO A 1 340 ? 27.37898 -13.43153 0.02401 1.000 60.63517 324 PRO A O 1
ATOM 2379 N N . VAL A 1 341 ? 28.44377 -15.41174 0.21175 1.000 58.31696 325 VAL A N 1
ATOM 2380 C CA . VAL A 1 341 ? 27.48652 -16.12146 -0.62334 1.000 59.38825 325 VAL A CA 1
ATOM 2381 C C . VAL A 1 341 ? 26.19197 -16.32045 0.14998 1.000 60.10633 325 VAL A C 1
ATOM 2382 O O . VAL A 1 341 ? 26.20348 -16.67573 1.33610 1.000 60.40034 325 VAL A O 1
ATOM 2386 N N . ILE A 1 342 ? 25.06449 -16.08630 -0.51418 1.000 60.19886 326 ILE A N 1
ATOM 2387 C CA . ILE A 1 342 ? 23.74648 -16.23397 0.08992 1.000 60.96164 326 ILE A CA 1
ATOM 2388 C C . ILE A 1 342 ? 22.97041 -17.27848 -0.69745 1.000 61.94792 326 ILE A C 1
ATOM 2389 O O . ILE A 1 342 ? 22.86373 -17.18537 -1.92585 1.000 62.83054 326 ILE A O 1
ATOM 2394 N N . SER A 1 343 ? 22.43073 -18.27096 0.01073 1.000 63.64803 327 SER A N 1
ATOM 2395 C CA . SER A 1 343 ? 21.71322 -19.35783 -0.64640 1.000 64.73789 327 SER A CA 1
ATOM 2396 C C . SER A 1 343 ? 20.25744 -18.98239 -0.90813 1.000 65.51723 327 SER A C 1
ATOM 2397 O O . SER A 1 343 ? 19.79358 -19.00773 -2.05431 1.000 65.76009 327 SER A O 1
ATOM 2400 N N . ARG A 1 344 ? 19.52270 -18.62885 0.14505 1.000 67.49655 328 ARG A N 1
ATOM 2401 C CA . ARG A 1 344 ? 18.12286 -18.24935 0.02672 1.000 68.05735 328 ARG A CA 1
ATOM 2402 C C . ARG A 1 344 ? 17.86946 -17.00035 0.85835 1.000 67.62132 328 ARG A C 1
ATOM 2403 O O . ARG A 1 344 ? 18.74454 -16.51875 1.58110 1.000 67.15095 328 ARG A O 1
ATOM 2411 N N . THR A 1 345 ? 16.65307 -16.47251 0.74618 1.000 68.58619 329 THR A N 1
ATOM 2412 C CA . THR A 1 345 ? 16.29015 -15.23528 1.43314 1.000 68.33275 329 THR A CA 1
ATOM 2413 C C . THR A 1 345 ? 14.77583 -15.13699 1.48376 1.000 69.16965 329 THR A C 1
ATOM 2414 O O . THR A 1 345 ? 14.12582 -15.07599 0.43414 1.000 69.88372 329 THR A O 1
ATOM 2418 N N . VAL A 1 346 ? 14.21955 -15.11783 2.69288 1.000 68.60168 330 VAL A N 1
ATOM 2419 C CA . VAL A 1 346 ? 12.78077 -15.00695 2.90712 1.000 69.43034 330 VAL A CA 1
ATOM 2420 C C . VAL A 1 346 ? 12.44884 -13.55980 3.24288 1.000 69.38010 330 VAL A C 1
ATOM 2421 O O . VAL A 1 346 ? 13.05870 -12.96650 4.14100 1.000 68.81882 330 VAL A O 1
ATOM 2425 N N . LYS A 1 347 ? 11.48345 -12.99043 2.52357 1.000 70.76048 331 LYS A N 1
ATOM 2426 C CA . LYS A 1 347 ? 11.12078 -11.57929 2.66030 1.000 70.74322 331 LYS A CA 1
ATOM 2427 C C . LYS A 1 347 ? 9.93312 -11.47148 3.61172 1.000 71.36002 331 LYS A C 1
ATOM 2428 O O . LYS A 1 347 ? 8.77733 -11.43649 3.19190 1.000 71.94485 331 LYS A O 1
ATOM 2434 N N . GLY A 1 348 ? 10.22375 -11.41604 4.90825 1.000 72.58263 332 GLY A N 1
ATOM 2435 C CA . GLY A 1 348 ? 9.17439 -11.19713 5.88273 1.000 72.85860 332 GLY A CA 1
ATOM 2436 C C . GLY A 1 348 ? 9.26620 -12.05011 7.13167 1.000 72.45245 332 GLY A C 1
ATOM 2437 O O . GLY A 1 348 ? 9.13326 -13.27595 7.06672 1.000 72.55535 332 GLY A O 1
ATOM 2438 N N . LEU A 1 349 ? 9.48394 -11.40775 8.28316 1.000 70.91402 333 LEU A N 1
ATOM 2439 C CA . LEU A 1 349 ? 9.42129 -12.11643 9.55647 1.000 70.58762 333 LEU A CA 1
ATOM 2440 C C . LEU A 1 349 ? 8.01213 -12.61722 9.84941 1.000 71.29530 333 LEU A C 1
ATOM 2441 O O . LEU A 1 349 ? 7.83380 -13.46810 10.72938 1.000 71.13336 333 LEU A O 1
ATOM 2446 N N . ASP A 1 350 ? 7.01048 -12.10708 9.12530 1.000 73.36106 334 ASP A N 1
ATOM 2447 C CA . ASP A 1 350 ? 5.63727 -12.56299 9.31005 1.000 73.85625 334 ASP A CA 1
ATOM 2448 C C . ASP A 1 350 ? 5.45386 -13.98978 8.80637 1.000 74.08448 334 ASP A C 1
ATOM 2449 O O . ASP A 1 350 ? 4.72914 -14.78321 9.41985 1.000 74.43834 334 ASP A O 1
ATOM 2454 N N . CYS A 1 351 ? 6.10079 -14.33267 7.69165 1.000 73.32584 335 CYS A N 1
ATOM 2455 C CA . CYS A 1 351 ? 5.98117 -15.66320 7.10762 1.000 73.63885 335 CYS A CA 1
ATOM 2456 C C . CYS A 1 351 ? 6.71145 -16.69607 7.95597 1.000 73.23253 335 CYS A C 1
ATOM 2457 O O . CYS A 1 351 ? 7.90161 -16.95116 7.74584 1.000 72.83148 335 CYS A O 1
ATOM 2460 N N . VAL A 1 352 ? 6.00268 -17.29828 8.91312 1.000 72.42485 336 VAL A N 1
ATOM 2461 C CA . VAL A 1 352 ? 6.63145 -18.27684 9.79437 1.000 72.28282 336 VAL A CA 1
ATOM 2462 C C . VAL A 1 352 ? 6.77922 -19.63142 9.10566 1.000 72.68302 336 VAL A C 1
ATOM 2463 O O . VAL A 1 352 ? 7.66516 -20.41668 9.46282 1.000 72.52732 336 VAL A O 1
ATOM 2467 N N . ASP A 1 353 ? 5.92801 -19.93524 8.12124 1.000 72.94856 337 ASP A N 1
ATOM 2468 C CA . ASP A 1 353 ? 6.10010 -21.17073 7.36347 1.000 73.35341 337 ASP A CA 1
ATOM 2469 C C . ASP A 1 353 ? 7.34033 -21.09955 6.48442 1.000 73.11832 337 ASP A C 1
ATOM 2470 O O . ASP A 1 353 ? 8.07180 -22.08762 6.34879 1.000 73.10511 337 ASP A O 1
ATOM 2475 N N . ALA A 1 354 ? 7.59169 -19.93472 5.88193 1.000 73.08779 338 ALA A N 1
ATOM 2476 C CA . ALA A 1 354 ? 8.78798 -19.75987 5.06660 1.000 72.44828 338 ALA A CA 1
ATOM 2477 C C . ALA A 1 354 ? 10.04898 -19.85838 5.91369 1.000 72.11774 338 ALA A C 1
ATOM 2478 O O . ALA A 1 354 ? 11.02473 -20.50395 5.51301 1.000 72.19902 338 ALA A O 1
ATOM 2480 N N . ILE A 1 355 ? 10.04636 -19.22424 7.08786 1.000 71.22627 339 ILE A N 1
ATOM 2481 C CA . ILE A 1 355 ? 11.18570 -19.32792 7.99383 1.000 70.64813 339 ILE A CA 1
ATOM 2482 C C . ILE A 1 355 ? 11.38749 -20.77473 8.42639 1.000 71.17676 339 ILE A C 1
ATOM 2483 O O . ILE A 1 355 ? 12.52353 -21.24983 8.55191 1.000 70.94246 339 ILE A O 1
ATOM 2488 N N . ASP A 1 356 ? 10.28883 -21.50326 8.64416 1.000 71.68289 340 ASP A N 1
ATOM 2489 C CA . ASP A 1 356 ? 10.39133 -22.92756 8.94534 1.000 72.16151 340 ASP A CA 1
ATOM 2490 C C . ASP A 1 356 ? 11.01853 -23.70227 7.79297 1.000 72.44118 340 ASP A C 1
ATOM 2491 O O . ASP A 1 356 ? 11.73851 -24.68209 8.02298 1.000 72.59757 340 ASP A O 1
ATOM 2496 N N . GLY A 1 357 ? 10.75536 -23.28482 6.55249 1.000 70.71353 341 GLY A N 1
ATOM 2497 C CA . GLY A 1 357 ? 11.38281 -23.93759 5.41665 1.000 70.95063 341 GLY A CA 1
ATOM 2498 C C . GLY A 1 357 ? 12.89384 -23.80975 5.43140 1.000 70.61476 341 GLY A C 1
ATOM 2499 O O . GLY A 1 357 ? 13.60988 -24.75226 5.08452 1.000 70.95677 341 GLY A O 1
ATOM 2500 N N . LEU A 1 358 ? 13.40053 -22.64458 5.84154 1.000 70.68432 342 LEU A N 1
ATOM 2501 C CA . LEU A 1 358 ? 14.84256 -22.45660 5.95080 1.000 70.06318 342 LEU A CA 1
ATOM 2502 C C . LEU A 1 358 ? 15.46678 -23.36998 6.99746 1.000 70.17478 342 LEU A C 1
ATOM 2503 O O . LEU A 1 358 ? 16.68221 -23.58869 6.96568 1.000 69.90499 342 LEU A O 1
ATOM 2508 N N . PHE A 1 359 ? 14.66982 -23.90460 7.92580 1.000 70.04875 343 PHE A N 1
ATOM 2509 C CA . PHE A 1 359 ? 15.21520 -24.81929 8.92348 1.000 70.32473 343 PHE A CA 1
ATOM 2510 C C . PHE A 1 359 ? 15.40051 -26.22125 8.35704 1.000 70.99081 343 PHE A C 1
ATOM 2511 O O . PHE A 1 359 ? 16.39329 -26.88995 8.66682 1.000 71.02185 343 PHE A O 1
ATOM 2519 N N . GLU A 1 360 ? 14.45720 -26.68549 7.53356 1.000 71.70243 344 GLU A N 1
ATOM 2520 C CA . GLU A 1 360 ? 14.62868 -27.98340 6.89163 1.000 72.44303 344 GLU A CA 1
ATOM 2521 C C . GLU A 1 360 ? 15.79110 -27.96746 5.90793 1.000 72.35812 344 GLU A C 1
ATOM 2522 O O . GLU A 1 360 ? 16.46423 -28.98970 5.72801 1.000 72.61656 344 GLU A O 1
ATOM 2528 N N . ASP A 1 361 ? 16.04506 -26.82106 5.27049 1.000 72.46489 345 ASP A N 1
ATOM 2529 C CA . ASP A 1 361 ? 17.18118 -26.71116 4.36120 1.000 72.33586 345 ASP A CA 1
ATOM 2530 C C . ASP A 1 361 ? 18.50094 -26.68786 5.11825 1.000 72.16995 345 ASP A C 1
ATOM 2531 O O . ASP A 1 361 ? 19.53935 -27.07082 4.56815 1.000 72.16798 345 ASP A O 1
ATOM 2536 N N . LEU A 1 362 ? 18.48190 -26.22824 6.36832 1.000 69.90943 346 LEU A N 1
ATOM 2537 C CA . LEU A 1 362 ? 19.67600 -26.28126 7.20162 1.000 69.53945 346 LEU A CA 1
ATOM 2538 C C . LEU A 1 362 ? 20.00833 -27.72028 7.57224 1.000 70.32902 346 LEU A C 1
ATOM 2539 O O . LEU A 1 362 ? 21.16091 -28.15455 7.45783 1.000 70.47398 346 LEU A O 1
ATOM 2544 N N . LYS A 1 363 ? 18.99784 -28.47471 8.01544 1.000 71.47398 347 LYS A N 1
ATOM 2545 C CA . LYS A 1 363 ? 19.20959 -29.85078 8.45522 1.000 72.00916 347 LYS A CA 1
ATOM 2546 C C . LYS A 1 363 ? 19.74750 -30.72062 7.32783 1.000 72.57127 347 LYS A C 1
ATOM 2547 O O . LYS A 1 363 ? 20.59223 -31.59373 7.55602 1.000 72.76435 347 LYS A O 1
ATOM 2553 N N . GLY A 1 364 ? 19.26921 -30.49868 6.10278 1.000 71.78220 348 GLY A N 1
ATOM 2554 C CA . GLY A 1 364 ? 19.68911 -31.31544 4.97913 1.000 72.10102 348 GLY A CA 1
ATOM 2555 C C . GLY A 1 364 ? 21.15836 -31.21356 4.63197 1.000 71.94031 348 GLY A C 1
ATOM 2556 O O . GLY A 1 364 ? 21.66856 -32.07920 3.91529 1.000 72.31925 348 GLY A O 1
ATOM 2557 N N . GLY A 1 365 ? 21.84783 -30.18315 5.11983 1.000 72.85916 349 GLY A N 1
ATOM 2558 C CA . GLY A 1 365 ? 23.24337 -29.96704 4.80533 1.000 72.52845 349 GLY A CA 1
ATOM 2559 C C . GLY A 1 365 ? 23.55795 -29.76874 3.33918 1.000 72.29680 349 GLY A C 1
ATOM 2560 O O . GLY A 1 365 ? 24.73874 -29.69900 2.98391 1.000 71.91204 349 GLY A O 1
ATOM 2561 N N . LYS A 1 366 ? 22.55245 -29.68549 2.46918 1.000 73.43318 350 LYS A N 1
ATOM 2562 C CA . LYS A 1 366 ? 22.77911 -29.48061 1.03948 1.000 73.01765 350 LYS A CA 1
ATOM 2563 C C . LYS A 1 366 ? 22.50728 -28.01306 0.72063 1.000 72.11534 350 LYS A C 1
ATOM 2564 O O . LYS A 1 366 ? 21.42173 -27.62479 0.28097 1.000 72.02626 350 LYS A O 1
ATOM 2570 N N . GLN A 1 367 ? 23.53369 -27.19221 0.92052 1.000 69.90735 351 GLN A N 1
ATOM 2571 C CA . GLN A 1 367 ? 23.40615 -25.76043 0.71425 1.000 68.56873 351 GLN A CA 1
ATOM 2572 C C . GLN A 1 367 ? 24.77244 -25.17104 0.40630 1.000 67.06150 351 GLN A C 1
ATOM 2573 O O . GLN A 1 367 ? 25.81215 -25.79802 0.62510 1.000 67.32939 351 GLN A O 1
ATOM 2579 N N . PHE A 1 368 ? 24.74699 -23.94395 -0.10789 1.000 63.56924 352 PHE A N 1
ATOM 2580 C CA . PHE A 1 368 ? 25.95956 -23.20096 -0.43704 1.000 62.15719 352 PHE A CA 1
ATOM 2581 C C . PHE A 1 368 ? 25.61644 -21.73111 -0.21996 1.000 61.40744 352 PHE A C 1
ATOM 2582 O O . PHE A 1 368 ? 24.96699 -21.11357 -1.06763 1.000 61.43838 352 PHE A O 1
ATOM 2590 N N . GLY A 1 369 ? 26.03263 -21.19154 0.91372 1.000 62.29751 353 GLY A N 1
ATOM 2591 C CA . GLY A 1 369 ? 25.69654 -19.83901 1.29914 1.000 61.53062 353 GLY A CA 1
ATOM 2592 C C . GLY A 1 369 ? 24.85528 -19.81315 2.55973 1.000 62.07224 353 GLY A C 1
ATOM 2593 O O . GLY A 1 369 ? 24.56412 -20.83931 3.17284 1.000 63.06254 353 GLY A O 1
ATOM 2594 N N . LYS A 1 370 ? 24.46213 -18.60354 2.93659 1.000 61.21071 354 LYS A N 1
ATOM 2595 C CA . LYS A 1 370 ? 23.70826 -18.39052 4.15958 1.000 61.53931 354 LYS A CA 1
ATOM 2596 C C . LYS A 1 370 ? 22.22285 -18.25894 3.85489 1.000 62.35747 354 LYS A C 1
ATOM 2597 O O . LYS A 1 370 ? 21.82432 -17.87741 2.75234 1.000 62.43320 354 LYS A O 1
ATOM 2603 N N . LEU A 1 371 ? 21.40692 -18.58633 4.85014 1.000 62.88207 355 LEU A N 1
ATOM 2604 C CA . LEU A 1 371 ? 19.95726 -18.45851 4.77247 1.000 63.55471 355 LEU A CA 1
ATOM 2605 C C . LEU A 1 371 ? 19.56693 -17.27814 5.65015 1.000 62.83435 355 LEU A C 1
ATOM 2606 O O . LEU A 1 371 ? 19.73509 -17.32925 6.87241 1.000 62.70901 355 LEU A O 1
ATOM 2611 N N . VAL A 1 372 ? 19.06047 -16.21322 5.03404 1.000 63.04089 356 VAL A N 1
ATOM 2612 C CA . VAL A 1 372 ? 18.76311 -14.98261 5.74935 1.000 62.76193 356 VAL A CA 1
ATOM 2613 C C . VAL A 1 372 ? 17.26619 -14.70502 5.67316 1.000 64.26251 356 VAL A C 1
ATOM 2614 O O . VAL A 1 372 ? 16.53405 -15.30075 4.88346 1.000 65.58910 356 VAL A O 1
ATOM 2618 N N . ILE A 1 373 ? 16.82335 -13.78045 6.52178 1.000 65.01058 357 ILE A N 1
ATOM 2619 C CA . ILE A 1 373 ? 15.43217 -13.35363 6.60227 1.000 65.65313 357 ILE A CA 1
ATOM 2620 C C . ILE A 1 373 ? 15.41858 -11.83341 6.57475 1.000 65.48591 357 ILE A C 1
ATOM 2621 O O . ILE A 1 373 ? 16.06009 -11.19101 7.41352 1.000 64.84879 357 ILE A O 1
ATOM 2626 N N . GLU A 1 374 ? 14.69411 -11.25870 5.62109 1.000 67.47397 358 GLU A N 1
ATOM 2627 C CA . GLU A 1 374 ? 14.55966 -9.80951 5.54972 1.000 67.48948 358 GLU A CA 1
ATOM 2628 C C . GLU A 1 374 ? 13.50101 -9.35368 6.54954 1.000 67.96137 358 GLU A C 1
ATOM 2629 O O . GLU A 1 374 ? 12.35475 -9.81431 6.50432 1.000 68.71333 358 GLU A O 1
ATOM 2635 N N . ILE A 1 375 ? 13.88652 -8.46282 7.45828 1.000 65.58916 359 ILE A N 1
ATOM 2636 C CA . ILE A 1 375 ? 12.96841 -7.95899 8.47331 1.000 66.05465 359 ILE A CA 1
ATOM 2637 C C . ILE A 1 375 ? 12.25109 -6.72489 7.94528 1.000 66.62848 359 ILE A C 1
ATOM 2638 O O . ILE A 1 375 ? 11.02516 -6.65117 7.97253 1.000 67.26072 359 ILE A O 1
#

Radius of gyration: 20.24 Å; Cα contacts (8 Å, |Δi|>4): 872; chains: 1; bounding box: 55×53×43 Å